Protein AF-A0A4P6PJD6-F1 (afdb_monomer)

Solvent-accessible surface area (backbone atoms only — not comparable to full-atom values): 22340 Å² total; per-residue (Å²): 119,71,74,57,70,67,36,54,51,46,52,53,50,51,53,49,51,72,67,47,90,59,89,52,44,44,57,61,60,54,14,66,74,69,74,42,59,56,69,58,41,50,55,44,51,53,52,38,32,74,73,45,54,30,39,79,43,86,52,99,87,63,39,33,37,32,66,50,53,61,76,93,73,62,55,62,68,58,53,46,59,72,56,39,93,68,86,53,54,46,57,66,66,32,89,92,68,45,76,51,91,52,59,96,75,33,64,63,57,53,51,49,50,63,69,70,42,88,86,84,69,65,77,89,72,66,69,76,66,90,79,77,68,78,72,72,73,57,74,84,69,69,81,62,75,76,81,66,54,76,43,26,31,19,60,49,35,74,76,37,65,84,48,47,68,58,32,56,78,55,55,35,57,40,27,75,48,11,79,39,34,34,52,59,35,36,50,74,39,74,46,54,68,73,63,50,51,52,56,52,40,60,54,68,73,45,80,73,77,90,78,73,80,62,66,85,79,49,57,67,56,58,51,49,50,47,45,47,70,48,45,50,46,48,50,68,57,45,52,65,53,46,53,57,31,50,54,51,40,44,72,76,38,33,91,85,44,34,70,58,53,50,54,43,49,54,40,52,49,51,46,50,59,48,48,62,56,48,56,48,47,37,67,73,48,51,49,52,51,49,40,38,47,51,32,25,72,71,71,74,43,69,81,65,85,61,92,70,74,47,74,62,57,62,49,54,55,50,56,50,53,43,44,54,42,51,54,37,50,52,50,42,36,60,72,35,59,72,58,49,80,58,92,88,62,48,76,60,44,49,55,35,37,53,49,51,52,51,50,53,55,45,49,44,52,45,43,24,52,36,64,64,40,48,50,62,48,48,54,53,48,53,55,59,72,73,107

pLDDT: mean 83.42, std 16.29, range [32.53, 98.69]

Secondary structure (DSSP, 8-state):
----HHHHHHHHHHHHHHH-SSSSB-HHHHHHHHT--HHHHHHHHHHHHHTTSEEEE--TT--EEEESS-GGG--HHHHHHHH-SS--SSGGG-TTT---TTTTT-HHHHHHHHHHS---S-TTT----S-----PPPHHHHSSS---TTSBHHHHHHH-GGGHHHHHHTT---SGGGGSBHHHHHHHTT--HHHHHHHHHHHHTSPPPTT---TTTS-HHHHHHHHIIIIIHHHHHHHHHHHHHHHHHHHHHHHHHHHHHHHHHHHHHHHHHHHHHHHHHIIIIIHHHHHHHHHHHTTSSPPP--TTSSTHHHHHHHHHHHHHHHHHHHHHHHHTTTTPPPTT--HHHHHHHHHHHHHHHHHHHHHHHIIIIIHHHHHHHHHHHH-

Sequence (387 aa):
MQLKQNTDYALRILMYVARSKEPLVSSREISEFYDISYSHVVKTVNRLGKFGYLELKRGRYGGGIRLGKNPAEIDIGTVVRQFETNLDIVECFDEDRNQCTIAGGCRLKALFQDALGPSSMPWKEKLWPTSFRCRPPNKDLIMNTLINPNITVGNLVVRHPQLRQKLEELGIDYCCGGKRPLTEAVEAAGQHWPETEAALLAVLEQRPEMDSTDWSSAPLSELIDHIVNTHHVFTKEQLPRLDGLLEKVQIAHGEHHGEMLGKLRLAYTAIRTELESHLMKEEQILFPLIKATEAFINGSAPRPVSHCGSVVNPIRQMEVEHDDAGDELAVMRKLTGNYTLPDGACPTFEALYDGLAALENDLHQHIHLENNILFPKAVKQEAQANA

Nearest PDB structures (foldseek):
  5fny-assembly2_B  TM=9.011E-01  e=1.352E-12  Escherichia coli K-12
  7bhc-assembly2_B  TM=8.953E-01  e=4.398E-12  Escherichia coli K-12
  5fnp-assembly2_B  TM=9.220E-01  e=1.370E-11  Escherichia coli K-12
  5fnn-assembly2_B  TM=8.927E-01  e=6.517E-12  Escherichia coli K-12
  7bhb-assembly1_A  TM=9.126E-01  e=3.142E-11  Escherichia coli K-12

Radius of gyration: 29.8 Å; Cα contacts (8 Å, |Δi|>4): 358; chains: 1; bounding box: 58×44×93 Å

Structure (mmCIF, N/CA/C/O backbone):
data_AF-A0A4P6PJD6-F1
#
_entry.id   AF-A0A4P6PJD6-F1
#
loop_
_atom_site.group_PDB
_atom_site.id
_atom_site.type_symbol
_atom_site.label_atom_id
_atom_site.label_alt_id
_atom_site.label_comp_id
_atom_site.label_asym_id
_atom_site.label_entity_id
_atom_site.label_seq_id
_atom_site.pdbx_PDB_ins_code
_atom_site.Cartn_x
_atom_site.Cartn_y
_atom_site.Cartn_z
_atom_site.occupancy
_atom_site.B_iso_or_equiv
_atom_site.auth_seq_id
_atom_site.auth_comp_id
_atom_site.auth_asym_id
_atom_site.auth_atom_id
_atom_site.pdbx_PDB_model_num
ATOM 1 N N . MET A 1 1 ? 3.689 -3.614 -29.637 1.00 50.12 1 MET A N 1
ATOM 2 C CA . MET A 1 1 ? 3.867 -4.860 -30.409 1.00 50.12 1 MET A CA 1
ATOM 3 C C . MET A 1 1 ? 5.308 -5.312 -30.241 1.00 50.12 1 MET A C 1
ATOM 5 O O . MET A 1 1 ? 6.193 -4.616 -30.719 1.00 50.12 1 MET A O 1
ATOM 9 N N . GLN A 1 2 ? 5.553 -6.402 -29.514 1.00 56.09 2 GLN A N 1
ATOM 10 C CA . GLN A 1 2 ? 6.896 -6.965 -29.343 1.00 56.09 2 GLN A CA 1
ATOM 11 C C . GLN A 1 2 ? 6.935 -8.338 -30.017 1.00 56.09 2 GLN A C 1
ATOM 13 O O . GLN A 1 2 ? 6.340 -9.284 -29.517 1.00 56.09 2 GLN A O 1
ATOM 18 N N . LEU A 1 3 ? 7.601 -8.441 -31.169 1.00 70.69 3 LEU A N 1
ATOM 19 C CA . LEU A 1 3 ? 7.989 -9.744 -31.716 1.00 70.69 3 LEU A CA 1
ATOM 20 C C . LEU A 1 3 ? 9.234 -10.229 -30.972 1.00 70.69 3 LEU A C 1
ATOM 22 O O . LEU A 1 3 ? 10.086 -9.418 -30.596 1.00 70.69 3 LEU A O 1
ATOM 26 N N . LYS A 1 4 ? 9.378 -11.543 -30.784 1.00 76.31 4 LYS A N 1
ATOM 27 C CA . LYS A 1 4 ? 10.622 -12.110 -30.261 1.00 76.31 4 LYS A CA 1
ATOM 28 C C . LYS A 1 4 ? 11.761 -11.757 -31.211 1.00 76.31 4 LYS A C 1
ATOM 30 O O . LYS A 1 4 ? 11.622 -11.791 -32.434 1.00 76.31 4 LYS A O 1
ATOM 35 N N . GLN A 1 5 ? 12.932 -11.508 -30.635 1.00 80.12 5 GLN A N 1
ATOM 36 C CA . GLN A 1 5 ? 14.146 -11.145 -31.368 1.00 80.12 5 GLN A CA 1
ATOM 37 C C . GLN A 1 5 ? 14.472 -12.138 -32.505 1.00 80.12 5 GLN A C 1
ATOM 39 O O . GLN A 1 5 ? 14.873 -11.744 -33.594 1.00 80.12 5 GLN A O 1
ATOM 44 N N . ASN A 1 6 ? 14.193 -13.431 -32.305 1.00 81.19 6 ASN A N 1
ATOM 45 C CA . ASN A 1 6 ? 14.381 -14.461 -33.333 1.00 81.19 6 ASN A CA 1
ATOM 46 C C . ASN A 1 6 ? 13.437 -14.324 -34.544 1.00 81.19 6 ASN A C 1
ATOM 48 O O . ASN A 1 6 ? 13.825 -14.699 -35.650 1.00 81.19 6 ASN A O 1
ATOM 52 N N . THR A 1 7 ? 12.217 -13.818 -34.356 1.00 86.75 7 THR A N 1
ATOM 53 C CA . THR A 1 7 ? 11.243 -13.587 -35.436 1.00 86.75 7 THR A CA 1
ATOM 54 C C . THR A 1 7 ? 11.638 -12.373 -36.260 1.00 86.75 7 THR A C 1
ATOM 56 O O . THR A 1 7 ? 11.644 -12.441 -37.488 1.00 86.75 7 THR A O 1
ATOM 59 N N . ASP A 1 8 ? 12.056 -11.293 -35.597 1.00 84.12 8 ASP A N 1
ATOM 60 C CA . ASP A 1 8 ? 12.627 -10.120 -36.264 1.00 84.12 8 ASP A CA 1
ATOM 61 C C . ASP A 1 8 ? 13.857 -10.511 -37.104 1.00 84.12 8 ASP A C 1
ATOM 63 O O . ASP A 1 8 ? 13.923 -10.201 -38.296 1.00 84.12 8 ASP A O 1
ATOM 67 N N . TYR A 1 9 ? 14.772 -11.309 -36.543 1.00 90.69 9 TYR A N 1
ATOM 68 C CA . TYR A 1 9 ? 15.929 -11.827 -37.277 1.00 90.69 9 TYR A CA 1
ATOM 69 C C . TYR A 1 9 ? 15.533 -12.669 -38.491 1.00 90.69 9 TYR A C 1
ATOM 71 O O . TYR A 1 9 ? 16.132 -12.526 -39.555 1.00 90.69 9 TYR A O 1
ATOM 79 N N . ALA A 1 10 ? 14.520 -13.529 -38.369 1.00 90.31 10 ALA A N 1
ATOM 80 C CA . ALA A 1 10 ? 14.054 -14.351 -39.480 1.00 90.31 10 ALA A CA 1
ATOM 81 C C . ALA A 1 10 ? 13.546 -13.500 -40.652 1.00 90.31 10 ALA A C 1
ATOM 83 O O . ALA A 1 10 ? 13.918 -13.749 -41.800 1.00 90.31 10 ALA A O 1
ATOM 84 N N . LEU A 1 11 ? 12.752 -12.465 -40.362 1.00 91.12 11 LEU A N 1
ATOM 85 C CA . LEU A 1 11 ? 12.223 -11.555 -41.377 1.00 91.12 11 LEU A CA 1
ATOM 86 C C . LEU A 1 11 ? 13.336 -10.743 -42.044 1.00 91.12 11 LEU A C 1
ATOM 88 O O . LEU A 1 11 ? 13.406 -10.700 -43.272 1.00 91.12 11 LEU A O 1
ATOM 92 N N . ARG A 1 12 ? 14.251 -10.164 -41.257 1.00 88.69 12 ARG A N 1
ATOM 93 C CA . ARG A 1 12 ? 15.390 -9.394 -41.785 1.00 88.69 12 ARG A CA 1
ATOM 94 C C . ARG A 1 12 ? 16.285 -10.236 -42.685 1.00 88.69 12 ARG A C 1
ATOM 96 O O . ARG A 1 12 ? 16.657 -9.788 -43.765 1.00 88.69 12 ARG A O 1
ATOM 103 N N . ILE A 1 13 ? 16.576 -11.473 -42.283 1.00 91.06 13 ILE A N 1
ATOM 104 C CA . ILE A 1 13 ? 17.376 -12.406 -43.082 1.00 91.06 13 ILE A CA 1
ATOM 105 C C . ILE A 1 13 ? 16.681 -12.722 -44.411 1.00 91.06 13 ILE A C 1
ATOM 107 O O . ILE A 1 13 ? 17.322 -12.652 -45.458 1.00 91.06 13 ILE A O 1
ATOM 111 N N . LEU A 1 14 ? 15.377 -13.021 -44.402 1.00 90.94 14 LEU A N 1
ATOM 112 C CA . LEU A 1 14 ? 14.624 -13.266 -45.638 1.00 90.94 14 LEU A CA 1
ATOM 113 C C . LEU A 1 14 ? 14.623 -12.040 -46.558 1.00 90.94 14 LEU A C 1
ATOM 115 O O . LEU A 1 14 ? 14.861 -12.184 -47.754 1.00 90.94 14 LEU A O 1
ATOM 119 N N . MET A 1 15 ? 14.418 -10.841 -46.007 1.00 86.88 15 MET A N 1
ATOM 120 C CA . MET A 1 15 ? 14.452 -9.587 -46.767 1.00 86.88 15 MET A CA 1
ATOM 121 C C . MET A 1 15 ? 15.829 -9.321 -47.381 1.00 86.88 15 MET A C 1
ATOM 123 O O . MET A 1 15 ? 15.917 -8.912 -48.539 1.00 86.88 15 MET A O 1
ATOM 127 N N . TYR A 1 16 ? 16.902 -9.575 -46.632 1.00 86.00 16 TYR A N 1
ATOM 128 C CA . TYR A 1 16 ? 18.270 -9.399 -47.109 1.00 86.00 16 TYR A CA 1
ATOM 129 C C . TYR A 1 16 ? 18.593 -10.341 -48.263 1.00 86.00 16 TYR A C 1
ATOM 131 O O . TYR A 1 16 ? 19.034 -9.899 -49.322 1.00 86.00 16 TYR A O 1
ATOM 139 N N . VAL A 1 17 ? 18.312 -11.635 -48.089 1.00 87.19 17 VAL A N 1
ATOM 140 C CA . VAL A 1 17 ? 18.567 -12.644 -49.123 1.00 87.19 17 VAL A CA 1
ATOM 141 C C . VAL A 1 17 ? 17.686 -12.395 -50.353 1.00 87.19 17 VAL A C 1
ATOM 143 O O . VAL A 1 17 ? 18.164 -12.552 -51.471 1.00 87.19 17 VAL A O 1
ATOM 146 N N . ALA A 1 18 ? 16.438 -11.941 -50.179 1.00 84.81 18 ALA A N 1
ATOM 147 C CA . ALA A 1 18 ? 15.542 -11.593 -51.286 1.00 84.81 18 ALA A CA 1
ATOM 148 C C . ALA A 1 18 ? 16.008 -10.372 -52.097 1.00 84.81 18 ALA A C 1
ATOM 150 O O . ALA A 1 18 ? 15.737 -10.287 -53.293 1.00 84.81 18 ALA A O 1
ATOM 151 N N . ARG A 1 19 ? 16.673 -9.410 -51.445 1.00 80.69 19 ARG A N 1
ATOM 152 C CA . ARG A 1 19 ? 17.155 -8.168 -52.066 1.00 80.69 19 ARG A CA 1
ATOM 153 C C . ARG A 1 19 ? 18.571 -8.292 -52.636 1.00 80.69 19 ARG A C 1
ATOM 155 O O . ARG A 1 19 ? 18.959 -7.458 -53.458 1.00 80.69 19 ARG A O 1
ATOM 162 N N . SER A 1 20 ? 19.349 -9.274 -52.186 1.00 78.12 20 SER A N 1
ATOM 163 C CA . SER A 1 20 ? 20.729 -9.455 -52.632 1.00 78.12 20 SER A CA 1
ATOM 164 C C . SER A 1 20 ? 20.799 -9.674 -54.144 1.00 78.12 20 SER A C 1
ATOM 166 O O . SER A 1 20 ? 20.017 -10.428 -54.719 1.00 78.12 20 SER A O 1
ATOM 168 N N . LYS A 1 21 ? 21.755 -9.002 -54.790 1.00 69.81 21 LYS A N 1
A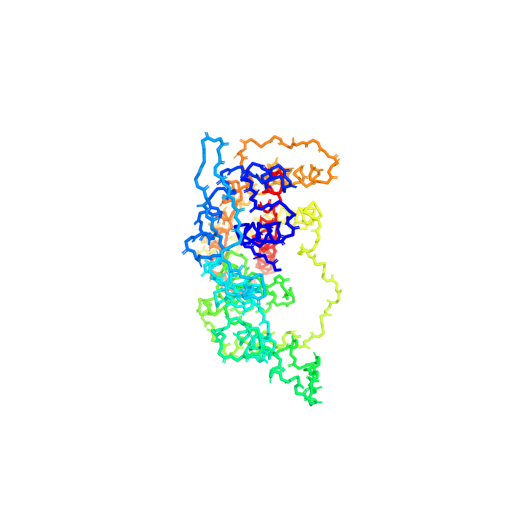TOM 169 C CA . LYS A 1 21 ? 22.084 -9.229 -56.205 1.00 69.81 21 LYS A CA 1
ATOM 170 C C . LYS A 1 21 ? 23.020 -10.426 -56.389 1.00 69.81 21 LYS A C 1
ATOM 172 O O . LYS A 1 21 ? 23.171 -10.906 -57.509 1.00 69.81 21 LYS A O 1
ATOM 177 N N . GLU A 1 22 ? 23.637 -10.887 -55.302 1.00 73.75 22 GLU A N 1
ATOM 178 C CA . GLU A 1 22 ? 24.540 -12.029 -55.303 1.00 73.75 22 GLU A CA 1
ATOM 179 C C . GLU A 1 22 ? 23.749 -13.345 -55.279 1.00 73.75 22 GLU A C 1
ATOM 181 O O . GLU A 1 22 ? 22.759 -13.461 -54.550 1.00 73.75 22 GLU A O 1
ATOM 186 N N . PRO A 1 23 ? 24.182 -14.374 -56.028 1.00 73.19 23 PRO A N 1
ATOM 187 C CA . PRO A 1 23 ? 23.473 -15.651 -56.106 1.00 73.19 23 PRO A CA 1
ATOM 188 C C . PRO A 1 23 ? 23.494 -16.447 -54.790 1.00 73.19 23 PRO A C 1
ATOM 190 O O . PRO A 1 23 ? 22.669 -17.345 -54.603 1.00 73.19 23 PRO A O 1
ATOM 193 N N . LEU A 1 24 ? 24.445 -16.154 -53.899 1.00 83.38 24 LEU A N 1
ATOM 194 C CA . LEU A 1 24 ? 24.596 -16.763 -52.581 1.00 83.38 24 LEU A CA 1
ATOM 195 C C . LEU A 1 24 ? 25.120 -15.717 -51.592 1.00 83.38 24 LEU A C 1
ATOM 197 O O . LEU A 1 24 ? 26.073 -15.011 -51.896 1.00 83.38 24 LEU A O 1
ATOM 201 N N . VAL A 1 25 ? 24.525 -15.675 -50.402 1.00 85.75 25 VAL A N 1
ATOM 202 C CA . VAL A 1 25 ? 24.901 -14.779 -49.298 1.00 85.75 25 VAL A CA 1
ATOM 203 C C . VAL A 1 25 ? 25.451 -15.594 -48.129 1.00 85.75 25 VAL A C 1
ATOM 205 O O . VAL A 1 25 ? 24.942 -16.675 -47.837 1.00 85.75 25 VAL A O 1
ATOM 208 N N . SER A 1 26 ? 26.460 -15.101 -47.420 1.00 87.81 26 SER A N 1
ATOM 209 C CA . SER A 1 26 ? 27.010 -15.767 -46.236 1.00 87.81 26 SER A CA 1
ATOM 210 C C . SER A 1 26 ? 26.375 -15.287 -44.923 1.00 87.81 26 SER A C 1
ATOM 212 O O . SER A 1 26 ? 25.946 -14.143 -44.775 1.00 87.81 26 SER A O 1
ATOM 214 N N . SER A 1 27 ? 26.386 -16.146 -43.897 1.00 87.88 27 SER A N 1
ATOM 215 C CA . SER A 1 27 ? 25.956 -15.758 -42.543 1.00 87.88 27 SER A CA 1
ATOM 216 C C . SER A 1 27 ? 26.829 -14.664 -41.912 1.00 87.88 27 SER A C 1
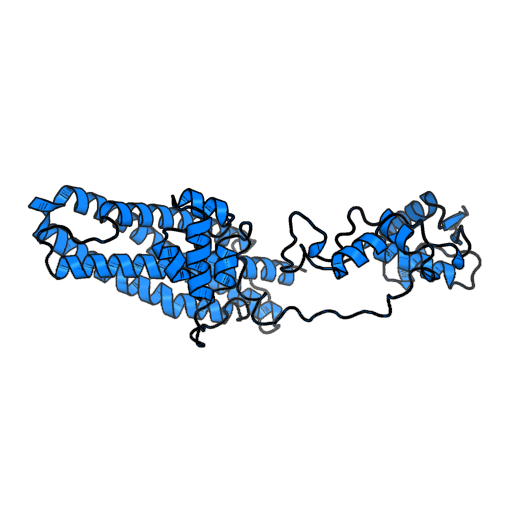ATOM 218 O O . SER A 1 27 ? 26.366 -13.990 -40.997 1.00 87.88 27 SER A O 1
ATOM 220 N N . ARG A 1 28 ? 28.088 -14.501 -42.355 1.00 82.94 28 ARG A N 1
ATOM 221 C CA . ARG A 1 28 ? 28.993 -13.455 -41.846 1.00 82.94 28 ARG A CA 1
ATOM 222 C C . ARG A 1 28 ? 28.596 -12.083 -42.372 1.00 82.94 28 ARG A C 1
ATOM 224 O O . ARG A 1 28 ? 28.440 -11.172 -41.575 1.00 82.94 28 ARG A O 1
ATOM 231 N N . GLU A 1 29 ? 28.308 -11.982 -43.666 1.00 80.12 29 GLU A N 1
ATOM 232 C CA . GLU A 1 29 ? 27.823 -10.736 -44.275 1.00 80.12 29 GLU A CA 1
ATOM 233 C C . GLU A 1 29 ? 26.508 -10.275 -43.639 1.00 80.12 29 GLU A C 1
ATOM 235 O O . GLU A 1 29 ? 26.345 -9.103 -43.325 1.00 80.12 29 GLU A O 1
ATOM 240 N N . ILE A 1 30 ? 25.580 -11.203 -43.382 1.00 84.31 30 ILE A N 1
ATOM 241 C CA . ILE A 1 30 ? 24.314 -10.900 -42.694 1.00 84.31 30 ILE A CA 1
ATOM 242 C C . ILE A 1 30 ? 24.558 -10.428 -41.252 1.00 84.31 30 ILE A C 1
ATOM 244 O O . ILE A 1 30 ? 23.887 -9.509 -40.784 1.00 84.31 30 ILE A O 1
ATOM 248 N N . SER A 1 31 ? 25.490 -11.076 -40.547 1.00 84.81 31 SER A N 1
ATOM 249 C CA . SER A 1 31 ? 25.873 -10.740 -39.172 1.00 84.81 31 SER A CA 1
ATOM 250 C C . SER A 1 31 ? 26.444 -9.325 -39.089 1.00 84.81 31 SER A C 1
ATOM 252 O O . SER A 1 31 ? 25.967 -8.538 -38.279 1.00 84.81 31 SER A O 1
ATOM 254 N N . GLU A 1 32 ? 27.382 -8.986 -39.972 1.00 77.56 32 GLU A N 1
ATOM 255 C CA . GLU A 1 32 ? 28.003 -7.660 -40.055 1.00 77.56 32 GLU A CA 1
ATOM 256 C C . GLU A 1 32 ? 27.006 -6.584 -40.504 1.00 77.56 32 GLU A C 1
ATOM 258 O O . GLU A 1 32 ? 26.977 -5.496 -39.937 1.00 77.56 32 GLU A O 1
ATOM 263 N N . PHE A 1 33 ? 26.148 -6.882 -41.486 1.00 73.75 33 PHE A N 1
ATOM 264 C CA . PHE A 1 33 ? 25.208 -5.901 -42.033 1.00 73.75 33 PHE A CA 1
ATOM 265 C C . PHE A 1 33 ? 24.131 -5.467 -41.032 1.00 73.75 33 PHE A C 1
ATOM 267 O O . PHE A 1 33 ? 23.745 -4.300 -41.012 1.00 73.75 33 PHE A O 1
ATOM 274 N N . TYR A 1 34 ? 23.612 -6.402 -40.233 1.00 71.81 34 TYR A N 1
ATOM 275 C CA . TYR A 1 34 ? 22.557 -6.117 -39.255 1.00 71.81 34 TYR A CA 1
ATOM 276 C C . TYR A 1 34 ? 23.060 -5.961 -37.820 1.00 71.81 34 TYR A C 1
ATOM 278 O O . TYR A 1 34 ? 22.228 -5.780 -36.932 1.00 71.81 34 TYR A O 1
ATOM 286 N N . ASP A 1 35 ? 24.372 -6.061 -37.596 1.00 80.00 35 ASP A N 1
ATOM 287 C CA . ASP A 1 35 ? 24.984 -6.100 -36.263 1.00 80.00 35 ASP A CA 1
ATOM 288 C C . ASP A 1 35 ? 24.335 -7.165 -35.349 1.00 80.00 35 ASP A C 1
ATOM 290 O O . ASP A 1 35 ? 23.975 -6.944 -34.194 1.00 80.00 35 ASP A O 1
ATOM 294 N N . ILE A 1 36 ? 24.112 -8.360 -35.910 1.00 83.75 36 ILE A N 1
ATOM 295 C CA . ILE A 1 36 ? 23.551 -9.517 -35.196 1.00 83.75 36 ILE A CA 1
ATOM 296 C C . ILE A 1 36 ? 24.681 -10.499 -34.934 1.00 83.75 36 ILE A C 1
ATOM 298 O O . ILE A 1 36 ? 25.457 -10.797 -35.838 1.00 83.75 36 ILE A O 1
ATOM 302 N N . SER A 1 37 ? 24.742 -11.092 -33.740 1.00 86.56 37 SER A N 1
ATOM 303 C CA . SER A 1 37 ? 25.757 -12.107 -33.447 1.00 86.56 37 SER A CA 1
ATOM 304 C C . SER A 1 37 ? 25.716 -13.265 -34.459 1.00 86.56 37 SER A C 1
ATOM 306 O O . SER A 1 37 ? 24.657 -13.805 -34.801 1.00 86.56 37 SER A O 1
ATOM 308 N N . TYR A 1 38 ? 26.893 -13.700 -34.914 1.00 83.56 38 TYR A N 1
ATOM 309 C CA . TYR A 1 38 ? 27.018 -14.793 -35.883 1.00 83.56 38 TYR A CA 1
ATOM 310 C C . TYR A 1 38 ? 26.287 -16.070 -35.428 1.00 83.56 38 TYR A C 1
ATOM 312 O O . TYR A 1 38 ? 25.680 -16.781 -36.231 1.00 83.56 38 TYR A O 1
ATOM 320 N N . SER A 1 39 ? 26.287 -16.343 -34.119 1.00 76.12 39 SER A N 1
ATOM 321 C CA . SER A 1 39 ? 25.596 -17.491 -33.529 1.00 76.12 39 SER A CA 1
ATOM 322 C C . SER A 1 39 ? 24.069 -17.400 -33.666 1.00 76.12 39 SER A C 1
ATOM 324 O O . SER A 1 39 ? 23.434 -18.418 -33.954 1.00 76.12 39 SER A O 1
ATOM 326 N N . HIS A 1 40 ? 23.472 -16.211 -33.519 1.00 80.56 40 HIS A N 1
ATOM 327 C CA . HIS A 1 40 ? 22.042 -15.995 -33.753 1.00 80.56 40 HIS A CA 1
ATOM 328 C C . HIS A 1 40 ? 21.689 -16.112 -35.235 1.00 80.56 40 HIS A C 1
ATOM 330 O O . HIS A 1 40 ? 20.734 -16.815 -35.566 1.00 80.56 40 HIS A O 1
ATOM 336 N N . VAL A 1 41 ? 22.498 -15.540 -36.133 1.00 87.19 41 VAL A N 1
ATOM 337 C CA . VAL A 1 41 ? 22.284 -15.675 -37.584 1.00 87.19 41 VAL A CA 1
ATOM 338 C C . VAL A 1 41 ? 22.294 -17.146 -38.001 1.00 87.19 41 VAL A C 1
ATOM 340 O O . VAL A 1 41 ? 21.356 -17.610 -38.647 1.00 87.19 41 VAL A O 1
ATOM 343 N N . VAL A 1 42 ? 23.296 -17.923 -37.578 1.00 89.56 42 VAL A N 1
ATOM 344 C CA . VAL A 1 42 ? 23.393 -19.353 -37.918 1.00 89.56 42 VAL A CA 1
ATOM 345 C C . VAL A 1 42 ? 22.197 -20.152 -37.390 1.00 89.56 42 VAL A C 1
ATOM 347 O O . VAL A 1 42 ? 21.653 -20.991 -38.113 1.00 89.56 42 VAL A O 1
ATOM 350 N N . LYS A 1 43 ? 21.749 -19.906 -36.152 1.00 86.62 43 LYS A N 1
ATOM 351 C CA . LYS A 1 43 ? 20.560 -20.573 -35.588 1.00 86.62 43 LYS A CA 1
ATOM 352 C C . LYS A 1 43 ? 19.301 -20.256 -36.400 1.00 86.62 43 LYS A C 1
ATOM 354 O O . LYS A 1 43 ? 18.559 -21.175 -36.755 1.00 86.62 43 LYS A O 1
ATOM 359 N N . THR A 1 44 ? 19.088 -18.985 -36.729 1.00 91.75 44 THR A N 1
ATOM 360 C CA . THR A 1 44 ? 17.915 -18.523 -37.480 1.00 91.75 44 THR A CA 1
ATOM 361 C C . THR A 1 44 ? 17.920 -19.042 -38.918 1.00 91.75 44 THR A C 1
ATOM 363 O O . THR A 1 44 ? 16.908 -19.576 -39.368 1.00 91.75 44 THR A O 1
ATOM 366 N N . VAL A 1 45 ? 19.065 -19.004 -39.609 1.00 92.75 45 VAL A N 1
ATOM 367 C CA . VAL A 1 45 ? 19.240 -19.558 -40.966 1.00 92.75 45 VAL A CA 1
ATOM 368 C C . VAL A 1 45 ? 18.938 -21.054 -41.000 1.00 92.75 45 VAL A C 1
ATOM 370 O O . VAL A 1 45 ? 18.191 -21.512 -41.862 1.00 92.75 45 VAL A O 1
ATOM 373 N N . ASN A 1 46 ? 19.460 -21.825 -40.042 1.00 89.56 46 ASN A N 1
ATOM 374 C CA . ASN A 1 46 ? 19.184 -23.260 -39.965 1.00 89.56 46 ASN A CA 1
ATOM 375 C C . ASN A 1 46 ? 17.691 -23.544 -39.758 1.00 89.56 46 ASN A C 1
ATOM 377 O O . ASN A 1 46 ? 17.148 -24.473 -40.355 1.00 89.56 46 ASN A O 1
ATOM 381 N N . ARG A 1 47 ? 17.008 -22.747 -38.929 1.00 91.94 47 ARG A N 1
ATOM 382 C CA . ARG A 1 47 ? 15.566 -22.889 -38.692 1.00 91.94 47 ARG A CA 1
ATOM 383 C C . ARG A 1 47 ? 14.742 -22.512 -39.926 1.00 91.94 47 ARG A C 1
ATOM 385 O O . ARG A 1 47 ? 13.841 -23.259 -40.289 1.00 91.94 47 ARG A O 1
ATOM 392 N N . LEU A 1 48 ? 15.083 -21.420 -40.610 1.00 93.19 48 LEU A N 1
ATOM 393 C CA . LEU A 1 48 ? 14.470 -21.038 -41.889 1.00 93.19 48 LEU A CA 1
ATOM 394 C C . LEU A 1 48 ? 14.684 -22.110 -42.969 1.00 93.19 48 LEU A C 1
ATOM 396 O O . LEU A 1 48 ? 13.770 -22.392 -43.743 1.00 93.19 48 LEU A O 1
ATOM 400 N N . GLY A 1 49 ? 15.859 -22.746 -42.982 1.00 92.50 49 GLY A N 1
ATOM 401 C CA . GLY A 1 49 ? 16.163 -23.880 -43.852 1.00 92.50 49 GLY A CA 1
ATOM 402 C C . GLY A 1 49 ? 15.290 -25.102 -43.571 1.00 92.50 49 GLY A C 1
ATOM 403 O O . GLY A 1 49 ? 14.771 -25.708 -44.502 1.00 92.50 49 GLY A O 1
ATOM 404 N N . LYS A 1 50 ? 15.039 -25.427 -42.294 1.00 90.44 50 LYS A N 1
ATOM 405 C CA . LYS A 1 50 ? 14.120 -26.517 -41.909 1.00 90.44 50 LYS A CA 1
ATOM 406 C C . LYS A 1 50 ? 12.691 -26.299 -42.416 1.00 90.44 50 LYS A C 1
ATOM 408 O O . LYS A 1 50 ? 12.032 -27.266 -42.775 1.00 90.44 50 LYS A O 1
ATOM 413 N N . PHE A 1 51 ? 12.225 -25.051 -42.467 1.00 89.69 51 PHE A N 1
ATOM 414 C CA . PHE A 1 51 ? 10.911 -24.700 -43.024 1.00 89.69 51 PHE A CA 1
ATOM 415 C C . PHE A 1 51 ? 10.921 -24.492 -44.551 1.00 89.69 51 PHE A C 1
ATOM 417 O O . PHE A 1 51 ? 9.891 -24.169 -45.147 1.00 89.69 51 PHE A O 1
ATOM 424 N N . GLY A 1 52 ? 12.075 -24.679 -45.198 1.00 91.38 52 GLY A N 1
ATOM 425 C CA . GLY A 1 52 ? 12.231 -24.581 -46.647 1.00 91.38 52 GLY A CA 1
ATOM 426 C C . GLY A 1 52 ? 12.197 -23.156 -47.200 1.00 91.38 52 GLY A C 1
ATOM 427 O O . GLY A 1 52 ? 12.059 -22.989 -48.407 1.00 91.38 52 GLY A O 1
ATOM 428 N N . TYR A 1 53 ? 12.305 -22.119 -46.362 1.00 93.38 53 TYR A N 1
ATOM 429 C CA . TYR A 1 53 ? 12.391 -20.735 -46.852 1.00 93.38 53 TYR A CA 1
ATOM 430 C C . TYR A 1 53 ? 13.780 -20.389 -47.386 1.00 93.38 53 TYR A C 1
ATOM 432 O O . TYR A 1 53 ? 13.907 -19.523 -48.249 1.00 93.38 53 TYR A O 1
ATOM 440 N N . LEU A 1 54 ? 14.815 -21.071 -46.890 1.00 93.75 54 LEU A N 1
ATOM 441 C CA . LEU A 1 54 ? 16.197 -20.909 -47.326 1.00 93.75 54 LEU A CA 1
ATOM 442 C C . LEU A 1 54 ? 16.772 -22.241 -47.803 1.00 93.75 54 LEU A C 1
ATOM 444 O O . LEU A 1 54 ? 16.531 -23.285 -47.203 1.00 93.75 54 LEU A O 1
ATOM 448 N N . GLU A 1 55 ? 17.596 -22.185 -48.842 1.00 91.62 55 GLU A N 1
ATOM 449 C CA . GLU A 1 55 ? 18.447 -23.292 -49.263 1.00 91.62 55 GLU A CA 1
ATOM 450 C C . GLU A 1 55 ? 19.886 -23.016 -48.815 1.00 91.62 55 GLU A C 1
ATOM 452 O O . GLU A 1 55 ? 20.459 -21.966 -49.119 1.00 91.62 55 GLU A O 1
ATOM 457 N N . LEU A 1 56 ? 20.469 -23.972 -48.088 1.00 91.19 56 LEU A N 1
ATOM 458 C CA . LEU A 1 56 ? 21.829 -23.882 -47.565 1.00 91.19 56 LEU A CA 1
ATOM 459 C C . LEU A 1 56 ? 22.767 -24.699 -48.462 1.00 91.19 56 LEU A C 1
ATOM 461 O O . LEU A 1 56 ? 22.716 -25.930 -48.467 1.00 91.19 56 LEU A O 1
ATOM 465 N N . LYS A 1 57 ? 23.664 -24.032 -49.193 1.00 84.94 57 LYS A N 1
ATOM 466 C CA . LYS A 1 57 ? 24.698 -24.693 -50.004 1.00 84.94 57 LYS A CA 1
ATOM 467 C C . LYS A 1 57 ? 25.976 -24.862 -49.201 1.00 84.94 57 LYS A C 1
ATOM 469 O O . LYS A 1 57 ? 26.443 -23.912 -48.592 1.00 84.94 57 LYS A O 1
ATOM 474 N N . ARG A 1 58 ? 26.580 -26.053 -49.212 1.00 72.50 58 ARG A N 1
ATOM 475 C CA . ARG A 1 58 ? 27.855 -26.322 -48.516 1.00 72.50 58 ARG A CA 1
ATOM 476 C C . ARG A 1 58 ? 29.054 -25.927 -49.390 1.00 72.50 58 ARG A C 1
ATOM 478 O O . ARG A 1 58 ? 29.048 -26.204 -50.584 1.00 72.50 58 ARG A O 1
ATOM 485 N N . GLY A 1 59 ? 30.089 -25.331 -48.790 1.00 60.69 59 GLY A N 1
ATOM 486 C CA . GLY A 1 59 ? 31.323 -24.919 -49.473 1.00 60.69 59 GLY A CA 1
ATOM 487 C C . GLY A 1 59 ? 32.511 -24.752 -48.515 1.00 60.69 59 GLY A C 1
ATOM 488 O O . GLY A 1 59 ? 32.322 -24.514 -47.323 1.00 60.69 59 GLY A O 1
ATOM 489 N N . ARG A 1 60 ? 33.740 -24.898 -49.039 1.00 44.38 60 ARG A N 1
ATOM 490 C CA . ARG A 1 60 ? 35.007 -25.025 -48.277 1.00 44.38 60 ARG A CA 1
ATOM 491 C C . ARG A 1 60 ? 35.403 -23.778 -47.460 1.00 44.38 60 ARG A C 1
ATOM 493 O O . ARG A 1 60 ? 36.205 -23.912 -46.546 1.00 44.38 60 ARG A O 1
ATOM 500 N N . TYR A 1 61 ? 34.818 -22.611 -47.751 1.00 46.25 61 TYR A N 1
ATOM 501 C CA . TYR A 1 61 ? 35.095 -21.323 -47.086 1.00 46.25 61 TYR A CA 1
ATOM 502 C C . TYR A 1 61 ? 33.861 -20.683 -46.423 1.00 46.25 61 TYR A C 1
ATOM 504 O O . TYR A 1 61 ? 33.847 -19.489 -46.144 1.00 46.25 61 TYR A O 1
ATOM 512 N N . GLY A 1 62 ? 32.833 -21.486 -46.138 1.00 55.12 62 GLY A N 1
ATOM 513 C CA . GLY A 1 62 ? 31.534 -21.007 -45.671 1.00 55.12 62 GLY A CA 1
ATOM 514 C C . GLY A 1 62 ? 30.503 -21.215 -46.768 1.00 55.12 62 GLY A C 1
ATOM 515 O O . GLY A 1 62 ? 30.633 -20.708 -47.876 1.00 55.12 62 GLY A O 1
ATOM 516 N N . GLY A 1 63 ? 29.515 -22.050 -46.476 1.00 67.56 63 GLY A N 1
ATOM 517 C CA . GLY A 1 63 ? 28.380 -22.253 -47.358 1.00 67.56 63 GLY A CA 1
ATOM 518 C C . GLY A 1 63 ? 27.620 -20.958 -47.655 1.00 67.56 63 GLY A C 1
ATOM 519 O O . GLY A 1 63 ? 27.708 -19.990 -46.903 1.00 67.56 63 GLY A O 1
ATOM 520 N N . GLY A 1 64 ? 26.863 -20.963 -48.747 1.00 81.69 64 GLY A N 1
ATOM 521 C CA . GLY A 1 64 ? 26.032 -19.842 -49.169 1.00 81.69 64 GLY A CA 1
ATOM 522 C C . GLY A 1 64 ? 24.554 -20.088 -48.885 1.00 81.69 64 GLY A C 1
ATOM 523 O O . GLY A 1 64 ? 24.092 -21.231 -48.872 1.00 81.69 64 GLY A O 1
ATOM 524 N N . ILE A 1 65 ? 23.813 -19.010 -48.689 1.00 91.38 65 ILE A N 1
ATOM 525 C CA . ILE A 1 65 ? 22.380 -18.985 -48.420 1.00 91.38 65 ILE A CA 1
ATOM 526 C C . ILE A 1 65 ? 21.696 -18.324 -49.610 1.00 91.38 65 ILE A C 1
ATOM 528 O O . ILE A 1 65 ? 22.107 -17.252 -50.055 1.00 91.38 65 ILE A O 1
ATOM 532 N N . ARG A 1 66 ? 20.624 -18.943 -50.098 1.00 90.94 66 ARG A N 1
ATOM 533 C CA . ARG A 1 66 ? 19.678 -18.322 -51.031 1.00 90.94 66 ARG A CA 1
ATOM 534 C C . ARG A 1 66 ? 18.248 -18.637 -50.618 1.00 90.94 66 ARG A C 1
ATOM 536 O O . ARG A 1 66 ? 18.026 -19.531 -49.801 1.00 90.94 66 ARG A O 1
ATOM 543 N N . LEU A 1 67 ? 17.277 -17.932 -51.190 1.00 90.50 67 LEU A N 1
ATOM 544 C CA . LEU A 1 67 ? 15.872 -18.278 -50.992 1.00 90.50 67 LEU A CA 1
ATOM 545 C C . LEU A 1 67 ? 15.579 -19.677 -51.547 1.00 90.50 67 LEU A C 1
ATOM 547 O O . LEU A 1 67 ? 15.980 -20.011 -52.660 1.00 90.50 67 LEU A O 1
ATOM 551 N N . GLY A 1 68 ? 14.867 -20.479 -50.757 1.00 88.69 68 GLY A N 1
ATOM 552 C CA . GLY A 1 68 ? 14.364 -21.797 -51.154 1.00 88.69 68 GLY A CA 1
ATOM 553 C C . GLY A 1 68 ? 13.011 -21.745 -51.873 1.00 88.69 68 GLY A C 1
ATOM 554 O O . GLY A 1 68 ? 12.560 -22.762 -52.391 1.00 88.69 68 GLY A O 1
ATOM 555 N N . LYS A 1 69 ? 12.365 -20.570 -51.910 1.00 86.50 69 LYS A N 1
ATOM 556 C CA . LYS A 1 69 ? 11.065 -20.309 -52.550 1.00 86.50 69 LYS A CA 1
ATOM 557 C C . LYS A 1 69 ? 11.107 -18.997 -53.322 1.00 86.50 69 LYS A C 1
ATOM 559 O O . LYS A 1 69 ? 11.942 -18.137 -53.031 1.00 86.50 69 LYS A O 1
ATOM 564 N N . ASN A 1 70 ? 10.190 -18.815 -54.270 1.00 84.25 70 ASN A N 1
ATOM 565 C CA . ASN A 1 70 ? 9.995 -17.502 -54.874 1.00 84.25 70 ASN A CA 1
ATOM 566 C C . ASN A 1 70 ? 9.569 -16.507 -53.772 1.00 84.25 70 ASN A C 1
ATOM 568 O O . ASN A 1 70 ? 8.670 -16.844 -53.001 1.00 84.25 70 ASN A O 1
ATOM 572 N N . PRO A 1 71 ? 10.167 -15.301 -53.671 1.00 81.75 71 PRO A N 1
ATOM 573 C CA . PRO A 1 71 ? 9.760 -14.300 -52.684 1.00 81.75 71 PRO A CA 1
ATOM 574 C C . PRO A 1 71 ? 8.245 -14.054 -52.636 1.00 81.75 71 PRO A C 1
ATOM 576 O O . PRO A 1 71 ? 7.694 -13.862 -51.557 1.00 81.75 71 PRO A O 1
ATOM 579 N N . ALA A 1 72 ? 7.567 -14.101 -53.789 1.00 81.69 72 ALA A N 1
ATOM 580 C CA . ALA A 1 72 ? 6.124 -13.886 -53.890 1.00 81.69 72 ALA A CA 1
ATOM 581 C C . ALA A 1 72 ? 5.277 -15.004 -53.246 1.00 81.69 72 ALA A C 1
ATOM 583 O O . ALA A 1 72 ? 4.095 -14.801 -52.987 1.00 81.69 72 ALA A O 1
ATOM 584 N N . GLU A 1 73 ? 5.870 -16.169 -52.980 1.00 83.38 73 GLU A N 1
ATOM 585 C CA . GLU A 1 73 ? 5.223 -17.333 -52.357 1.00 83.38 73 GLU A CA 1
ATOM 586 C C . GLU A 1 73 ? 5.480 -17.407 -50.842 1.00 83.38 73 GLU A C 1
ATOM 588 O O . GLU A 1 73 ? 4.979 -18.304 -50.160 1.00 83.38 73 GLU A O 1
ATOM 593 N N . ILE A 1 74 ? 6.290 -16.494 -50.293 1.00 84.31 74 ILE A N 1
ATOM 594 C CA . ILE A 1 74 ? 6.623 -16.470 -48.867 1.00 84.31 74 ILE A CA 1
ATOM 595 C C . ILE A 1 74 ? 5.557 -15.665 -48.118 1.00 84.31 74 ILE A C 1
ATOM 597 O O . ILE A 1 74 ? 5.590 -14.437 -48.056 1.00 84.31 74 ILE A O 1
ATOM 601 N N . ASP A 1 75 ? 4.616 -16.383 -47.510 1.00 83.88 75 ASP A N 1
ATOM 602 C CA . ASP A 1 75 ? 3.598 -15.822 -46.625 1.00 83.88 75 ASP A CA 1
ATOM 603 C C . ASP A 1 75 ? 4.220 -15.379 -45.288 1.00 83.88 75 ASP A C 1
ATOM 605 O O . ASP A 1 75 ? 4.584 -16.203 -44.443 1.00 83.88 75 ASP A O 1
ATOM 609 N N . ILE A 1 76 ? 4.348 -14.063 -45.089 1.00 81.69 76 ILE A N 1
ATOM 610 C CA . ILE A 1 76 ? 4.969 -13.482 -43.885 1.00 81.69 76 ILE A CA 1
ATOM 611 C C . ILE A 1 76 ? 4.241 -13.929 -42.611 1.00 81.69 76 ILE A C 1
ATOM 613 O O . ILE A 1 76 ? 4.893 -14.231 -41.612 1.00 81.69 76 ILE A O 1
ATOM 617 N N . GLY A 1 77 ? 2.908 -14.028 -42.639 1.00 75.75 77 GLY A N 1
ATOM 618 C CA . GLY A 1 77 ? 2.121 -14.470 -41.484 1.00 75.75 77 GLY A CA 1
ATOM 619 C C . GLY A 1 77 ? 2.480 -15.892 -41.048 1.00 75.75 77 GLY A C 1
ATOM 620 O O . GLY A 1 77 ? 2.556 -16.190 -39.859 1.00 75.75 77 GLY A O 1
ATOM 621 N N . THR A 1 78 ? 2.771 -16.765 -42.008 1.00 80.75 78 THR A N 1
ATOM 622 C CA . THR A 1 78 ? 3.193 -18.147 -41.769 1.00 80.75 78 THR A CA 1
ATOM 623 C C . THR A 1 78 ? 4.609 -18.216 -41.210 1.00 80.75 78 THR A C 1
ATOM 625 O O . THR A 1 78 ? 4.847 -18.984 -40.279 1.00 80.75 78 THR A O 1
ATOM 628 N N . VAL A 1 79 ? 5.527 -17.374 -41.697 1.00 84.19 79 VAL A N 1
ATOM 629 C CA . VAL A 1 79 ? 6.872 -17.240 -41.110 1.00 84.19 79 VAL A CA 1
ATOM 630 C C . VAL A 1 79 ? 6.773 -16.781 -39.654 1.00 84.19 79 VAL A C 1
ATOM 632 O O . VAL A 1 79 ? 7.363 -17.403 -38.775 1.00 84.19 79 VAL A O 1
ATOM 635 N N . VAL A 1 80 ? 5.983 -15.742 -39.380 1.00 83.25 80 VAL A N 1
ATOM 636 C CA . VAL A 1 80 ? 5.792 -15.198 -38.028 1.00 83.25 80 VAL A CA 1
ATOM 637 C C . VAL A 1 80 ? 5.197 -16.255 -37.087 1.00 83.25 80 VAL A C 1
ATOM 639 O O . VAL A 1 80 ? 5.774 -16.508 -36.034 1.00 83.25 80 VAL A O 1
ATOM 642 N N . ARG A 1 81 ? 4.147 -16.979 -37.504 1.00 77.19 81 ARG A N 1
ATOM 643 C CA . ARG A 1 81 ? 3.569 -18.119 -36.757 1.00 77.19 81 ARG A CA 1
ATOM 644 C C . ARG A 1 81 ? 4.561 -19.243 -36.451 1.00 77.19 81 ARG A C 1
ATOM 646 O O . ARG A 1 81 ? 4.434 -19.911 -35.437 1.00 77.19 81 ARG A O 1
ATOM 653 N N . GLN A 1 82 ? 5.514 -19.506 -37.341 1.00 82.88 82 GLN A N 1
ATOM 654 C CA . GLN A 1 82 ? 6.491 -20.585 -37.161 1.00 82.88 82 GLN A CA 1
ATOM 655 C C . GLN A 1 82 ? 7.677 -20.189 -36.278 1.00 82.88 82 GLN A C 1
ATOM 657 O O . GLN A 1 82 ? 8.384 -21.069 -35.772 1.00 82.88 82 GLN A O 1
ATOM 662 N N . PHE A 1 83 ? 7.934 -18.888 -36.127 1.00 82.44 83 PHE A N 1
ATOM 663 C CA . PH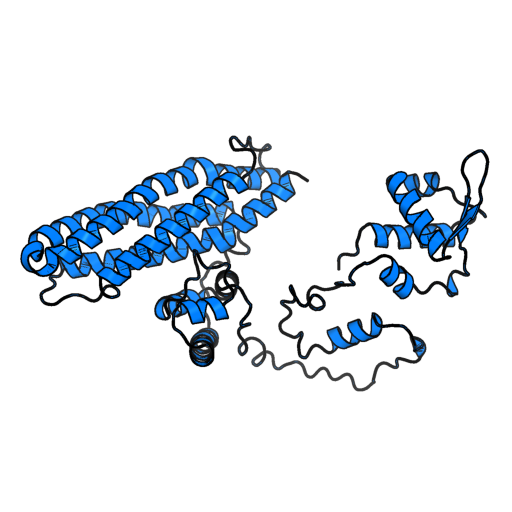E A 1 83 ? 9.025 -18.347 -35.317 1.00 82.44 83 PHE A CA 1
ATOM 664 C C . PHE A 1 83 ? 8.568 -17.884 -33.932 1.00 82.44 83 PHE A C 1
ATOM 666 O O . PHE A 1 83 ? 9.335 -18.039 -32.976 1.00 82.44 83 PHE A O 1
ATOM 673 N N . GLU A 1 84 ? 7.315 -17.455 -33.807 1.00 78.69 84 GLU A N 1
ATOM 674 C CA . GLU A 1 84 ? 6.658 -17.167 -32.537 1.00 78.69 84 GLU A CA 1
ATOM 675 C C . GLU A 1 84 ? 6.039 -18.426 -31.927 1.00 78.69 84 GLU A C 1
ATOM 677 O O . GLU A 1 84 ? 5.397 -19.217 -32.607 1.00 78.69 84 GLU A O 1
ATOM 682 N N . THR A 1 85 ? 6.252 -18.635 -30.628 1.00 61.09 85 THR A N 1
ATOM 683 C CA . THR A 1 85 ? 5.634 -19.757 -29.893 1.00 61.09 85 THR A CA 1
ATOM 684 C C . THR A 1 85 ? 4.189 -19.429 -29.518 1.00 61.09 85 THR A C 1
ATOM 686 O O . THR A 1 85 ? 3.340 -20.303 -29.613 1.00 61.09 85 THR A O 1
ATOM 689 N N . ASN A 1 86 ? 3.936 -18.157 -29.182 1.00 61.25 86 ASN A N 1
ATOM 690 C CA . ASN A 1 86 ? 2.629 -17.571 -28.893 1.00 61.25 86 ASN A CA 1
ATOM 691 C C . ASN A 1 86 ? 2.559 -16.225 -29.627 1.00 61.25 86 ASN A C 1
ATOM 693 O O . ASN A 1 86 ? 3.520 -15.454 -29.583 1.00 61.25 86 ASN A O 1
ATOM 697 N N . LEU A 1 87 ? 1.455 -15.948 -30.320 1.00 59.16 87 LEU A N 1
ATOM 698 C CA . LEU A 1 87 ? 1.236 -14.699 -31.057 1.00 59.16 87 LEU A CA 1
ATOM 699 C C . LEU A 1 87 ? 0.473 -13.681 -30.210 1.00 59.16 87 LEU A C 1
ATOM 701 O O . LEU A 1 87 ? -0.526 -13.112 -30.649 1.00 59.16 87 LEU A O 1
ATOM 705 N N . ASP A 1 88 ? 0.991 -13.412 -29.016 1.00 60.66 88 ASP A N 1
ATOM 706 C CA . ASP A 1 88 ? 0.467 -12.390 -28.107 1.00 60.66 88 ASP A CA 1
ATOM 707 C C . ASP A 1 88 ? 0.949 -11.002 -28.574 1.00 60.66 88 ASP A C 1
ATOM 709 O O . ASP A 1 88 ? 1.697 -10.290 -27.908 1.00 60.66 88 ASP A O 1
ATOM 713 N N . ILE A 1 89 ? 0.578 -10.640 -29.810 1.00 58.75 89 ILE A N 1
ATOM 714 C CA . ILE A 1 89 ? 1.000 -9.418 -30.523 1.00 58.75 89 ILE A CA 1
ATOM 715 C C . ILE A 1 89 ? 0.576 -8.157 -29.756 1.00 58.75 89 ILE A C 1
ATOM 717 O O . ILE A 1 89 ? 1.241 -7.111 -29.807 1.00 58.75 89 ILE A O 1
ATOM 721 N N . VAL A 1 90 ? -0.545 -8.278 -29.050 1.00 62.81 90 VAL A N 1
ATOM 722 C CA . VAL A 1 90 ? -1.158 -7.273 -28.193 1.00 62.81 90 VAL A CA 1
ATOM 723 C C . VAL A 1 90 ? -1.604 -7.993 -26.924 1.00 62.81 90 VAL A C 1
ATOM 725 O O . VAL A 1 90 ? -2.109 -9.107 -27.009 1.00 62.81 90 VAL A O 1
ATOM 728 N N . GLU A 1 91 ? -1.449 -7.347 -25.770 1.00 66.31 91 GLU A N 1
ATOM 729 C CA . GLU A 1 91 ? -1.829 -7.869 -24.446 1.00 66.31 91 GLU A CA 1
ATOM 730 C C . GLU A 1 91 ? -3.250 -8.464 -24.420 1.00 66.31 91 GLU A C 1
ATOM 732 O O . GLU A 1 91 ? -3.476 -9.490 -23.789 1.00 66.31 91 GLU A O 1
ATOM 737 N N . CYS A 1 92 ? -4.168 -7.946 -25.243 1.00 68.31 92 CYS A N 1
ATOM 738 C CA . CYS A 1 92 ? -5.530 -8.460 -25.325 1.00 68.31 92 CYS A CA 1
ATOM 739 C C . CYS A 1 92 ? -5.695 -9.876 -25.910 1.00 68.31 92 CYS A C 1
ATOM 741 O O . CYS A 1 92 ? -6.815 -10.395 -25.915 1.00 68.31 92 CYS A O 1
ATOM 743 N N . PHE A 1 93 ? -4.628 -10.491 -26.422 1.00 65.88 93 PHE A N 1
ATOM 744 C CA . PHE A 1 93 ? -4.602 -11.866 -26.940 1.00 65.88 93 PHE A CA 1
ATOM 745 C C . PHE A 1 93 ? -4.182 -12.899 -25.897 1.00 65.88 93 PHE A C 1
ATOM 747 O O . PHE A 1 93 ? -4.423 -14.083 -26.104 1.00 65.88 93 PHE A O 1
ATOM 754 N N . ASP A 1 94 ? -3.616 -12.440 -24.787 1.00 65.44 94 ASP A N 1
ATOM 755 C CA . ASP A 1 94 ? -3.127 -13.273 -23.702 1.00 65.44 94 ASP A CA 1
ATOM 756 C C . ASP A 1 94 ? -4.234 -13.443 -22.656 1.00 65.44 94 ASP A C 1
ATOM 758 O O . ASP A 1 94 ? -4.590 -12.482 -21.983 1.00 65.44 94 ASP A O 1
ATOM 762 N N . GLU A 1 95 ? -4.834 -14.627 -22.541 1.00 60.19 95 GLU A N 1
ATOM 763 C CA . GLU A 1 95 ? -5.974 -14.841 -21.631 1.00 60.19 95 GLU A CA 1
ATOM 764 C C . GLU A 1 95 ? -5.623 -14.603 -20.155 1.00 60.19 95 GLU A C 1
ATOM 766 O O . GLU A 1 95 ? -6.484 -14.144 -19.405 1.00 60.19 95 GLU A O 1
ATOM 771 N N . ASP A 1 96 ? -4.360 -14.799 -19.772 1.00 53.38 96 ASP A N 1
ATOM 772 C CA . ASP A 1 96 ? -3.882 -14.645 -18.397 1.00 53.38 96 ASP A CA 1
ATOM 773 C C . ASP A 1 96 ? -3.481 -13.193 -18.073 1.00 53.38 96 ASP A C 1
ATOM 775 O O . ASP A 1 96 ? -3.490 -12.781 -16.912 1.00 53.38 96 ASP A O 1
ATOM 779 N N . ARG A 1 97 ? -3.114 -12.390 -19.086 1.00 56.94 97 ARG A N 1
ATOM 780 C CA . ARG A 1 97 ? -2.629 -11.002 -18.917 1.00 56.94 97 ARG A CA 1
ATOM 781 C C . ARG A 1 97 ? -3.501 -9.931 -19.571 1.00 56.94 97 ARG A C 1
ATOM 783 O O . ARG A 1 97 ? -3.168 -8.752 -19.454 1.00 56.94 97 ARG A O 1
ATOM 790 N N . ASN A 1 98 ? -4.588 -10.303 -20.244 1.00 69.12 98 ASN A N 1
ATOM 791 C CA . ASN A 1 98 ? -5.470 -9.377 -20.950 1.00 69.12 98 ASN A CA 1
ATOM 792 C C . ASN A 1 98 ? -6.233 -8.455 -19.978 1.00 69.12 98 ASN A C 1
ATOM 794 O O . ASN A 1 98 ? -7.148 -8.870 -19.272 1.00 69.12 98 ASN A O 1
ATOM 798 N N . GLN A 1 99 ? -5.896 -7.171 -20.006 1.00 62.94 99 GLN A N 1
ATOM 799 C CA . GLN A 1 99 ? -6.495 -6.054 -19.280 1.00 62.94 99 GLN A CA 1
ATOM 800 C C . GLN A 1 99 ? -7.331 -5.146 -20.200 1.00 62.94 99 GLN A C 1
ATOM 802 O O . GLN A 1 99 ? -7.814 -4.095 -19.768 1.00 62.94 99 GLN A O 1
ATOM 807 N N . CYS A 1 100 ? -7.505 -5.511 -21.475 1.00 70.25 100 CYS A N 1
ATOM 808 C CA . CYS A 1 100 ? -8.257 -4.716 -22.436 1.00 70.25 100 CYS A CA 1
ATOM 809 C C . CYS A 1 100 ? -9.758 -4.728 -22.113 1.00 70.25 100 CYS A C 1
ATOM 811 O O . CYS A 1 100 ? -10.464 -5.713 -22.332 1.00 70.25 100 CYS A O 1
ATOM 813 N N . THR A 1 101 ? -10.262 -3.577 -21.672 1.00 57.16 101 THR A N 1
ATOM 814 C CA . THR A 1 101 ? -11.651 -3.359 -21.227 1.00 57.16 101 THR A CA 1
ATOM 815 C C . THR A 1 101 ? -12.710 -3.667 -22.281 1.00 57.16 101 THR A C 1
ATOM 817 O O . THR A 1 101 ? -13.854 -3.961 -21.951 1.00 57.16 101 THR A O 1
ATOM 820 N N . ILE A 1 102 ? -12.342 -3.639 -23.563 1.00 63.91 102 ILE A N 1
ATOM 821 C CA . ILE A 1 102 ? -13.254 -3.950 -24.665 1.00 63.91 102 ILE A CA 1
ATOM 822 C C . ILE A 1 102 ? -13.112 -5.385 -25.180 1.00 63.91 102 ILE A C 1
ATOM 824 O O . ILE A 1 102 ? -13.826 -5.739 -26.112 1.00 63.91 102 ILE A O 1
ATOM 828 N N . ALA A 1 103 ? -12.228 -6.226 -24.629 1.00 66.75 103 ALA A N 1
ATOM 829 C CA . ALA A 1 103 ? -11.853 -7.516 -25.221 1.00 66.75 103 ALA A CA 1
ATOM 830 C C . ALA A 1 103 ? -13.042 -8.439 -25.554 1.00 66.75 103 ALA A C 1
ATOM 832 O O . ALA A 1 103 ? -13.032 -9.049 -26.623 1.00 66.75 103 ALA A O 1
ATOM 833 N N . GLY A 1 104 ? -14.075 -8.490 -24.702 1.00 60.53 104 GLY A N 1
ATOM 834 C CA . GLY A 1 104 ? -15.279 -9.311 -24.913 1.00 60.53 104 GLY A CA 1
ATOM 835 C C . GLY A 1 104 ? -16.182 -8.855 -26.072 1.00 60.53 104 GLY A C 1
ATOM 836 O O . GLY A 1 104 ? -16.944 -9.654 -26.607 1.00 60.53 104 GLY A O 1
ATOM 837 N N . GLY A 1 105 ? -16.073 -7.592 -26.505 1.00 59.25 105 GLY A N 1
ATOM 838 C CA . GLY A 1 105 ? -16.821 -7.015 -27.636 1.00 59.25 105 GLY A CA 1
ATOM 839 C C . GLY A 1 105 ? -15.934 -6.437 -28.746 1.00 59.25 105 GLY A C 1
ATOM 840 O O . GLY A 1 105 ? -16.429 -5.837 -29.705 1.00 59.25 105 GLY A O 1
ATOM 841 N N . CYS A 1 106 ? -14.613 -6.584 -28.626 1.00 65.12 106 CYS A N 1
ATOM 842 C CA . CYS A 1 106 ? -13.636 -5.944 -29.491 1.00 65.12 106 CYS A CA 1
ATOM 843 C C . CYS A 1 106 ? -13.605 -6.636 -30.855 1.00 65.12 106 CYS A C 1
ATOM 845 O O . CYS A 1 106 ? -12.921 -7.639 -31.060 1.00 65.12 106 CYS A O 1
ATOM 847 N N . ARG A 1 107 ? -14.296 -6.054 -31.841 1.00 64.56 107 ARG A N 1
ATOM 848 C CA . ARG A 1 107 ? -14.255 -6.549 -33.227 1.00 64.56 107 ARG A CA 1
ATOM 849 C C . ARG A 1 107 ? -12.861 -6.454 -33.855 1.00 64.56 107 ARG A C 1
ATOM 851 O O . ARG A 1 107 ? -12.580 -7.198 -34.784 1.00 64.56 107 ARG A O 1
ATOM 858 N N . LEU A 1 108 ? -11.973 -5.607 -33.323 1.00 68.31 108 LEU A N 1
ATOM 859 C CA . LEU A 1 108 ? -10.565 -5.568 -33.724 1.00 68.31 108 LEU A CA 1
ATOM 860 C C . LEU A 1 108 ? -9.809 -6.824 -33.261 1.00 68.31 108 LEU A C 1
ATOM 862 O O . LEU A 1 108 ? -9.066 -7.390 -34.054 1.00 68.31 108 LEU A O 1
ATOM 866 N N . LYS A 1 109 ? -10.048 -7.311 -32.033 1.00 69.19 109 LYS A N 1
ATOM 867 C CA . LYS A 1 109 ? -9.493 -8.586 -31.545 1.00 69.19 109 LYS A CA 1
ATOM 868 C C . LYS A 1 109 ? -9.938 -9.740 -32.446 1.00 69.19 109 LYS A C 1
ATOM 870 O O . LYS A 1 109 ? -9.091 -10.498 -32.894 1.00 69.19 109 LYS A O 1
ATOM 875 N N . ALA A 1 110 ? -11.220 -9.799 -32.814 1.00 65.69 110 ALA A N 1
ATOM 876 C CA . ALA A 1 110 ? -11.728 -10.803 -33.754 1.00 65.69 110 ALA A CA 1
ATOM 877 C C . ALA A 1 110 ? -11.071 -10.709 -35.147 1.00 65.69 110 ALA A C 1
ATOM 879 O O . ALA A 1 110 ? -10.699 -11.727 -35.721 1.00 65.69 110 ALA A O 1
ATOM 880 N N . LEU A 1 111 ? -10.871 -9.494 -35.676 1.00 66.06 111 LEU A N 1
ATOM 881 C CA . LEU A 1 111 ? -10.176 -9.280 -36.953 1.00 66.06 111 LEU A CA 1
ATOM 882 C C . LEU A 1 111 ? -8.711 -9.731 -36.902 1.00 66.06 111 LEU A C 1
ATOM 884 O O . LEU A 1 111 ? -8.223 -10.343 -37.848 1.00 66.06 111 LEU A O 1
ATOM 888 N N . PHE A 1 112 ? -8.009 -9.453 -35.805 1.00 68.62 112 PHE A N 1
ATOM 889 C CA . PHE A 1 112 ? -6.641 -9.927 -35.612 1.00 68.62 112 PHE A CA 1
ATOM 890 C C . PHE A 1 112 ? -6.596 -11.446 -35.380 1.00 68.62 112 PHE A C 1
ATOM 892 O O . PHE A 1 112 ? -5.735 -12.094 -35.954 1.00 68.62 112 PHE A O 1
ATOM 899 N N . GLN A 1 113 ? -7.532 -12.048 -34.638 1.00 67.06 113 GLN A N 1
ATOM 900 C CA . GLN A 1 113 ? -7.640 -13.511 -34.505 1.00 67.06 113 GLN A CA 1
ATOM 901 C C . GLN A 1 113 ? -7.869 -14.186 -35.865 1.00 67.06 113 GLN A C 1
ATOM 903 O O . GLN A 1 113 ? -7.209 -15.173 -36.179 1.00 67.06 113 GLN A O 1
ATOM 908 N N . ASP A 1 114 ? -8.732 -13.616 -36.706 1.00 63.03 114 ASP A N 1
ATOM 909 C CA . ASP A 1 114 ? -8.972 -14.079 -38.075 1.00 63.03 114 ASP A CA 1
ATOM 910 C C . ASP A 1 114 ? -7.751 -13.869 -38.996 1.00 63.03 114 ASP A C 1
ATOM 912 O O . ASP A 1 114 ? -7.441 -14.703 -39.846 1.00 63.03 114 ASP A O 1
ATOM 916 N N . ALA A 1 115 ? -7.003 -12.777 -38.821 1.00 62.66 115 ALA A N 1
ATOM 917 C CA . ALA A 1 115 ? -5.750 -12.547 -39.545 1.00 62.66 115 ALA A CA 1
ATOM 918 C C . ALA A 1 115 ? -4.617 -13.493 -39.096 1.00 62.66 115 ALA A C 1
ATOM 920 O O . ALA A 1 115 ? -3.752 -13.860 -39.896 1.00 62.66 115 ALA A O 1
ATOM 921 N N . LEU A 1 116 ? -4.611 -13.886 -37.821 1.00 62.97 116 LEU A N 1
ATOM 922 C CA . LEU A 1 116 ? -3.598 -14.755 -37.223 1.00 62.97 116 LEU A CA 1
ATOM 923 C C . LEU A 1 116 ? -3.935 -16.247 -37.356 1.00 62.97 116 LEU A C 1
ATOM 925 O O . LEU A 1 116 ? -3.012 -17.062 -37.302 1.00 62.97 116 LEU A O 1
ATOM 929 N N . GLY A 1 117 ? -5.200 -16.602 -37.597 1.00 59.84 117 GLY A N 1
ATOM 930 C CA . GLY A 1 117 ? -5.667 -17.967 -37.847 1.00 59.84 117 GLY A CA 1
ATOM 931 C C . GLY A 1 117 ? -5.102 -18.610 -39.129 1.00 59.84 117 GLY A C 1
ATOM 932 O O . GLY A 1 117 ? -4.448 -17.946 -39.942 1.00 59.84 117 GLY A O 1
ATOM 933 N N . PRO A 1 118 ? -5.300 -19.929 -39.324 1.00 51.47 118 PRO A N 1
ATOM 934 C CA . PRO A 1 118 ? -4.807 -20.641 -40.501 1.00 51.47 118 PRO A CA 1
ATOM 935 C C . PRO A 1 118 ? -5.436 -20.088 -41.791 1.00 51.47 118 PRO A C 1
ATOM 937 O O . PRO A 1 118 ? -6.648 -20.142 -41.996 1.00 51.47 118 PRO A O 1
ATOM 940 N N . SER A 1 119 ? -4.578 -19.552 -42.663 1.00 51.09 119 SER A N 1
ATOM 941 C CA . SER A 1 119 ? -4.922 -18.983 -43.970 1.00 51.09 119 SER A CA 1
ATOM 942 C C . SER A 1 119 ? -5.593 -20.030 -44.864 1.00 51.09 119 SER A C 1
ATOM 944 O O . SER A 1 119 ? -4.928 -20.898 -45.424 1.00 51.09 119 SER A O 1
ATOM 946 N N . SER A 1 120 ? -6.916 -19.956 -44.994 1.00 46.44 120 SER A N 1
ATOM 947 C CA . SER A 1 120 ? -7.666 -20.671 -46.036 1.00 46.44 120 SER A CA 1
ATOM 948 C C . SER A 1 120 ? -8.306 -19.730 -47.062 1.00 46.44 120 SER A C 1
ATOM 950 O O . SER A 1 120 ? -8.884 -20.207 -48.034 1.00 46.44 120 SER A O 1
ATOM 952 N N . MET A 1 121 ? -8.165 -18.405 -46.905 1.00 43.44 121 MET A N 1
ATOM 953 C CA . MET A 1 121 ? -8.776 -17.422 -47.805 1.00 43.44 121 MET A CA 1
ATOM 954 C C . MET A 1 121 ? -7.778 -16.338 -48.256 1.00 43.44 121 MET A C 1
ATOM 956 O O . MET A 1 121 ? -7.100 -15.749 -47.408 1.00 43.44 121 MET A O 1
ATOM 960 N N . PRO A 1 122 ? -7.683 -16.030 -49.565 1.00 48.19 122 PRO A N 1
ATOM 961 C CA . PRO A 1 122 ? -6.818 -14.972 -50.076 1.00 48.19 122 PRO A CA 1
ATOM 962 C C . PRO A 1 122 ? -7.214 -13.588 -49.541 1.00 48.19 122 PRO A C 1
ATOM 964 O O . PRO A 1 122 ? -8.356 -13.155 -49.654 1.00 48.19 122 PRO A O 1
ATOM 967 N N . TRP A 1 123 ? -6.232 -12.835 -49.045 1.00 46.22 123 TRP A N 1
ATOM 968 C CA . TRP A 1 123 ? -6.339 -11.465 -48.513 1.00 46.22 123 TRP A CA 1
ATOM 969 C C . TRP A 1 123 ? -7.135 -10.487 -49.393 1.00 46.22 123 TRP A C 1
ATOM 971 O O . TRP A 1 123 ? -7.753 -9.560 -48.884 1.00 46.22 123 TRP A O 1
ATOM 981 N N . LYS A 1 124 ? -7.111 -10.688 -50.717 1.00 42.44 124 LYS A N 1
ATOM 982 C CA . LYS A 1 124 ? -7.794 -9.837 -51.704 1.00 42.44 124 LYS A CA 1
ATOM 983 C C . LYS A 1 124 ? -9.315 -10.028 -51.729 1.00 42.44 124 LYS A C 1
ATOM 985 O O . LYS A 1 124 ? -10.013 -9.162 -52.240 1.00 42.44 124 LYS A O 1
ATOM 990 N N . GLU A 1 125 ? -9.815 -11.130 -51.177 1.00 45.19 125 GLU A N 1
ATOM 991 C CA . GLU A 1 125 ? -11.245 -11.463 -51.128 1.00 45.19 125 GLU A CA 1
ATOM 992 C C . GLU A 1 125 ? -11.879 -11.146 -49.765 1.00 45.19 125 GLU A C 1
ATOM 994 O O . GLU A 1 125 ? -13.103 -11.152 -49.639 1.00 45.19 125 GLU A O 1
ATOM 999 N N . LYS A 1 126 ? -11.071 -10.768 -48.760 1.00 50.56 126 LYS A N 1
ATOM 1000 C CA . LYS A 1 126 ? -11.553 -10.145 -47.519 1.00 50.56 126 LYS A CA 1
ATOM 1001 C C . LYS A 1 126 ? -11.976 -8.700 -47.818 1.00 50.56 126 LYS A C 1
ATOM 1003 O O . LYS A 1 126 ? -11.264 -7.748 -47.509 1.00 50.56 126 LYS A O 1
ATOM 1008 N N . LEU A 1 127 ? -13.117 -8.529 -48.489 1.00 44.00 127 LEU A N 1
ATOM 1009 C CA . LEU A 1 127 ? -13.700 -7.212 -48.744 1.00 44.00 127 LEU A CA 1
ATOM 1010 C C . LEU A 1 127 ? -13.972 -6.507 -47.412 1.00 44.00 127 LEU A C 1
ATOM 1012 O O . LEU A 1 127 ? -14.655 -7.042 -46.542 1.00 44.00 127 LEU A O 1
ATOM 1016 N N . TRP A 1 128 ? -13.457 -5.285 -47.274 1.00 44.03 128 TRP A N 1
ATOM 1017 C CA . TRP A 1 128 ? -13.812 -4.364 -46.198 1.00 44.03 128 TRP A CA 1
ATOM 1018 C C . TRP A 1 128 ? -15.329 -4.111 -46.267 1.00 44.03 128 TRP A C 1
ATOM 1020 O O . TRP A 1 128 ? -15.774 -3.520 -47.256 1.00 44.03 128 TRP A O 1
ATOM 1030 N N . PRO A 1 129 ? -16.160 -4.560 -45.305 1.00 44.06 129 PRO A N 1
ATOM 1031 C CA . PRO A 1 129 ? -17.598 -4.332 -45.390 1.00 44.06 129 PRO A CA 1
ATOM 1032 C C . PRO A 1 129 ? -17.868 -2.825 -45.425 1.00 44.06 129 PRO A C 1
ATOM 1034 O O . PRO A 1 129 ? -17.569 -2.100 -44.484 1.00 44.06 129 PRO A O 1
ATOM 1037 N N . THR A 1 130 ? -18.446 -2.331 -46.518 1.00 44.19 130 THR A N 1
ATOM 1038 C CA . THR A 1 130 ? -18.707 -0.899 -46.760 1.00 44.19 130 THR A CA 1
ATOM 1039 C C . THR A 1 130 ? -19.675 -0.268 -45.750 1.00 44.19 130 THR A C 1
ATOM 1041 O O . THR A 1 130 ? -19.830 0.949 -45.712 1.00 44.19 130 THR A O 1
ATOM 1044 N N . SER A 1 131 ? -20.266 -1.071 -44.864 1.00 45.50 131 SER A N 1
ATOM 1045 C CA . SER A 1 131 ? -21.008 -0.638 -43.683 1.00 45.50 131 SER A CA 1
ATOM 1046 C C . SER A 1 131 ? -20.166 -0.728 -42.399 1.00 45.50 131 SER A C 1
ATOM 1048 O O . SER A 1 131 ? -20.605 -1.292 -41.395 1.00 45.50 131 SER A O 1
ATOM 1050 N N . PHE A 1 132 ? -18.958 -0.160 -42.397 1.00 44.59 132 PHE A N 1
ATOM 1051 C CA . PHE A 1 132 ? -18.236 0.151 -41.160 1.00 44.59 132 PHE A CA 1
ATOM 1052 C C . PHE A 1 132 ? -18.916 1.342 -40.471 1.00 44.59 132 PHE A C 1
ATOM 1054 O O . PHE A 1 132 ? -18.517 2.494 -40.619 1.00 44.59 132 PHE A O 1
ATOM 1061 N N . ARG A 1 133 ? -19.964 1.073 -39.690 1.00 40.44 133 ARG A N 1
ATOM 1062 C CA . ARG A 1 133 ? -20.308 1.944 -38.564 1.00 40.44 133 ARG A CA 1
ATOM 1063 C C . ARG A 1 133 ? -19.804 1.256 -37.309 1.00 40.44 133 ARG A C 1
ATOM 1065 O O . ARG A 1 133 ? -20.510 0.441 -36.722 1.00 40.44 133 ARG A O 1
ATOM 1072 N N . CYS A 1 134 ? -18.597 1.611 -36.871 1.00 40.75 134 CYS A N 1
ATOM 1073 C CA . CYS A 1 134 ? -18.359 1.613 -35.436 1.00 40.75 134 CYS A CA 1
ATOM 1074 C C . CYS A 1 134 ? -19.422 2.554 -34.871 1.00 40.75 134 CYS A C 1
ATOM 1076 O O . CYS A 1 134 ? -19.334 3.765 -35.068 1.00 40.75 134 CYS A O 1
ATOM 1078 N N . ARG A 1 135 ? -20.471 2.017 -34.237 1.00 37.91 135 ARG A N 1
ATOM 1079 C CA . ARG A 1 135 ? -21.177 2.829 -33.252 1.00 37.91 135 ARG A CA 1
ATOM 1080 C C . ARG A 1 135 ? -20.085 3.167 -32.243 1.00 37.91 135 ARG A C 1
ATOM 1082 O O . ARG A 1 135 ? -19.521 2.216 -31.695 1.00 37.91 135 ARG A O 1
ATOM 1089 N N . PRO A 1 136 ? -19.698 4.444 -32.069 1.00 32.53 136 PRO A N 1
ATOM 1090 C CA . PRO A 1 136 ? -18.846 4.765 -30.945 1.00 32.53 136 PRO A CA 1
ATOM 1091 C C . PRO A 1 136 ? -19.571 4.185 -29.729 1.00 32.53 136 PRO A C 1
ATOM 1093 O O . PRO A 1 136 ? -20.782 4.415 -29.597 1.00 32.53 136 PRO A O 1
ATOM 1096 N N . PRO A 1 137 ? -18.914 3.350 -28.910 1.00 36.97 137 PRO A N 1
ATOM 1097 C CA . PRO A 1 137 ? -19.485 3.060 -27.615 1.00 36.97 137 PRO A CA 1
ATOM 1098 C C . PRO A 1 137 ? -19.725 4.423 -26.981 1.00 36.97 137 PRO A C 1
ATOM 1100 O O . PRO A 1 137 ? -18.843 5.286 -27.022 1.00 36.97 137 PRO A O 1
ATOM 1103 N N . ASN A 1 138 ? -20.960 4.659 -26.552 1.00 35.31 138 ASN A N 1
ATOM 1104 C CA . ASN A 1 138 ? -21.311 5.894 -25.882 1.00 35.31 138 ASN A CA 1
ATOM 1105 C C . ASN A 1 138 ? -20.254 6.108 -24.787 1.00 35.31 138 ASN A C 1
ATOM 1107 O O . ASN A 1 138 ? -20.066 5.215 -23.959 1.00 35.31 138 ASN A O 1
ATOM 1111 N N . LYS A 1 139 ? -19.484 7.202 -24.866 1.00 35.00 139 LYS A N 1
ATOM 1112 C CA . LYS A 1 139 ? -18.329 7.445 -23.981 1.00 35.00 139 LYS A CA 1
ATOM 1113 C C . LYS A 1 139 ? -18.741 7.390 -22.507 1.00 35.00 139 LYS A C 1
ATOM 1115 O O . LYS A 1 139 ? -17.939 6.988 -21.674 1.00 35.00 139 LYS A O 1
ATOM 1120 N N . ASP A 1 140 ? -20.013 7.668 -22.246 1.00 34.34 140 ASP A N 1
ATOM 1121 C CA . ASP A 1 140 ? -20.620 7.682 -20.921 1.00 34.34 140 ASP A CA 1
ATOM 1122 C C . ASP A 1 140 ? -21.028 6.283 -20.408 1.00 34.34 140 ASP A C 1
ATOM 1124 O O . ASP A 1 140 ? -21.336 6.141 -19.234 1.00 34.34 140 ASP A O 1
ATOM 1128 N N . LEU A 1 141 ? -21.028 5.237 -21.252 1.00 35.97 141 LEU A N 1
ATOM 1129 C CA . LEU A 1 141 ? -21.608 3.918 -20.927 1.00 35.97 141 LEU A CA 1
ATOM 1130 C C . LEU A 1 141 ? -20.594 2.763 -20.835 1.00 35.97 141 LEU A C 1
ATOM 1132 O O . LEU A 1 141 ? -20.980 1.657 -20.480 1.00 35.97 141 LEU A O 1
ATOM 1136 N N . ILE A 1 142 ? -19.320 2.977 -21.193 1.00 39.62 142 ILE A N 1
ATOM 1137 C CA . ILE A 1 142 ? -18.262 1.944 -21.074 1.00 39.62 142 ILE A CA 1
ATOM 1138 C C . ILE A 1 142 ? -17.165 2.334 -20.078 1.00 39.62 142 ILE A C 1
ATOM 1140 O O . ILE A 1 142 ? -16.497 1.451 -19.552 1.00 39.62 142 ILE A O 1
ATOM 1144 N N . MET A 1 143 ? -16.991 3.619 -19.750 1.00 36.88 143 MET A N 1
ATOM 1145 C CA . MET A 1 143 ? -16.001 3.992 -18.731 1.00 36.88 143 MET A CA 1
ATOM 1146 C C . MET A 1 143 ? -16.424 3.646 -17.293 1.00 36.88 143 MET A C 1
ATOM 1148 O O . MET A 1 143 ? -15.549 3.593 -16.440 1.00 36.88 143 MET A O 1
ATOM 1152 N N . ASN A 1 144 ? -17.704 3.332 -17.038 1.00 39.62 144 ASN A N 1
ATOM 1153 C CA . ASN A 1 144 ? -18.263 3.337 -15.680 1.00 39.62 144 ASN A CA 1
ATOM 1154 C C . ASN A 1 144 ? -19.013 2.074 -15.212 1.00 39.62 144 ASN A C 1
ATOM 1156 O O . ASN A 1 144 ? -19.683 2.169 -14.196 1.00 39.62 144 ASN A O 1
ATOM 1160 N N . THR A 1 145 ? -18.983 0.914 -15.888 1.00 46.25 145 THR A N 1
ATOM 1161 C CA . THR A 1 145 ? -20.006 -0.121 -15.564 1.00 46.25 145 THR A CA 1
ATOM 1162 C C . THR A 1 145 ? -19.538 -1.560 -15.371 1.00 46.25 145 THR A C 1
ATOM 1164 O O . THR A 1 145 ? -20.377 -2.402 -15.086 1.00 46.25 145 THR A O 1
ATOM 1167 N N . LEU A 1 146 ? -18.245 -1.882 -15.471 1.00 59.06 146 LEU A N 1
ATOM 1168 C CA . LEU A 1 146 ? -17.765 -3.217 -15.087 1.00 59.06 146 LEU A CA 1
ATOM 1169 C C . LEU A 1 146 ? -16.402 -3.115 -14.408 1.00 59.06 146 LEU A C 1
ATOM 1171 O O . LEU A 1 146 ? -15.399 -2.789 -15.048 1.00 59.06 146 LEU A O 1
ATOM 1175 N N . ILE A 1 147 ? -16.372 -3.406 -13.111 1.00 77.19 147 ILE A N 1
ATOM 1176 C CA . ILE A 1 147 ? -15.129 -3.591 -12.367 1.00 77.19 147 ILE A CA 1
ATOM 1177 C C . ILE A 1 147 ? -14.630 -4.990 -12.714 1.00 77.19 147 ILE A C 1
ATOM 1179 O O . ILE A 1 147 ? -15.349 -5.966 -12.532 1.00 77.19 147 ILE A O 1
ATOM 1183 N N . ASN A 1 148 ? -13.415 -5.107 -13.257 1.00 80.50 148 ASN A N 1
ATOM 1184 C CA . ASN A 1 148 ? -12.861 -6.420 -13.585 1.00 80.50 148 ASN A CA 1
ATOM 1185 C C . ASN A 1 148 ? -12.677 -7.237 -12.287 1.00 80.50 148 ASN A C 1
ATOM 1187 O O . ASN A 1 148 ? -11.824 -6.853 -11.491 1.00 80.50 148 ASN A O 1
ATOM 1191 N N . PRO A 1 149 ? -13.387 -8.363 -12.083 1.00 82.25 149 PRO A N 1
ATOM 1192 C CA . PRO A 1 149 ? -13.294 -9.157 -10.852 1.00 82.25 149 PRO A CA 1
ATOM 1193 C C . PRO A 1 149 ? -11.892 -9.727 -1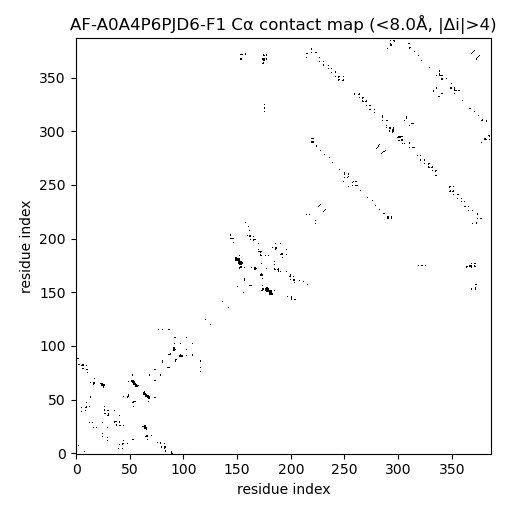0.591 1.00 82.25 149 PRO A C 1
ATOM 1195 O O . PRO A 1 149 ? -11.505 -9.942 -9.445 1.00 82.25 149 PRO A O 1
ATOM 1198 N N . ASN A 1 150 ? -11.110 -9.925 -11.655 1.00 85.25 150 ASN A N 1
ATOM 1199 C CA . ASN A 1 150 ? -9.770 -10.502 -11.586 1.00 85.25 150 ASN A CA 1
ATOM 1200 C C . ASN A 1 150 ? -8.663 -9.441 -11.492 1.00 85.25 150 ASN A C 1
ATOM 1202 O O . ASN A 1 150 ? -7.484 -9.794 -11.458 1.00 85.25 150 ASN A O 1
ATOM 1206 N N . ILE A 1 151 ? -8.996 -8.141 -11.490 1.00 86.38 151 ILE A N 1
ATOM 1207 C CA . ILE A 1 151 ? -7.990 -7.113 -11.201 1.00 86.38 151 ILE A CA 1
ATOM 1208 C C . ILE A 1 151 ? -7.490 -7.311 -9.772 1.00 86.38 151 ILE A C 1
ATOM 1210 O O . ILE A 1 151 ? -8.270 -7.663 -8.890 1.00 86.38 151 ILE A O 1
ATOM 1214 N N . THR A 1 152 ? -6.206 -7.074 -9.516 1.00 90.88 152 THR A N 1
ATOM 1215 C CA . THR A 1 152 ? -5.748 -7.057 -8.126 1.00 90.88 152 THR A CA 1
ATOM 1216 C C . THR A 1 152 ? -6.290 -5.818 -7.417 1.00 90.88 152 THR A C 1
ATOM 1218 O O . THR A 1 152 ? -6.419 -4.759 -8.043 1.00 90.88 152 THR A O 1
ATOM 1221 N N . VAL A 1 153 ? -6.594 -5.918 -6.122 1.00 90.94 153 VAL A N 1
ATOM 1222 C CA . VAL A 1 153 ? -7.162 -4.788 -5.362 1.00 90.94 153 VAL A CA 1
ATOM 1223 C C . VAL A 1 153 ? -6.237 -3.566 -5.404 1.00 90.94 153 VAL A C 1
ATOM 1225 O O . VAL A 1 153 ? -6.685 -2.445 -5.627 1.00 90.94 153 VAL A O 1
ATOM 1228 N N . GLY A 1 154 ? -4.925 -3.779 -5.307 1.00 86.56 154 GLY A N 1
ATOM 1229 C CA . GLY A 1 154 ? -3.929 -2.716 -5.413 1.00 86.56 154 GLY A CA 1
ATOM 1230 C C . GLY A 1 154 ? -3.987 -1.995 -6.762 1.00 86.56 154 GLY A C 1
ATOM 1231 O O . GLY A 1 154 ? -4.015 -0.768 -6.807 1.00 86.56 154 GLY A O 1
ATOM 1232 N N . ASN A 1 155 ? -4.106 -2.734 -7.872 1.00 82.88 155 ASN A N 1
ATOM 1233 C CA . ASN A 1 155 ? -4.244 -2.136 -9.204 1.00 82.88 155 ASN A CA 1
ATOM 1234 C C . ASN A 1 155 ? -5.584 -1.410 -9.390 1.00 82.88 155 ASN A C 1
ATOM 1236 O O . ASN A 1 155 ? -5.638 -0.430 -10.135 1.00 82.88 155 ASN A O 1
ATOM 1240 N N . LEU A 1 156 ? -6.656 -1.874 -8.740 1.00 87.75 156 LEU A N 1
ATOM 1241 C CA . LEU A 1 156 ? -7.933 -1.162 -8.719 1.00 87.75 156 LEU A CA 1
ATOM 1242 C C . LEU A 1 156 ? -7.764 0.215 -8.075 1.00 87.75 156 LEU A C 1
ATOM 1244 O O . LEU A 1 156 ? -8.170 1.211 -8.666 1.00 87.75 156 LEU A O 1
ATOM 1248 N N . VAL A 1 157 ? -7.120 0.270 -6.909 1.00 87.88 157 VAL A N 1
ATOM 1249 C CA . VAL A 1 157 ? -6.915 1.512 -6.158 1.00 87.88 157 VAL A CA 1
ATOM 1250 C C . VAL A 1 157 ? -5.958 2.468 -6.867 1.00 87.88 157 VAL A C 1
ATOM 1252 O O . VAL A 1 157 ? -6.228 3.664 -6.905 1.00 87.88 157 VAL A O 1
ATOM 1255 N N . VAL A 1 158 ? -4.902 1.962 -7.513 1.00 81.44 158 VAL A N 1
ATOM 1256 C CA . VAL A 1 158 ? -4.021 2.801 -8.347 1.00 81.44 158 VAL A CA 1
ATOM 1257 C C . VAL A 1 158 ? -4.808 3.478 -9.478 1.00 81.44 158 VAL A C 1
ATOM 1259 O O . VAL A 1 158 ? -4.551 4.633 -9.801 1.00 81.44 158 VAL A O 1
ATOM 1262 N N . ARG A 1 159 ? -5.777 2.778 -10.087 1.00 80.12 159 ARG A N 1
ATOM 1263 C CA . ARG A 1 159 ? -6.614 3.325 -11.174 1.00 80.12 159 ARG A CA 1
ATOM 1264 C C . ARG A 1 159 ? -7.743 4.219 -10.677 1.00 80.12 159 ARG A C 1
ATOM 1266 O O . ARG A 1 159 ? -8.164 5.120 -11.399 1.00 80.12 159 ARG A O 1
ATOM 1273 N N . HIS A 1 160 ? -8.249 3.940 -9.484 1.00 82.38 160 HIS A N 1
ATOM 1274 C CA . HIS A 1 160 ? -9.395 4.616 -8.897 1.00 82.38 160 HIS A CA 1
ATOM 1275 C C . HIS A 1 160 ? -9.119 4.947 -7.421 1.00 82.38 160 HIS A C 1
ATOM 1277 O O . HIS A 1 160 ? -9.689 4.302 -6.534 1.00 82.38 160 HIS A O 1
ATOM 1283 N N . PRO A 1 161 ? -8.269 5.955 -7.130 1.00 82.19 161 PRO A N 1
ATOM 1284 C CA . PRO A 1 161 ? -7.904 6.321 -5.758 1.00 82.19 161 PRO A CA 1
ATOM 1285 C C . PRO A 1 161 ? -9.100 6.677 -4.865 1.00 82.19 161 PRO A C 1
ATOM 1287 O O . PRO A 1 161 ? -9.024 6.522 -3.645 1.00 82.19 161 PRO A O 1
ATOM 1290 N N . GLN A 1 162 ? -10.211 7.116 -5.467 1.00 83.44 162 GLN A N 1
ATOM 1291 C CA . GLN A 1 162 ? -11.477 7.406 -4.791 1.00 83.44 162 GLN A CA 1
ATOM 1292 C C . GLN A 1 162 ? -12.166 6.166 -4.195 1.00 83.44 162 GLN A C 1
ATOM 1294 O O . GLN A 1 162 ? -13.055 6.309 -3.364 1.00 83.44 162 GLN A O 1
ATOM 1299 N N . LEU A 1 163 ? -11.773 4.948 -4.588 1.00 88.62 163 LEU A N 1
ATOM 1300 C CA . LEU A 1 163 ? -12.353 3.715 -4.047 1.00 88.62 163 LEU A CA 1
ATOM 1301 C C . LEU A 1 163 ? -11.785 3.313 -2.682 1.00 88.62 163 LEU A C 1
ATOM 1303 O O . LEU A 1 163 ? -12.383 2.457 -2.037 1.00 88.62 163 LEU A O 1
ATOM 1307 N N . ARG A 1 164 ? -10.674 3.914 -2.227 1.00 87.25 164 ARG A N 1
ATOM 1308 C CA . ARG A 1 164 ? -9.988 3.533 -0.974 1.00 87.25 164 ARG A CA 1
ATOM 1309 C C . ARG A 1 164 ? -10.921 3.530 0.224 1.00 87.25 164 ARG A C 1
ATOM 1311 O O . ARG A 1 164 ? -11.146 2.475 0.801 1.00 87.25 164 ARG A O 1
ATOM 1318 N N . GLN A 1 165 ? -11.550 4.673 0.491 1.00 85.75 165 GLN A N 1
ATOM 1319 C CA . GLN A 1 165 ? -12.483 4.822 1.606 1.00 85.75 165 GLN A CA 1
ATOM 1320 C C . GLN A 1 165 ? -13.586 3.759 1.558 1.00 85.75 165 GLN A C 1
ATOM 1322 O O . GLN A 1 165 ? -13.949 3.172 2.574 1.00 85.75 165 GLN A O 1
ATOM 1327 N N . LYS A 1 166 ? -14.098 3.451 0.358 1.00 91.38 166 LYS A N 1
ATOM 1328 C CA . LYS A 1 166 ? -15.152 2.448 0.228 1.00 91.38 166 LYS A CA 1
ATOM 1329 C C . LYS A 1 166 ? -14.660 1.025 0.480 1.00 91.38 166 LYS A C 1
ATOM 1331 O O . LYS A 1 166 ? -15.399 0.224 1.042 1.00 91.38 166 LYS A O 1
ATOM 1336 N N . LEU A 1 167 ? -13.439 0.699 0.062 1.00 92.44 167 LEU A N 1
ATOM 1337 C CA . LEU A 1 167 ? -12.817 -0.597 0.340 1.00 92.44 167 LEU A CA 1
ATOM 1338 C C . LEU A 1 167 ? -12.550 -0.770 1.842 1.00 92.44 167 LEU A C 1
ATOM 1340 O O . LEU A 1 167 ? -12.808 -1.849 2.368 1.00 92.44 167 LEU A O 1
ATOM 1344 N N . GLU A 1 168 ? -12.141 0.293 2.541 1.00 87.56 168 GLU A N 1
ATOM 1345 C CA . GLU A 1 168 ? -11.959 0.295 4.002 1.00 87.56 168 GLU A CA 1
ATOM 1346 C C . GLU A 1 168 ? -13.268 0.019 4.742 1.00 87.56 168 GLU A C 1
ATOM 1348 O O . GLU A 1 168 ? -13.311 -0.866 5.596 1.00 87.56 168 GLU A O 1
ATOM 1353 N N . GLU A 1 169 ? -14.352 0.712 4.372 1.00 88.88 169 GLU A N 1
ATOM 1354 C CA . GLU A 1 169 ? -15.695 0.481 4.928 1.00 88.88 169 GLU A CA 1
ATOM 1355 C C . GLU A 1 169 ? -16.159 -0.973 4.760 1.00 88.88 169 GLU A C 1
ATOM 1357 O O . GLU A 1 169 ? -16.892 -1.500 5.596 1.00 88.88 169 GLU A O 1
ATOM 1362 N N . LEU A 1 170 ? -15.752 -1.615 3.663 1.00 90.94 170 LEU A N 1
ATOM 1363 C CA . LEU A 1 170 ? -16.086 -3.003 3.351 1.00 90.94 170 LEU A CA 1
ATOM 1364 C C . LEU A 1 170 ? -15.118 -4.014 3.986 1.00 90.94 170 LEU A C 1
ATOM 1366 O O . LEU A 1 170 ? -15.368 -5.217 3.892 1.00 90.94 170 LEU A O 1
ATOM 1370 N N . GLY A 1 171 ? -14.037 -3.556 4.627 1.00 89.00 171 GLY A N 1
ATOM 1371 C CA . GLY A 1 171 ? -12.996 -4.411 5.199 1.00 89.00 171 GLY A CA 1
ATOM 1372 C C . GLY A 1 171 ? -12.128 -5.119 4.153 1.00 89.00 171 GLY A C 1
ATOM 1373 O O . GLY A 1 171 ? -11.566 -6.172 4.443 1.00 89.00 171 GLY A O 1
ATOM 1374 N N . ILE A 1 172 ? -12.041 -4.581 2.933 1.00 93.06 172 ILE A N 1
ATOM 1375 C CA . ILE A 1 172 ? -11.267 -5.165 1.833 1.00 93.06 172 ILE A CA 1
ATOM 1376 C C . ILE A 1 172 ? -9.841 -4.611 1.870 1.00 93.06 172 ILE A C 1
ATOM 1378 O O . ILE A 1 172 ? -9.610 -3.432 1.603 1.00 93.06 172 ILE A O 1
ATOM 1382 N N . ASP A 1 173 ? -8.884 -5.490 2.158 1.00 89.94 173 ASP A N 1
ATOM 1383 C CA . ASP A 1 173 ? -7.457 -5.169 2.212 1.00 89.94 173 ASP A CA 1
ATOM 1384 C C . ASP A 1 173 ? -6.890 -4.865 0.811 1.00 89.94 173 ASP A C 1
ATOM 1386 O O . ASP A 1 173 ? -6.763 -5.743 -0.049 1.00 89.94 173 ASP A O 1
ATOM 1390 N N . TYR A 1 174 ? -6.557 -3.592 0.583 1.00 90.69 174 TYR A N 1
ATOM 1391 C CA . TYR A 1 174 ? -5.956 -3.093 -0.656 1.00 90.69 174 TYR A CA 1
ATOM 1392 C C . TYR A 1 174 ? -4.478 -2.700 -0.512 1.00 90.69 174 TYR A C 1
ATOM 1394 O O . TYR A 1 174 ? -3.847 -2.326 -1.511 1.00 90.69 174 TYR A O 1
ATOM 1402 N N . CYS A 1 175 ? -3.932 -2.746 0.704 1.00 87.12 175 CYS A N 1
ATOM 1403 C CA . CYS A 1 175 ? -2.579 -2.304 1.022 1.00 87.12 175 CYS A CA 1
ATOM 1404 C C . CYS A 1 175 ? -1.615 -3.498 1.004 1.00 87.12 175 CYS A C 1
ATOM 1406 O O . CYS A 1 175 ? -0.906 -3.680 0.008 1.00 87.12 175 CYS A O 1
ATOM 1408 N N . CYS A 1 176 ? -1.638 -4.343 2.033 1.00 86.00 176 CYS A N 1
ATOM 1409 C CA . CYS A 1 176 ? -0.804 -5.542 2.163 1.00 86.00 176 CYS A CA 1
ATOM 1410 C C . CYS A 1 176 ? -1.290 -6.634 1.196 1.00 86.00 176 CYS A C 1
ATOM 1412 O O . CYS A 1 176 ? -0.557 -7.116 0.328 1.00 86.00 176 CYS A O 1
ATOM 1414 N N . GLY A 1 177 ? -2.598 -6.895 1.201 1.00 83.38 177 GLY A N 1
ATOM 1415 C CA . GLY A 1 177 ? -3.295 -7.810 0.300 1.00 83.38 177 GLY A CA 1
ATOM 1416 C C . GLY A 1 177 ? -3.484 -7.301 -1.132 1.00 83.38 177 GLY A C 1
ATOM 1417 O O . GLY A 1 177 ? -4.137 -7.970 -1.934 1.00 83.38 177 GLY A O 1
ATOM 1418 N N . GLY A 1 178 ? -2.893 -6.162 -1.515 1.00 85.56 178 GLY A N 1
ATOM 1419 C CA . GLY A 1 178 ? -3.115 -5.504 -2.811 1.00 85.56 178 GLY A CA 1
ATOM 1420 C C . GLY A 1 178 ? -2.789 -6.351 -4.054 1.00 85.56 178 GLY A C 1
ATOM 1421 O O . GLY A 1 178 ? -3.276 -6.062 -5.153 1.00 85.56 178 GLY A O 1
ATOM 1422 N N . LYS A 1 179 ? -2.003 -7.426 -3.905 1.00 87.88 179 LYS A N 1
ATOM 1423 C CA . LYS A 1 179 ? -1.686 -8.395 -4.974 1.00 87.88 179 LYS A CA 1
ATOM 1424 C C . LYS A 1 179 ? -2.798 -9.431 -5.208 1.00 87.88 179 LYS A C 1
ATOM 1426 O O . LYS A 1 179 ? -2.788 -10.085 -6.250 1.00 87.88 179 LYS A O 1
ATOM 1431 N N . ARG A 1 180 ? -3.750 -9.579 -4.281 1.00 91.00 180 ARG A N 1
ATOM 1432 C CA . ARG A 1 180 ? -4.868 -10.529 -4.370 1.00 91.00 180 ARG A CA 1
ATOM 1433 C C . ARG A 1 180 ? -5.883 -10.082 -5.435 1.00 91.00 180 ARG A C 1
ATOM 1435 O O . ARG A 1 180 ? -6.155 -8.880 -5.524 1.00 91.00 180 ARG A O 1
ATOM 1442 N N . PRO A 1 181 ? -6.451 -11.000 -6.240 1.00 92.62 181 PRO A N 1
ATOM 1443 C CA . PRO A 1 181 ? -7.599 -10.703 -7.094 1.00 92.62 181 PRO A CA 1
ATOM 1444 C C . PRO A 1 181 ? -8.766 -10.125 -6.288 1.00 92.62 181 PRO A C 1
ATOM 1446 O O . PRO A 1 181 ? -9.022 -10.543 -5.159 1.00 92.62 181 PRO A O 1
ATOM 1449 N N . LEU A 1 182 ? -9.494 -9.175 -6.868 1.00 91.62 182 LEU A N 1
ATOM 1450 C CA . LEU A 1 182 ? -10.551 -8.451 -6.172 1.00 91.62 182 LEU A CA 1
ATOM 1451 C C . LEU A 1 182 ? -11.653 -9.381 -5.655 1.00 91.62 182 LEU A C 1
ATOM 1453 O O . LEU A 1 182 ? -12.077 -9.219 -4.518 1.00 91.62 182 LEU A O 1
ATOM 1457 N N . THR A 1 183 ? -12.071 -10.388 -6.421 1.00 91.31 183 THR A N 1
ATOM 1458 C CA . THR A 1 183 ? -13.063 -11.372 -5.952 1.00 91.31 183 THR A CA 1
ATOM 1459 C C . THR A 1 183 ? -12.610 -12.157 -4.731 1.00 91.31 183 THR A C 1
ATOM 1461 O O . THR A 1 183 ? -13.401 -12.367 -3.817 1.00 91.31 183 THR A O 1
ATOM 1464 N N . GLU A 1 184 ? -11.341 -12.560 -4.686 1.00 93.06 184 GLU A N 1
ATOM 1465 C CA . GLU A 1 184 ? -10.786 -13.276 -3.534 1.00 93.06 184 GLU A CA 1
ATOM 1466 C C . GLU A 1 184 ? -10.674 -12.354 -2.313 1.00 93.06 184 GLU A C 1
ATOM 1468 O O . GLU A 1 184 ? -10.876 -12.785 -1.181 1.00 93.06 184 GLU A O 1
ATOM 1473 N N . ALA A 1 185 ? -10.362 -11.072 -2.520 1.00 93.31 185 ALA A N 1
ATOM 1474 C CA . ALA A 1 185 ? -10.320 -10.091 -1.439 1.00 93.31 185 ALA A CA 1
ATOM 1475 C C . ALA A 1 185 ? -11.718 -9.774 -0.883 1.00 93.31 185 ALA A C 1
ATOM 1477 O O . ALA A 1 185 ? -11.877 -9.662 0.329 1.00 93.31 185 ALA A O 1
ATOM 1478 N N . VAL A 1 186 ? -12.730 -9.701 -1.753 1.00 94.38 186 VAL A N 1
ATOM 1479 C CA . VAL A 1 186 ? -14.146 -9.574 -1.376 1.00 94.38 186 VAL A CA 1
ATOM 1480 C C . VAL A 1 186 ? -14.594 -10.765 -0.532 1.00 94.38 186 VAL A C 1
ATOM 1482 O O . VAL A 1 186 ? -15.153 -10.574 0.546 1.00 94.38 186 VAL A O 1
ATOM 1485 N N . GLU A 1 187 ? -14.301 -11.988 -0.977 1.00 93.44 187 GLU A N 1
ATOM 1486 C CA . GLU A 1 187 ? -14.644 -13.207 -0.237 1.00 93.44 187 GLU A CA 1
ATOM 1487 C C . GLU A 1 187 ? -13.928 -13.269 1.120 1.00 93.44 187 GLU A C 1
ATOM 1489 O O . GLU A 1 187 ? -14.554 -13.552 2.141 1.00 93.44 187 GLU A O 1
ATOM 1494 N N . ALA A 1 188 ? -12.634 -12.935 1.160 1.00 90.44 188 ALA A N 1
ATOM 1495 C CA . ALA A 1 188 ? -11.856 -12.903 2.396 1.00 90.44 188 ALA A CA 1
ATOM 1496 C C . ALA A 1 188 ? -12.372 -11.864 3.408 1.00 90.44 188 ALA A C 1
ATOM 1498 O O . ALA A 1 188 ? -12.290 -12.097 4.613 1.00 90.44 188 ALA A O 1
ATOM 1499 N N . ALA A 1 189 ? -12.936 -10.752 2.929 1.00 89.81 189 ALA A N 1
ATOM 1500 C CA . ALA A 1 189 ? -13.590 -9.740 3.758 1.00 89.81 189 ALA A CA 1
ATOM 1501 C C . ALA A 1 189 ? -14.999 -10.159 4.234 1.00 89.81 189 ALA A C 1
ATOM 1503 O O . ALA A 1 189 ? -15.669 -9.402 4.935 1.00 89.81 189 ALA A O 1
ATOM 1504 N N . GLY A 1 190 ? -15.480 -11.349 3.848 1.00 93.31 190 GLY A N 1
ATOM 1505 C CA . GLY A 1 190 ? -16.836 -11.814 4.147 1.00 93.31 190 GLY A CA 1
ATOM 1506 C C . GLY A 1 190 ? -17.924 -11.057 3.380 1.00 93.31 190 GLY A C 1
ATOM 1507 O O . GLY A 1 190 ? -19.086 -11.081 3.786 1.00 93.31 190 GLY A O 1
ATOM 1508 N N . GLN A 1 191 ? -17.553 -10.376 2.293 1.00 94.25 191 GLN A N 1
ATOM 1509 C CA . GLN A 1 191 ? -18.456 -9.624 1.427 1.00 94.25 191 GLN A CA 1
ATOM 1510 C C . GLN A 1 191 ? -18.918 -10.487 0.243 1.00 94.25 191 GLN A C 1
ATOM 1512 O O . GLN A 1 191 ? -18.352 -11.542 -0.048 1.00 94.25 191 GLN A O 1
ATOM 1517 N N . HIS A 1 192 ? -19.961 -10.042 -0.458 1.00 92.88 192 HIS A N 1
ATOM 1518 C CA . HIS A 1 192 ? -20.527 -10.754 -1.603 1.00 92.88 192 HIS A CA 1
ATOM 1519 C C . HIS A 1 192 ? -20.416 -9.898 -2.875 1.00 92.88 192 HIS A C 1
ATOM 1521 O O . HIS A 1 192 ? -20.664 -8.690 -2.857 1.00 92.88 192 HIS A O 1
ATOM 1527 N N . TRP A 1 193 ? -19.971 -10.520 -3.975 1.00 88.44 193 TRP A N 1
ATOM 1528 C CA . TRP A 1 193 ? -19.501 -9.802 -5.168 1.00 88.44 193 TRP A CA 1
ATOM 1529 C C . TRP A 1 193 ? -20.528 -8.827 -5.775 1.00 88.44 193 TRP A C 1
ATOM 1531 O O . TRP A 1 193 ? -20.167 -7.668 -5.948 1.00 88.44 193 TRP A O 1
ATOM 1541 N N . PRO A 1 194 ? -21.784 -9.219 -6.068 1.00 87.62 194 PRO A N 1
ATOM 1542 C CA . PRO A 1 194 ? -22.803 -8.308 -6.593 1.00 87.62 194 PRO A CA 1
ATOM 1543 C C . PRO A 1 194 ? -23.008 -7.034 -5.761 1.00 87.62 194 PRO A C 1
ATOM 1545 O O . PRO A 1 194 ? -23.130 -5.943 -6.315 1.00 87.62 194 PRO A O 1
ATOM 1548 N N . GLU A 1 195 ? -23.042 -7.156 -4.434 1.00 91.12 195 GLU A N 1
ATOM 1549 C CA . GLU A 1 195 ? -23.242 -6.040 -3.512 1.00 91.12 195 GLU A CA 1
ATOM 1550 C C . GLU A 1 195 ? -22.004 -5.143 -3.453 1.00 91.12 195 GLU A C 1
ATOM 1552 O O . GLU A 1 195 ? -22.124 -3.916 -3.495 1.00 91.12 195 GLU A O 1
ATOM 1557 N N . THR A 1 196 ? -20.811 -5.742 -3.407 1.00 92.44 196 THR A N 1
ATOM 1558 C CA . THR A 1 196 ? -19.552 -4.995 -3.454 1.00 92.44 196 THR A CA 1
ATOM 1559 C C . THR A 1 196 ? -19.374 -4.272 -4.783 1.00 92.44 196 THR A C 1
ATOM 1561 O O . THR A 1 196 ? -19.045 -3.089 -4.792 1.00 92.44 196 THR A O 1
ATOM 1564 N N . GLU A 1 197 ? -19.624 -4.944 -5.905 1.00 90.81 197 GLU A N 1
ATOM 1565 C CA . GLU A 1 197 ? -19.537 -4.355 -7.239 1.00 90.81 197 GLU A CA 1
ATOM 1566 C C . GLU A 1 197 ? -20.469 -3.145 -7.349 1.00 90.81 197 GLU A C 1
ATOM 1568 O O . GLU A 1 197 ? -20.021 -2.065 -7.728 1.00 90.81 197 GLU A O 1
ATOM 1573 N N . ALA A 1 198 ? -21.730 -3.277 -6.924 1.00 87.56 198 ALA A N 1
ATOM 1574 C CA . ALA A 1 198 ? -22.675 -2.163 -6.908 1.00 87.56 198 ALA A CA 1
ATOM 1575 C C . ALA A 1 198 ? -22.197 -0.996 -6.025 1.00 87.56 198 ALA A C 1
ATOM 1577 O O . ALA A 1 198 ? -22.298 0.165 -6.424 1.00 87.56 198 ALA A O 1
ATOM 1578 N N . ALA A 1 199 ? -21.645 -1.289 -4.845 1.00 91.12 199 ALA A N 1
ATOM 1579 C CA . ALA A 1 199 ? -21.135 -0.278 -3.926 1.00 91.12 199 ALA A CA 1
ATOM 1580 C C . ALA A 1 199 ? -19.920 0.481 -4.487 1.00 91.12 199 ALA A C 1
ATOM 1582 O O . ALA A 1 199 ? -19.838 1.699 -4.336 1.00 91.12 199 ALA A O 1
ATOM 1583 N N . LEU A 1 200 ? -18.992 -0.216 -5.146 1.00 90.69 200 LEU A N 1
ATOM 1584 C CA . LEU A 1 200 ? -17.825 0.397 -5.781 1.00 90.69 200 LEU A CA 1
ATOM 1585 C C . LEU A 1 200 ? -18.227 1.207 -7.023 1.00 90.69 200 LEU A C 1
ATOM 1587 O O . LEU A 1 200 ? -17.761 2.332 -7.198 1.00 90.69 200 LEU A O 1
ATOM 1591 N N . LEU A 1 201 ? -19.135 0.684 -7.854 1.00 87.31 201 LEU A N 1
ATOM 1592 C CA . LEU A 1 201 ? -19.674 1.405 -9.011 1.00 87.31 201 LEU A CA 1
ATOM 1593 C C . LEU A 1 201 ? -20.364 2.709 -8.590 1.00 87.31 201 LEU A C 1
ATOM 1595 O O . LEU A 1 201 ? -20.124 3.744 -9.205 1.00 87.31 201 LEU A O 1
ATOM 1599 N N . ALA A 1 202 ? -21.126 2.698 -7.493 1.00 88.06 202 ALA A N 1
ATOM 1600 C CA . ALA A 1 202 ? -21.772 3.899 -6.963 1.00 88.06 202 ALA A CA 1
ATOM 1601 C C . ALA A 1 202 ? -20.777 5.009 -6.569 1.00 88.06 202 ALA A C 1
ATOM 1603 O O . ALA A 1 202 ? -21.128 6.188 -6.605 1.00 88.06 202 ALA A O 1
ATOM 1604 N N . VAL A 1 203 ? -19.540 4.659 -6.198 1.00 87.25 203 VAL A N 1
ATOM 1605 C CA . VAL A 1 203 ? -18.465 5.634 -5.942 1.00 87.25 203 VAL A CA 1
ATOM 1606 C C . VAL A 1 203 ? -17.837 6.113 -7.250 1.00 87.25 203 VAL A C 1
ATOM 1608 O O . VAL A 1 203 ? -17.572 7.301 -7.399 1.00 87.25 203 VAL A O 1
ATOM 1611 N N . LEU A 1 204 ? -17.643 5.227 -8.231 1.00 81.62 204 LEU A N 1
ATOM 1612 C CA . LEU A 1 204 ? -17.111 5.597 -9.552 1.00 81.62 204 LEU A CA 1
ATOM 1613 C C . LEU A 1 204 ? -18.059 6.490 -10.366 1.00 81.62 204 LEU A C 1
ATOM 1615 O O . LEU A 1 204 ? -17.610 7.270 -11.205 1.00 81.62 204 LEU A O 1
ATOM 1619 N N . GLU A 1 205 ? -19.366 6.383 -10.133 1.00 80.31 205 GLU A N 1
ATOM 1620 C CA . GLU A 1 205 ? -20.378 7.254 -10.738 1.00 80.31 205 GLU A CA 1
ATOM 1621 C C . GLU A 1 205 ? -20.367 8.675 -10.159 1.00 80.31 205 GLU A C 1
ATOM 1623 O O . GLU A 1 205 ? -20.831 9.615 -10.813 1.00 80.31 205 GLU A O 1
ATOM 1628 N N . GLN A 1 206 ? -19.813 8.862 -8.959 1.00 77.75 206 GLN A N 1
ATOM 1629 C CA . GLN A 1 206 ? -19.646 10.186 -8.373 1.00 77.75 206 GLN A CA 1
ATOM 1630 C C . GLN A 1 206 ? -18.500 10.913 -9.082 1.00 77.75 206 GLN A C 1
ATOM 1632 O O . GLN A 1 206 ? -17.443 10.348 -9.363 1.00 77.75 206 GLN A O 1
ATOM 1637 N N . ARG A 1 207 ? -18.723 12.190 -9.416 1.00 57.25 207 ARG A N 1
ATOM 1638 C CA . ARG A 1 207 ? -17.703 13.030 -10.057 1.00 57.25 207 ARG A CA 1
ATOM 1639 C C . ARG A 1 207 ? -16.469 13.055 -9.144 1.00 57.25 207 ARG A C 1
ATOM 1641 O O . ARG A 1 207 ? -16.634 13.442 -7.989 1.00 57.25 207 ARG A O 1
ATOM 1648 N N . PRO A 1 208 ? -15.271 12.674 -9.624 1.00 55.56 208 PRO A N 1
ATOM 1649 C CA . PRO A 1 208 ? -14.091 12.678 -8.774 1.00 55.56 208 PRO A CA 1
ATOM 1650 C C . PRO A 1 208 ? -13.821 14.104 -8.291 1.00 55.56 208 PRO A C 1
ATOM 1652 O O . PRO A 1 208 ? -13.868 15.049 -9.087 1.00 55.56 208 PRO A O 1
ATOM 1655 N N . GLU A 1 209 ? -13.535 14.262 -6.998 1.00 53.66 209 GLU A N 1
ATOM 1656 C CA . GLU A 1 209 ? -12.828 15.452 -6.536 1.00 53.66 209 GLU A CA 1
ATOM 1657 C C . GLU A 1 209 ? -11.494 15.512 -7.284 1.00 53.66 209 GLU A C 1
ATOM 1659 O O . GLU A 1 209 ? -10.750 14.537 -7.372 1.00 53.66 209 GLU A O 1
ATOM 1664 N N . MET A 1 210 ? -11.247 16.645 -7.928 1.00 46.97 210 MET A N 1
ATOM 1665 C CA . MET A 1 210 ? -10.285 16.777 -9.023 1.00 46.97 210 MET A CA 1
ATOM 1666 C C . MET A 1 210 ? -8.824 16.914 -8.549 1.00 46.97 210 MET A C 1
ATOM 1668 O O . MET A 1 210 ? -7.961 17.232 -9.361 1.00 46.97 210 MET A O 1
ATOM 1672 N N . ASP A 1 211 ? -8.550 16.676 -7.263 1.00 51.72 211 ASP A N 1
ATOM 1673 C CA . ASP A 1 211 ? -7.326 17.123 -6.577 1.00 51.72 211 ASP A CA 1
ATOM 1674 C C . ASP A 1 211 ? -6.397 15.996 -6.087 1.00 51.72 211 ASP A C 1
ATOM 1676 O O . ASP A 1 211 ? -5.438 16.257 -5.362 1.00 51.72 211 ASP A O 1
ATOM 1680 N N . SER A 1 212 ? -6.600 14.735 -6.489 1.00 65.06 212 SER A N 1
ATOM 1681 C CA . SER A 1 212 ? -5.635 13.678 -6.144 1.00 65.06 212 SER A CA 1
ATOM 1682 C C . SER A 1 212 ? -4.471 13.630 -7.140 1.00 65.06 212 SER A C 1
ATOM 1684 O O . SER A 1 212 ? -4.679 13.331 -8.319 1.00 65.06 212 SER A O 1
ATOM 1686 N N . THR A 1 213 ? -3.243 13.858 -6.669 1.00 77.00 213 THR A N 1
ATOM 1687 C CA . THR A 1 213 ? -2.015 13.630 -7.448 1.00 77.00 213 THR A CA 1
ATOM 1688 C C . THR A 1 213 ? -1.963 12.196 -7.979 1.00 77.00 213 THR A C 1
ATOM 1690 O O . THR A 1 213 ? -2.112 11.237 -7.220 1.00 77.00 213 THR A O 1
ATOM 1693 N N . ASP A 1 214 ? -1.703 12.032 -9.278 1.00 83.38 214 ASP A N 1
ATOM 1694 C CA . ASP A 1 214 ? -1.455 10.716 -9.871 1.00 83.38 214 ASP A CA 1
ATOM 1695 C C . ASP A 1 214 ? -0.026 10.238 -9.569 1.00 83.38 214 ASP A C 1
ATOM 1697 O O . ASP A 1 214 ? 0.915 10.427 -10.347 1.00 83.38 214 ASP A O 1
ATOM 1701 N N . TRP A 1 215 ? 0.128 9.569 -8.428 1.00 89.12 215 TRP A N 1
ATOM 1702 C CA . TRP A 1 215 ? 1.399 8.992 -7.985 1.00 89.12 215 TRP A CA 1
ATOM 1703 C C . TRP A 1 215 ? 1.950 7.909 -8.925 1.00 89.12 215 TRP A C 1
ATOM 1705 O O . TRP A 1 215 ? 3.156 7.634 -8.927 1.00 89.12 215 TRP A O 1
ATOM 1715 N N . SER A 1 216 ? 1.108 7.313 -9.778 1.00 84.94 216 SER A N 1
ATOM 1716 C CA . SER A 1 216 ? 1.564 6.316 -10.749 1.00 84.94 216 SER A CA 1
ATOM 1717 C C . SER A 1 216 ? 2.481 6.935 -11.812 1.00 84.94 216 SER A C 1
ATOM 1719 O O . SER A 1 216 ? 3.454 6.296 -12.231 1.00 84.94 216 SER A O 1
ATOM 1721 N N . SER A 1 217 ? 2.254 8.205 -12.164 1.00 86.75 217 SER A N 1
ATOM 1722 C CA . SER A 1 217 ? 3.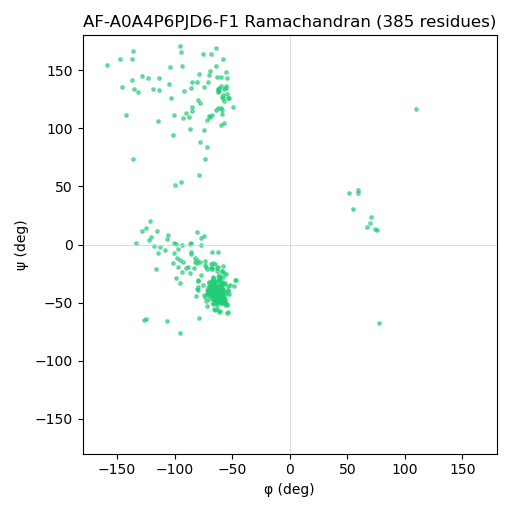038 8.953 -13.154 1.00 86.75 217 SER A CA 1
ATOM 1723 C C . SER A 1 217 ? 4.129 9.854 -12.557 1.00 86.75 217 SER A C 1
ATOM 1725 O O . SER A 1 217 ? 5.078 10.187 -13.267 1.00 86.75 217 SER A O 1
ATOM 1727 N N . ALA A 1 218 ? 4.048 10.198 -11.268 1.00 91.38 218 ALA A N 1
ATOM 1728 C CA . ALA A 1 218 ? 5.017 11.070 -10.597 1.00 91.38 218 ALA A CA 1
ATOM 1729 C C . ALA A 1 218 ? 6.445 10.468 -10.534 1.00 91.38 218 ALA A C 1
ATOM 1731 O O . ALA A 1 218 ? 6.591 9.233 -10.521 1.00 91.38 218 ALA A O 1
ATOM 1732 N N . PRO A 1 219 ? 7.503 11.302 -10.459 1.00 95.88 219 PRO A N 1
ATOM 1733 C CA . PRO A 1 219 ? 8.854 10.859 -10.106 1.00 95.88 219 PRO A CA 1
ATOM 1734 C C . PRO A 1 219 ? 8.888 10.114 -8.764 1.00 95.88 219 PRO A C 1
ATOM 1736 O O . PRO A 1 219 ? 8.119 10.416 -7.850 1.00 95.88 219 PRO A O 1
ATOM 1739 N N . LEU A 1 220 ? 9.795 9.146 -8.619 1.00 97.38 220 LEU A N 1
ATOM 1740 C CA . LEU A 1 220 ? 9.935 8.393 -7.370 1.00 97.38 220 LEU A CA 1
ATOM 1741 C C . LEU A 1 220 ? 10.463 9.256 -6.233 1.00 97.38 220 LEU A C 1
ATOM 1743 O O . LEU A 1 220 ? 10.033 9.074 -5.098 1.00 97.38 220 LEU A O 1
ATOM 1747 N N . SER A 1 221 ? 11.354 10.205 -6.519 1.00 97.44 221 SER A N 1
ATOM 1748 C CA . SER A 1 221 ? 11.807 11.183 -5.528 1.00 97.44 221 SER A CA 1
ATOM 1749 C C . SER A 1 221 ? 10.658 11.998 -4.936 1.00 97.44 221 SER A C 1
ATOM 1751 O O . SER A 1 221 ? 10.603 12.120 -3.714 1.00 97.44 221 SER A O 1
ATOM 1753 N N . GLU A 1 222 ? 9.726 12.471 -5.767 1.00 97.69 222 GLU A N 1
ATOM 1754 C CA . GLU A 1 222 ? 8.543 13.217 -5.319 1.00 97.69 222 GLU A CA 1
ATOM 1755 C C . GLU A 1 222 ? 7.584 12.344 -4.501 1.00 97.69 222 GLU A C 1
ATOM 1757 O O . GLU A 1 222 ? 7.105 12.779 -3.455 1.00 97.69 222 GLU A O 1
ATOM 1762 N N . LEU A 1 223 ? 7.337 11.099 -4.928 1.00 97.94 223 LEU A N 1
ATOM 1763 C CA . LEU A 1 223 ? 6.516 10.154 -4.162 1.00 97.94 223 LEU A CA 1
ATOM 1764 C C . LEU A 1 223 ? 7.140 9.844 -2.793 1.00 97.94 223 LEU A C 1
ATOM 1766 O O . LEU A 1 223 ? 6.442 9.855 -1.785 1.00 97.94 223 LEU A O 1
ATOM 1770 N N . ILE A 1 224 ? 8.455 9.622 -2.740 1.00 98.69 224 ILE A N 1
ATOM 1771 C CA . ILE A 1 224 ? 9.180 9.424 -1.479 1.00 98.69 224 ILE A CA 1
ATOM 1772 C C . ILE A 1 224 ? 9.065 10.664 -0.589 1.00 98.69 224 ILE A C 1
ATOM 1774 O O . ILE A 1 224 ? 8.819 10.536 0.606 1.00 98.69 224 ILE A O 1
ATOM 1778 N N . ASP A 1 225 ? 9.243 11.865 -1.146 1.00 98.38 225 ASP A N 1
ATOM 1779 C CA . ASP A 1 225 ? 9.096 13.101 -0.374 1.00 98.38 225 ASP A CA 1
ATOM 1780 C C . ASP A 1 225 ? 7.677 13.253 0.176 1.00 98.38 225 ASP A C 1
ATOM 1782 O O . ASP A 1 225 ? 7.509 13.688 1.313 1.00 98.38 225 ASP A O 1
ATOM 1786 N N . HIS A 1 226 ? 6.654 12.859 -0.581 1.00 97.88 226 HIS A N 1
ATOM 1787 C CA . HIS A 1 226 ? 5.285 12.842 -0.084 1.00 97.88 226 HIS A CA 1
ATOM 1788 C C . HIS A 1 226 ? 5.093 11.841 1.058 1.00 97.88 226 HIS A C 1
ATOM 1790 O O . HIS A 1 226 ? 4.564 12.234 2.098 1.00 97.88 226 HIS A O 1
ATOM 1796 N N . ILE A 1 227 ? 5.554 10.596 0.895 1.00 98.44 227 ILE A N 1
ATOM 1797 C CA . ILE A 1 227 ? 5.464 9.545 1.920 1.00 98.44 227 ILE A CA 1
ATOM 1798 C C . ILE A 1 227 ? 6.127 10.006 3.222 1.00 98.44 227 ILE A C 1
ATOM 1800 O O . ILE A 1 227 ? 5.497 9.993 4.279 1.00 98.44 227 ILE A O 1
ATOM 1804 N N . VAL A 1 228 ? 7.355 10.523 3.144 1.00 98.69 228 VAL A N 1
ATOM 1805 C CA . VAL A 1 228 ? 8.086 10.991 4.327 1.00 98.69 228 VAL A CA 1
ATOM 1806 C C . VAL A 1 228 ? 7.395 12.195 4.972 1.00 98.69 228 VAL A C 1
ATOM 1808 O O . VAL A 1 228 ? 7.169 12.204 6.180 1.00 98.69 228 VAL A O 1
ATOM 1811 N N . ASN A 1 229 ? 7.033 13.217 4.192 1.00 98.00 229 ASN A N 1
ATOM 1812 C CA . ASN A 1 229 ? 6.497 14.466 4.747 1.00 98.00 229 ASN A CA 1
ATOM 1813 C C . ASN A 1 229 ? 5.025 14.382 5.172 1.00 98.00 229 ASN A C 1
ATOM 1815 O O . ASN A 1 229 ? 4.552 15.275 5.871 1.00 98.00 229 ASN A O 1
ATOM 1819 N N . THR A 1 230 ? 4.308 13.344 4.743 1.00 96.31 230 THR A N 1
ATOM 1820 C CA . THR A 1 230 ? 2.888 13.149 5.061 1.00 96.31 230 THR A CA 1
ATOM 1821 C C . THR A 1 230 ? 2.743 12.025 6.074 1.00 96.31 230 THR A C 1
ATOM 1823 O O . THR A 1 230 ? 2.405 12.283 7.225 1.00 96.31 230 THR A O 1
ATOM 1826 N N . HIS A 1 231 ? 3.090 10.801 5.680 1.00 98.00 231 HIS A N 1
ATOM 1827 C CA . HIS A 1 231 ? 2.809 9.593 6.450 1.00 98.00 231 HIS A CA 1
ATOM 1828 C C . HIS A 1 231 ? 3.829 9.355 7.569 1.00 98.00 231 HIS A C 1
ATOM 1830 O O . HIS A 1 231 ? 3.459 9.113 8.719 1.00 98.00 231 HIS A O 1
ATOM 1836 N N . HIS A 1 232 ? 5.131 9.516 7.296 1.00 98.56 232 HIS A N 1
ATOM 1837 C CA . HIS A 1 232 ? 6.147 9.279 8.332 1.00 98.56 232 HIS A CA 1
ATOM 1838 C C . HIS A 1 232 ? 6.114 10.365 9.409 1.00 98.56 232 HIS A C 1
ATOM 1840 O O . HIS A 1 232 ? 6.246 10.059 10.595 1.00 98.56 232 HIS A O 1
ATOM 1846 N N . VAL A 1 233 ? 5.937 11.634 9.017 1.00 98.19 233 VAL A N 1
ATOM 1847 C CA . VAL A 1 233 ? 5.750 12.745 9.967 1.00 98.19 233 VAL A CA 1
ATOM 1848 C C . VAL A 1 233 ? 4.513 12.500 10.829 1.00 98.19 233 VAL A C 1
ATOM 1850 O O . VAL A 1 233 ? 4.632 12.518 12.054 1.00 98.19 233 VAL A O 1
ATOM 1853 N N . PHE A 1 234 ? 3.364 12.193 10.216 1.00 98.38 234 PHE A N 1
ATOM 1854 C CA . PHE A 1 234 ? 2.137 11.893 10.951 1.00 98.38 234 PHE A CA 1
ATOM 1855 C C . PHE A 1 234 ? 2.331 10.737 11.937 1.00 98.38 234 PHE A C 1
ATOM 1857 O O . PHE A 1 234 ? 2.034 10.888 13.122 1.00 98.38 234 PHE A O 1
ATOM 1864 N N . THR A 1 235 ? 2.898 9.615 11.488 1.00 98.19 235 THR A N 1
ATOM 1865 C CA . THR A 1 235 ? 3.144 8.439 12.333 1.00 98.19 235 THR A CA 1
ATOM 1866 C C . THR A 1 235 ? 4.046 8.785 13.520 1.00 98.19 235 THR A C 1
ATOM 1868 O O . THR A 1 235 ? 3.695 8.516 14.670 1.00 98.19 235 THR A O 1
ATOM 1871 N N . LYS A 1 236 ? 5.177 9.465 13.284 1.00 97.94 236 LYS A N 1
ATOM 1872 C CA . LYS A 1 236 ? 6.113 9.875 14.348 1.00 97.94 236 LYS A CA 1
ATOM 1873 C C . LYS A 1 236 ? 5.480 10.824 15.370 1.00 97.94 236 LYS A C 1
ATOM 1875 O O . LYS A 1 236 ? 5.869 10.795 16.536 1.00 97.94 236 LYS A O 1
ATOM 1880 N N . GLU A 1 237 ? 4.517 11.649 14.962 1.00 97.75 237 GLU A N 1
ATOM 1881 C CA . GLU A 1 237 ? 3.762 12.527 15.862 1.00 97.75 237 GLU A CA 1
ATOM 1882 C C . GLU A 1 237 ? 2.631 11.795 16.604 1.00 97.75 237 GLU A C 1
ATOM 1884 O O . GLU A 1 237 ? 2.396 12.062 17.788 1.00 97.75 237 GLU A O 1
ATOM 1889 N N . GLN A 1 238 ? 1.936 10.860 15.946 1.00 98.00 238 GLN A N 1
ATOM 1890 C CA . GLN A 1 238 ? 0.830 10.117 16.553 1.00 98.00 238 GLN A CA 1
ATOM 1891 C C . GLN A 1 238 ? 1.299 9.114 17.605 1.00 98.00 238 GLN A C 1
ATOM 1893 O O . GLN A 1 238 ? 0.655 9.014 18.649 1.00 98.00 238 GLN A O 1
ATOM 1898 N N . LEU A 1 239 ? 2.407 8.399 17.386 1.00 97.88 239 LEU A N 1
ATOM 1899 C CA . LEU A 1 239 ? 2.841 7.332 18.296 1.00 97.88 239 LEU A CA 1
ATOM 1900 C C . LEU A 1 239 ? 3.049 7.830 19.752 1.00 97.88 239 LEU A C 1
ATOM 1902 O O . LEU A 1 239 ? 2.428 7.284 20.666 1.00 97.88 239 LEU A O 1
ATOM 1906 N N . PRO A 1 240 ? 3.799 8.916 20.041 1.00 97.81 240 PRO A N 1
ATOM 1907 C CA . PRO A 1 240 ? 3.925 9.421 21.416 1.00 97.81 240 PRO A CA 1
ATOM 1908 C C . PRO A 1 240 ? 2.600 9.918 22.014 1.00 97.81 240 PRO A C 1
ATOM 1910 O O . PRO A 1 240 ? 2.364 9.799 23.219 1.00 97.81 240 PRO A O 1
ATOM 1913 N N . ARG A 1 241 ? 1.715 10.488 21.184 1.00 98.19 241 ARG A N 1
ATOM 1914 C CA . ARG A 1 241 ? 0.386 10.943 21.616 1.00 98.19 241 ARG A CA 1
ATOM 1915 C C . ARG A 1 241 ? -0.481 9.757 22.041 1.00 98.19 241 ARG A C 1
ATOM 1917 O O . ARG A 1 241 ? -1.133 9.827 23.086 1.00 98.19 241 ARG A O 1
ATOM 1924 N N . LEU A 1 242 ? -0.480 8.690 21.249 1.00 98.56 242 LEU A N 1
ATOM 1925 C CA . LEU A 1 242 ? -1.235 7.468 21.503 1.00 98.56 242 LEU A CA 1
ATOM 1926 C C . LEU A 1 242 ? -0.733 6.732 22.745 1.00 98.56 242 LEU A C 1
ATOM 1928 O O . LEU A 1 242 ? -1.567 6.288 23.532 1.00 98.56 242 LEU A O 1
ATOM 1932 N N . ASP A 1 243 ? 0.580 6.706 23.002 1.00 97.94 243 ASP A N 1
ATOM 1933 C CA . ASP A 1 243 ? 1.121 6.167 24.260 1.00 97.94 243 ASP A CA 1
ATOM 1934 C C . ASP A 1 243 ? 0.480 6.844 25.475 1.00 97.94 243 ASP A C 1
ATOM 1936 O O . ASP A 1 243 ? -0.030 6.183 26.383 1.00 97.94 243 ASP A O 1
ATOM 1940 N N . GLY A 1 244 ? 0.481 8.182 25.474 1.00 98.19 244 GLY A N 1
ATOM 1941 C CA . GLY A 1 244 ? -0.031 8.973 26.586 1.00 98.19 244 GLY A CA 1
ATOM 1942 C C . GLY A 1 244 ? -1.546 8.852 26.756 1.00 98.19 244 GLY A C 1
ATOM 1943 O O . GLY A 1 244 ? -2.044 8.892 27.882 1.00 98.19 244 GLY A O 1
ATOM 1944 N N . LEU A 1 245 ? -2.297 8.706 25.661 1.00 98.56 245 LEU A N 1
ATOM 1945 C CA . LEU A 1 245 ? -3.740 8.463 25.713 1.00 98.56 245 LEU A CA 1
ATOM 1946 C C . LEU A 1 245 ? -4.047 7.063 26.248 1.00 98.56 245 LEU A C 1
ATOM 1948 O O . LEU A 1 245 ? -4.867 6.928 27.157 1.00 98.56 245 LEU A O 1
ATOM 1952 N N . LEU A 1 246 ? -3.358 6.041 25.741 1.00 98.19 246 LEU A N 1
ATOM 1953 C CA . LEU A 1 246 ? -3.555 4.656 26.150 1.00 98.19 246 LEU A CA 1
ATOM 1954 C C . LEU A 1 246 ? -3.229 4.457 27.631 1.00 98.19 246 LEU A C 1
ATOM 1956 O O . LEU A 1 246 ? -4.006 3.826 28.346 1.00 98.19 246 LEU A O 1
ATOM 1960 N N . GLU A 1 247 ? -2.135 5.046 28.118 1.00 98.12 247 GLU A N 1
ATOM 1961 C CA . GLU A 1 247 ? -1.779 5.014 29.537 1.00 98.12 247 GLU A CA 1
ATOM 1962 C C . GLU A 1 247 ? -2.873 5.646 30.413 1.00 98.12 247 GLU A C 1
ATOM 1964 O O . GLU A 1 247 ? -3.328 5.032 31.381 1.00 98.12 247 GLU A O 1
ATOM 1969 N N . LYS A 1 248 ? -3.361 6.842 30.053 1.00 98.19 248 LYS A N 1
ATOM 1970 C CA . LYS A 1 248 ? -4.436 7.523 30.797 1.00 98.19 248 LYS A CA 1
ATOM 1971 C C . LYS A 1 248 ? -5.728 6.714 30.814 1.00 98.19 248 LYS A C 1
ATOM 1973 O O . LYS A 1 248 ? -6.371 6.613 31.859 1.00 98.19 248 LYS A O 1
ATOM 1978 N N . VAL A 1 249 ? -6.107 6.136 29.674 1.00 98.06 249 VAL A N 1
ATOM 1979 C CA . VAL A 1 249 ? -7.309 5.303 29.556 1.00 98.06 249 VAL A CA 1
ATOM 1980 C C . VAL A 1 249 ? -7.177 4.043 30.408 1.00 98.06 249 VAL A C 1
ATOM 1982 O O . VAL A 1 249 ? -8.113 3.702 31.124 1.00 98.06 249 VAL A O 1
ATOM 1985 N N . GLN A 1 250 ? -6.014 3.391 30.410 1.00 97.19 250 GLN A N 1
ATOM 1986 C CA . GLN A 1 250 ? -5.762 2.229 31.263 1.00 97.19 250 GLN A CA 1
ATOM 1987 C C . GLN A 1 250 ? -5.856 2.552 32.754 1.00 97.19 250 GLN A C 1
ATOM 1989 O O . GLN A 1 250 ? -6.455 1.779 33.499 1.00 97.19 250 GLN A O 1
ATOM 1994 N N . ILE A 1 251 ? -5.321 3.696 33.187 1.00 97.19 251 ILE A N 1
ATOM 1995 C CA . ILE A 1 251 ? -5.416 4.139 34.585 1.00 97.19 251 ILE A CA 1
ATOM 1996 C C . ILE A 1 251 ? -6.877 4.400 34.977 1.00 97.19 251 ILE A C 1
ATOM 1998 O O . ILE A 1 251 ? -7.310 3.970 36.042 1.00 97.19 251 ILE A O 1
ATOM 2002 N N . ALA A 1 252 ? -7.638 5.095 34.128 1.00 96.50 252 ALA A N 1
ATOM 2003 C CA . ALA A 1 252 ? -9.002 5.517 34.449 1.00 96.50 252 ALA A CA 1
ATOM 2004 C C . ALA A 1 252 ? -10.056 4.408 34.286 1.00 96.50 252 ALA A C 1
ATOM 2006 O O . ALA A 1 252 ? -11.052 4.406 35.004 1.00 96.50 252 ALA A O 1
ATOM 2007 N N . HIS A 1 253 ? -9.857 3.477 33.350 1.00 96.19 253 HIS A N 1
ATOM 2008 C CA . HIS A 1 253 ? -10.864 2.485 32.952 1.00 96.19 253 HIS A CA 1
ATOM 2009 C C . HIS A 1 253 ? -10.418 1.028 33.145 1.00 96.19 253 HIS A C 1
ATOM 2011 O O . HIS A 1 253 ? -11.148 0.112 32.763 1.00 96.19 253 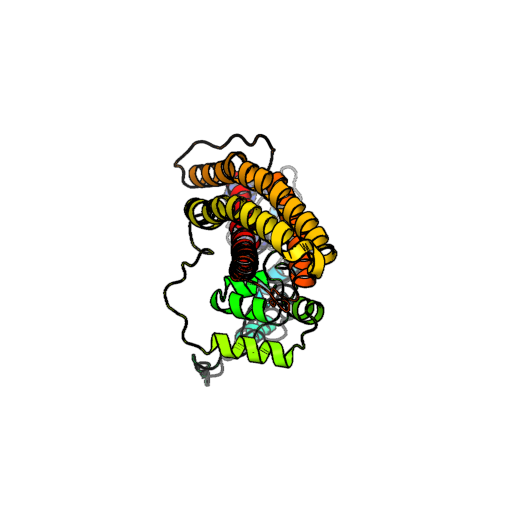HIS A O 1
ATOM 2017 N N . GLY A 1 254 ? -9.253 0.781 33.751 1.00 93.25 254 GLY A N 1
ATOM 2018 C CA . GLY A 1 254 ? -8.707 -0.566 33.943 1.00 93.25 254 GLY A CA 1
ATOM 2019 C C . GLY A 1 254 ? -9.586 -1.503 34.779 1.00 93.25 254 GLY A C 1
ATOM 2020 O O . GLY A 1 254 ? -9.567 -2.707 34.547 1.00 93.25 254 GLY A O 1
ATOM 2021 N N . GLU A 1 255 ? -10.398 -0.979 35.700 1.00 94.12 255 GLU A N 1
ATOM 2022 C CA . GLU A 1 255 ? -11.314 -1.800 36.508 1.00 94.12 255 GLU A CA 1
ATOM 2023 C C . GLU A 1 255 ? -12.438 -2.424 35.665 1.00 94.12 255 GLU A C 1
ATOM 2025 O O . GLU A 1 255 ? -12.788 -3.586 35.857 1.00 94.12 255 GLU A O 1
ATOM 2030 N N . HIS A 1 256 ? -12.973 -1.673 34.697 1.00 92.38 256 HIS A N 1
ATOM 2031 C CA . HIS A 1 256 ? -14.103 -2.106 33.871 1.00 92.38 256 HIS A CA 1
ATOM 2032 C C . HIS A 1 256 ? -13.674 -2.739 32.541 1.00 92.38 256 HIS A C 1
ATOM 2034 O O . HIS A 1 256 ? -14.327 -3.664 32.069 1.00 92.38 256 HIS A O 1
ATOM 2040 N N . HIS A 1 257 ? -12.565 -2.271 31.956 1.00 94.38 257 HIS A N 1
ATOM 2041 C CA . HIS A 1 257 ? -12.125 -2.626 30.597 1.00 94.38 257 HIS A CA 1
ATOM 2042 C C . HIS A 1 257 ? -10.695 -3.197 30.547 1.00 94.38 257 HIS A C 1
ATOM 2044 O O . HIS A 1 257 ? -10.093 -3.289 29.477 1.00 94.38 257 HIS A O 1
ATOM 2050 N N . GLY A 1 258 ? -10.123 -3.579 31.695 1.00 93.44 258 GLY A N 1
ATOM 2051 C CA . GLY A 1 258 ? -8.697 -3.894 31.843 1.00 93.44 258 GLY A CA 1
ATOM 2052 C C . GLY A 1 258 ? -8.167 -5.029 30.968 1.00 93.44 258 GLY A C 1
ATOM 2053 O O . GLY A 1 258 ? -7.067 -4.910 30.434 1.00 93.44 258 GLY A O 1
ATOM 2054 N N . GLU A 1 259 ? -8.931 -6.108 30.769 1.00 95.75 259 GLU A N 1
ATOM 2055 C CA . GLU A 1 259 ? -8.485 -7.226 29.922 1.00 95.75 259 GLU A CA 1
ATOM 2056 C C . GLU A 1 259 ? -8.337 -6.797 28.454 1.00 95.75 259 GLU A C 1
ATOM 2058 O O . GLU A 1 259 ? -7.302 -7.047 27.831 1.00 95.75 259 GLU A O 1
ATOM 2063 N N . MET A 1 260 ? -9.353 -6.116 27.912 1.00 95.81 260 MET A N 1
ATOM 2064 C CA . MET A 1 260 ? -9.332 -5.600 26.543 1.00 95.81 260 MET A CA 1
ATOM 2065 C C . MET A 1 260 ? -8.220 -4.561 26.377 1.00 95.81 260 MET A C 1
ATOM 2067 O O . MET A 1 260 ? -7.409 -4.685 25.462 1.00 95.81 260 MET A O 1
ATOM 2071 N N . LEU A 1 261 ? -8.109 -3.598 27.299 1.00 96.94 261 LEU A N 1
ATOM 2072 C CA . LEU A 1 261 ? -7.077 -2.559 27.242 1.00 96.94 261 LEU A CA 1
ATOM 2073 C C . LEU A 1 261 ? -5.658 -3.122 27.407 1.00 96.94 261 LEU A C 1
ATOM 2075 O O . LEU A 1 261 ? -4.708 -2.563 26.861 1.00 96.94 261 LEU A O 1
ATOM 2079 N N . GLY A 1 262 ? -5.492 -4.215 28.154 1.00 97.38 262 GLY A N 1
ATOM 2080 C CA . GLY A 1 262 ? -4.224 -4.932 28.269 1.00 97.38 262 GLY A CA 1
ATOM 2081 C C . GLY A 1 262 ? -3.813 -5.572 26.943 1.00 97.38 262 GLY A C 1
ATOM 2082 O O . GLY A 1 262 ? -2.688 -5.371 26.490 1.00 97.38 262 GLY A O 1
ATOM 2083 N N . LYS A 1 263 ? -4.742 -6.277 26.283 1.00 97.38 263 LYS A N 1
ATOM 2084 C CA . LYS A 1 263 ? -4.522 -6.866 24.950 1.00 97.38 263 LYS A CA 1
ATOM 2085 C C . LYS A 1 263 ? -4.255 -5.796 23.890 1.00 97.38 263 LYS A C 1
ATOM 2087 O O . LYS A 1 263 ? -3.317 -5.941 23.115 1.00 97.38 263 LYS A O 1
ATOM 2092 N N . LEU A 1 264 ? -5.016 -4.700 23.913 1.00 97.50 264 LEU A N 1
ATOM 2093 C CA . LEU A 1 264 ? -4.830 -3.569 23.003 1.00 97.50 264 LEU A CA 1
ATOM 2094 C C . LEU A 1 264 ? -3.435 -2.955 23.154 1.00 97.50 264 LEU A C 1
ATOM 2096 O O . LEU A 1 264 ? -2.791 -2.655 22.157 1.00 97.50 264 LEU A O 1
ATOM 2100 N N . ARG A 1 265 ? -2.935 -2.818 24.390 1.00 97.75 265 ARG A N 1
ATOM 2101 C CA . ARG A 1 265 ? -1.577 -2.316 24.632 1.00 97.75 265 ARG A CA 1
ATOM 2102 C C . ARG A 1 265 ? -0.498 -3.237 24.098 1.00 97.75 265 ARG A C 1
ATOM 2104 O O . ARG A 1 265 ? 0.505 -2.724 23.617 1.00 97.75 265 ARG A O 1
ATOM 2111 N N . LEU A 1 266 ? -0.678 -4.553 24.186 1.00 95.94 266 LEU A N 1
ATOM 2112 C CA . LEU A 1 266 ? 0.283 -5.501 23.625 1.00 95.94 266 LEU A CA 1
ATOM 2113 C C . LEU A 1 266 ? 0.375 -5.348 22.101 1.00 95.94 266 LEU A C 1
ATOM 2115 O O . LEU A 1 266 ? 1.471 -5.094 21.612 1.00 95.94 266 LEU A O 1
ATOM 2119 N N . ALA A 1 267 ? -0.762 -5.390 21.398 1.00 94.81 267 ALA A N 1
ATOM 2120 C CA . ALA A 1 267 ? -0.819 -5.214 19.942 1.00 94.81 267 ALA A CA 1
ATOM 2121 C C . ALA A 1 267 ? -0.254 -3.849 19.502 1.00 94.81 267 ALA A C 1
ATOM 2123 O O . ALA A 1 267 ? 0.639 -3.760 18.664 1.00 94.81 267 ALA A O 1
ATOM 2124 N N . TYR A 1 268 ? -0.674 -2.768 20.169 1.00 97.38 268 TYR A N 1
ATOM 2125 C CA . TYR A 1 268 ? -0.167 -1.424 19.885 1.00 97.38 268 TYR A CA 1
ATOM 2126 C C . TYR A 1 268 ? 1.345 -1.282 20.151 1.00 97.38 268 TYR A C 1
ATOM 2128 O O . TYR A 1 268 ? 2.049 -0.586 19.424 1.00 97.38 268 TYR A O 1
ATOM 2136 N N . THR A 1 269 ? 1.878 -1.942 21.184 1.00 95.69 269 THR A N 1
ATOM 2137 C CA . THR A 1 269 ? 3.324 -1.899 21.461 1.00 95.69 269 THR A CA 1
ATOM 2138 C C . THR A 1 269 ? 4.113 -2.652 20.388 1.00 95.69 269 THR A C 1
ATOM 2140 O O . THR A 1 269 ? 5.199 -2.195 20.028 1.00 95.69 269 THR A O 1
ATOM 2143 N N . ALA A 1 270 ? 3.577 -3.765 19.868 1.00 91.56 270 ALA A N 1
ATOM 2144 C CA . ALA A 1 270 ? 4.200 -4.524 18.785 1.00 91.56 270 ALA A CA 1
ATOM 2145 C C . ALA A 1 270 ? 4.348 -3.649 17.533 1.00 91.56 270 ALA A C 1
ATOM 2147 O O . ALA A 1 270 ? 5.478 -3.358 17.133 1.00 91.56 270 ALA A O 1
ATOM 2148 N N . ILE A 1 271 ? 3.238 -3.092 17.031 1.00 94.00 271 ILE A N 1
ATOM 2149 C CA . ILE A 1 271 ? 3.267 -2.250 15.828 1.00 94.00 271 ILE A CA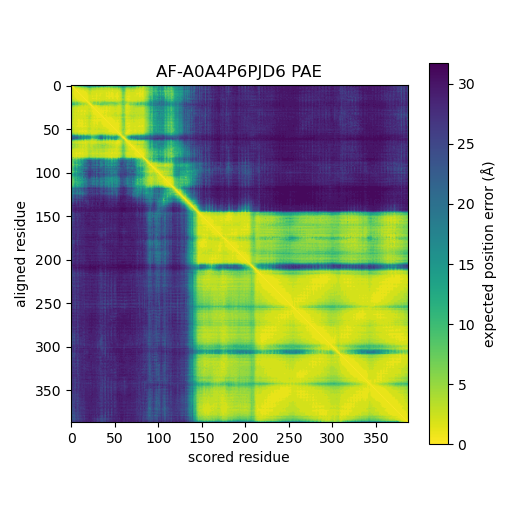 1
ATOM 2150 C C . ILE A 1 271 ? 4.116 -0.988 16.020 1.00 94.00 271 ILE A C 1
ATOM 2152 O O . ILE A 1 271 ? 4.910 -0.633 15.153 1.00 94.00 271 ILE A O 1
ATOM 2156 N N . ARG A 1 272 ? 4.037 -0.329 17.185 1.00 94.75 272 ARG A N 1
ATOM 2157 C CA . ARG A 1 272 ? 4.880 0.834 17.499 1.00 94.75 272 ARG A CA 1
ATOM 2158 C C . ARG A 1 272 ? 6.370 0.496 17.387 1.00 94.75 272 ARG A C 1
ATOM 2160 O O . ARG A 1 272 ? 7.124 1.257 16.784 1.00 94.75 272 ARG A O 1
ATOM 2167 N N . THR A 1 273 ? 6.795 -0.608 18.001 1.00 89.81 273 THR A N 1
ATOM 2168 C CA . THR A 1 273 ? 8.211 -1.011 18.021 1.00 89.81 273 THR A CA 1
ATOM 2169 C C . THR A 1 273 ? 8.717 -1.299 16.611 1.00 89.81 273 THR A C 1
ATOM 2171 O O . THR A 1 273 ? 9.829 -0.904 16.255 1.00 89.81 273 THR A O 1
ATOM 2174 N N . GLU A 1 274 ? 7.897 -1.962 15.798 1.00 91.88 274 GLU A N 1
ATOM 2175 C CA . GLU A 1 274 ? 8.238 -2.273 14.415 1.00 91.88 274 GLU A CA 1
ATOM 2176 C C . GLU A 1 274 ? 8.339 -1.006 13.568 1.00 91.88 274 GLU A C 1
ATOM 2178 O O . GLU A 1 274 ? 9.396 -0.782 12.969 1.00 91.88 274 GLU A O 1
ATOM 2183 N N . LEU A 1 275 ? 7.322 -0.135 13.616 1.00 94.25 275 LEU A N 1
ATOM 2184 C CA . LEU A 1 275 ? 7.270 1.127 12.873 1.00 94.25 275 LEU A CA 1
ATOM 2185 C C . LEU A 1 275 ? 8.480 2.027 13.157 1.00 94.25 275 LEU A C 1
ATOM 2187 O O . LEU A 1 275 ? 9.067 2.567 12.223 1.00 94.25 275 LEU A O 1
ATOM 2191 N N . GLU A 1 276 ? 8.922 2.160 14.414 1.00 89.88 276 GLU A N 1
ATOM 2192 C CA . GLU A 1 276 ? 10.110 2.967 14.742 1.00 89.88 276 GLU A CA 1
ATOM 2193 C C . GLU A 1 276 ? 11.350 2.510 13.954 1.00 89.88 276 GLU A C 1
ATOM 2195 O O . GLU A 1 276 ? 12.060 3.328 13.361 1.00 89.88 276 GLU A O 1
ATOM 2200 N N . SER A 1 277 ? 11.600 1.199 13.905 1.00 92.12 277 SER A N 1
ATOM 2201 C CA . SER A 1 277 ? 12.733 0.641 13.159 1.00 92.12 277 SER A CA 1
ATOM 2202 C C . SER A 1 277 ? 12.501 0.637 11.645 1.00 92.12 277 SER A C 1
ATOM 2204 O O . SER A 1 277 ? 13.445 0.829 10.874 1.00 92.12 277 SER A O 1
ATOM 2206 N N . HIS A 1 278 ? 11.255 0.422 11.223 1.00 96.25 278 HIS A N 1
ATOM 2207 C CA . HIS A 1 278 ? 10.817 0.349 9.838 1.00 96.25 278 HIS A CA 1
ATOM 2208 C C . HIS A 1 278 ? 11.084 1.667 9.112 1.00 96.25 278 HIS A C 1
ATOM 2210 O O . HIS A 1 278 ? 11.918 1.706 8.206 1.00 96.25 278 HIS A O 1
ATOM 2216 N N . LEU A 1 279 ? 10.517 2.769 9.617 1.00 97.81 279 LEU A N 1
ATOM 2217 C CA . LEU A 1 279 ? 10.665 4.099 9.018 1.00 97.81 279 LEU A CA 1
ATOM 2218 C C . LEU A 1 279 ? 12.142 4.523 8.934 1.00 97.81 279 LEU A C 1
ATOM 2220 O O . LEU A 1 279 ? 12.562 5.178 7.981 1.00 97.81 279 LEU A O 1
ATOM 2224 N N . MET A 1 280 ? 12.971 4.121 9.908 1.00 95.25 280 MET A N 1
ATOM 2225 C CA . MET A 1 280 ? 14.416 4.368 9.863 1.00 95.25 280 MET A CA 1
ATOM 2226 C C . MET A 1 280 ? 15.109 3.628 8.713 1.00 95.25 280 MET A C 1
ATOM 2228 O O . MET A 1 280 ? 15.964 4.218 8.049 1.00 95.25 280 MET A O 1
ATOM 2232 N N . LYS A 1 281 ? 14.780 2.351 8.472 1.00 94.94 281 LYS A N 1
ATOM 2233 C CA . LYS A 1 281 ? 15.345 1.582 7.346 1.00 94.94 281 LYS A CA 1
ATOM 2234 C C . LYS A 1 281 ? 14.941 2.211 6.020 1.00 94.94 281 LYS A C 1
ATOM 2236 O O . LYS A 1 281 ? 15.770 2.327 5.120 1.00 94.94 281 LYS A O 1
ATOM 2241 N N . GLU A 1 282 ? 13.709 2.678 5.907 1.00 98.12 282 GLU A N 1
ATOM 2242 C CA . GLU A 1 282 ? 13.259 3.349 4.699 1.00 98.12 282 GLU A CA 1
ATOM 2243 C C . GLU A 1 282 ? 14.000 4.664 4.460 1.00 98.12 282 GLU A C 1
ATOM 2245 O O . GLU A 1 282 ? 14.686 4.821 3.448 1.00 98.12 282 GLU A O 1
ATOM 2250 N N . GLU A 1 283 ? 13.957 5.575 5.431 1.00 98.25 283 GLU A N 1
ATOM 2251 C CA . GLU A 1 283 ? 14.509 6.926 5.304 1.00 98.25 283 GLU A CA 1
ATOM 2252 C C . GLU A 1 283 ? 16.034 6.957 5.181 1.00 98.25 283 GLU A C 1
ATOM 2254 O O . GLU A 1 283 ? 16.578 7.813 4.481 1.00 98.25 283 GLU A O 1
ATOM 2259 N N . GLN A 1 284 ? 16.741 6.049 5.860 1.00 95.25 284 GLN A N 1
ATOM 2260 C CA . GLN A 1 284 ? 18.206 6.064 5.890 1.00 95.25 284 GLN A CA 1
ATOM 2261 C C . GLN A 1 284 ? 18.836 5.168 4.827 1.00 95.25 284 GLN A C 1
ATOM 2263 O O . GLN A 1 284 ? 19.990 5.394 4.458 1.00 95.25 284 GLN A O 1
ATOM 2268 N N . ILE A 1 285 ? 18.110 4.158 4.339 1.00 93.31 285 ILE A N 1
ATOM 2269 C CA . ILE A 1 285 ? 18.683 3.106 3.500 1.00 93.31 285 ILE A CA 1
ATOM 2270 C C . ILE A 1 285 ? 17.944 2.973 2.168 1.00 93.31 285 ILE A C 1
ATOM 2272 O O . ILE A 1 285 ? 18.543 3.206 1.114 1.00 93.31 285 ILE A O 1
ATOM 2276 N N . LEU A 1 286 ? 16.662 2.600 2.192 1.00 96.12 286 LEU A N 1
ATOM 2277 C CA . LEU A 1 286 ? 15.923 2.248 0.976 1.00 96.12 286 LEU A CA 1
ATOM 2278 C C . LEU A 1 286 ? 15.620 3.472 0.104 1.00 96.12 286 LEU A C 1
ATOM 2280 O O . LEU A 1 286 ? 15.967 3.497 -1.078 1.00 96.12 286 LEU A O 1
ATOM 2284 N N . PHE A 1 287 ? 15.020 4.512 0.674 1.00 98.12 287 PHE A N 1
ATOM 2285 C CA . PHE A 1 287 ? 14.631 5.716 -0.055 1.00 98.12 287 PHE A CA 1
ATOM 2286 C C . PHE A 1 287 ? 15.823 6.479 -0.645 1.00 98.12 287 PHE A C 1
ATOM 2288 O O . PHE A 1 287 ? 15.753 6.845 -1.825 1.00 98.12 287 PHE A O 1
ATOM 2295 N N . PRO A 1 288 ? 16.952 6.672 0.073 1.00 96.19 288 PRO A N 1
ATOM 2296 C CA . PRO A 1 288 ? 18.152 7.248 -0.528 1.00 96.19 288 PRO A CA 1
ATOM 2297 C C . PRO A 1 288 ? 18.671 6.438 -1.719 1.00 96.19 288 PRO A C 1
ATOM 2299 O O . PRO A 1 288 ? 19.065 7.026 -2.728 1.00 96.19 288 PRO A O 1
ATOM 2302 N N . LEU A 1 289 ? 18.634 5.102 -1.647 1.00 95.25 289 LEU A N 1
ATOM 2303 C CA . LEU A 1 289 ? 19.043 4.236 -2.754 1.00 95.25 289 LEU A CA 1
ATOM 2304 C C . LEU A 1 289 ? 18.127 4.406 -3.977 1.00 95.25 289 LEU A C 1
ATOM 2306 O O . LEU A 1 289 ? 18.625 4.527 -5.101 1.00 95.25 289 LEU A O 1
ATOM 2310 N N . ILE A 1 290 ? 16.806 4.463 -3.776 1.00 96.94 290 ILE A N 1
ATOM 2311 C CA . ILE A 1 290 ? 15.831 4.674 -4.860 1.00 96.94 290 ILE A CA 1
ATOM 2312 C C . ILE A 1 290 ? 16.043 6.045 -5.517 1.00 96.94 290 ILE A C 1
ATOM 2314 O O . ILE A 1 290 ? 16.179 6.120 -6.743 1.00 96.94 290 ILE A O 1
ATOM 2318 N N . LYS A 1 291 ? 16.157 7.117 -4.720 1.00 97.25 291 LYS A N 1
ATOM 2319 C CA . LYS A 1 291 ? 16.417 8.480 -5.218 1.00 97.25 291 LYS A CA 1
ATOM 2320 C C . LYS A 1 291 ? 17.734 8.576 -5.985 1.00 97.25 291 LYS A C 1
ATOM 2322 O O 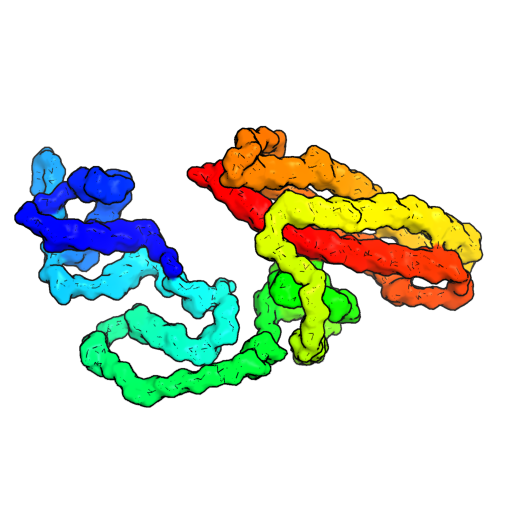. LYS A 1 291 ? 17.781 9.156 -7.067 1.00 97.25 291 LYS A O 1
ATOM 2327 N N . ALA A 1 292 ? 18.804 7.975 -5.465 1.00 95.31 292 ALA A N 1
ATOM 2328 C CA . ALA A 1 292 ? 20.103 7.980 -6.133 1.00 95.31 292 ALA A CA 1
ATOM 2329 C C . ALA A 1 292 ? 20.077 7.197 -7.458 1.00 95.31 292 ALA A C 1
ATOM 2331 O O . ALA A 1 292 ? 20.713 7.601 -8.431 1.00 95.31 292 ALA A O 1
ATOM 2332 N N . THR A 1 293 ? 19.306 6.108 -7.523 1.00 95.12 293 THR A N 1
ATOM 2333 C CA . THR A 1 293 ? 19.096 5.350 -8.765 1.00 95.12 293 THR A CA 1
ATOM 2334 C C . THR A 1 293 ? 18.334 6.183 -9.801 1.00 95.12 293 THR A C 1
ATOM 2336 O O . THR A 1 293 ? 18.688 6.159 -10.978 1.00 95.12 293 THR A O 1
ATOM 2339 N N . GLU A 1 294 ? 17.331 6.959 -9.377 1.00 96.38 294 GLU A N 1
ATOM 2340 C CA . GLU A 1 294 ? 16.546 7.825 -10.272 1.00 96.38 294 GLU A CA 1
ATOM 2341 C C . GLU A 1 294 ? 17.428 8.941 -10.839 1.00 96.38 294 GLU A C 1
ATOM 2343 O O . GLU A 1 294 ? 17.473 9.164 -12.049 1.00 96.38 294 GLU A O 1
ATOM 2348 N N . ALA A 1 295 ? 18.214 9.585 -9.973 1.00 96.00 295 ALA A N 1
ATOM 2349 C CA . ALA A 1 295 ? 19.160 10.618 -10.372 1.00 96.00 295 ALA A CA 1
ATOM 2350 C C . ALA A 1 295 ? 20.231 10.093 -11.348 1.00 96.00 295 ALA A C 1
ATOM 2352 O O . ALA A 1 295 ? 20.609 10.811 -12.275 1.00 96.00 295 ALA A O 1
ATOM 2353 N N . PHE A 1 296 ? 20.697 8.848 -11.181 1.00 95.31 296 PHE A N 1
ATOM 2354 C CA . PHE A 1 296 ? 21.623 8.205 -12.118 1.00 95.31 296 PHE A CA 1
ATOM 2355 C C . PHE A 1 296 ? 21.001 7.987 -13.503 1.00 95.31 296 PHE A C 1
ATOM 2357 O O . PHE A 1 296 ? 21.606 8.365 -14.506 1.00 95.31 296 PHE A O 1
ATOM 2364 N N . ILE A 1 297 ? 19.786 7.436 -13.570 1.00 93.81 297 ILE A N 1
ATOM 2365 C CA . ILE A 1 297 ? 19.074 7.209 -14.842 1.00 93.81 297 ILE A CA 1
ATOM 2366 C C . ILE A 1 297 ? 18.808 8.525 -15.571 1.00 93.81 297 ILE A C 1
ATOM 2368 O O . ILE A 1 297 ? 18.958 8.603 -16.789 1.00 93.81 297 ILE A O 1
ATOM 2372 N N . ASN A 1 298 ? 18.498 9.581 -14.822 1.00 94.69 298 ASN A N 1
ATOM 2373 C CA . ASN A 1 298 ? 18.293 10.922 -15.363 1.00 94.69 298 ASN A CA 1
ATOM 2374 C C . ASN A 1 298 ? 19.610 11.652 -15.705 1.00 94.69 298 ASN A C 1
ATOM 2376 O O . ASN A 1 298 ? 19.587 12.837 -16.035 1.00 94.69 298 ASN A O 1
ATOM 2380 N N . GLY A 1 299 ? 20.771 10.995 -15.591 1.00 94.12 299 GLY A N 1
ATOM 2381 C CA . GLY A 1 299 ? 22.085 11.575 -15.895 1.00 94.12 299 GLY A CA 1
ATOM 2382 C C . GLY A 1 299 ? 22.521 12.701 -14.951 1.00 94.12 299 GLY A C 1
ATOM 2383 O O . GLY A 1 299 ? 23.438 13.453 -15.272 1.00 94.12 299 GLY A O 1
ATOM 2384 N N . SER A 1 300 ? 21.862 12.834 -13.799 1.00 93.50 300 SER A N 1
ATOM 2385 C CA . SER A 1 300 ? 22.060 13.922 -12.833 1.00 93.50 300 SER A CA 1
ATOM 2386 C C . SER A 1 300 ? 22.995 13.543 -11.675 1.00 93.50 300 SER A C 1
ATOM 2388 O O . SER A 1 300 ? 23.431 14.416 -10.928 1.00 93.50 300 SER A O 1
ATOM 2390 N N . ALA A 1 301 ? 23.324 12.255 -11.519 1.00 93.56 301 ALA A N 1
ATOM 2391 C CA . ALA A 1 301 ? 24.208 11.734 -10.475 1.00 93.56 301 ALA A CA 1
ATOM 2392 C C . ALA A 1 301 ? 25.017 10.513 -10.967 1.00 93.56 301 ALA A C 1
ATOM 2394 O O . ALA A 1 301 ? 24.625 9.867 -11.940 1.00 93.56 301 ALA A O 1
ATOM 2395 N N . PRO A 1 302 ? 26.149 10.166 -10.321 1.00 92.69 302 PRO A N 1
ATOM 2396 C CA . PRO A 1 302 ? 26.855 8.916 -10.599 1.00 92.69 302 PRO A CA 1
ATOM 2397 C C . PRO A 1 302 ? 26.048 7.691 -10.141 1.00 92.69 302 PRO A C 1
ATOM 2399 O O . PRO A 1 302 ? 25.135 7.798 -9.324 1.00 92.69 302 PRO A O 1
ATOM 2402 N N . ARG A 1 303 ? 26.426 6.504 -10.637 1.00 90.50 303 ARG A N 1
ATOM 2403 C CA . ARG A 1 303 ? 25.788 5.237 -10.252 1.00 90.50 303 ARG A CA 1
ATOM 2404 C C . ARG A 1 303 ? 25.885 5.023 -8.733 1.00 90.50 303 ARG A C 1
ATOM 2406 O O . ARG A 1 303 ? 26.996 5.094 -8.201 1.00 90.50 303 ARG A O 1
ATOM 2413 N N . PRO A 1 304 ? 24.773 4.731 -8.037 1.00 87.81 304 PRO A N 1
ATOM 2414 C CA . PRO A 1 304 ? 24.798 4.516 -6.597 1.00 87.81 304 PRO A CA 1
ATOM 2415 C C . PRO A 1 304 ? 25.528 3.225 -6.221 1.00 87.81 304 PRO A C 1
ATOM 2417 O O . PRO A 1 304 ? 25.496 2.228 -6.946 1.00 87.81 304 PRO A O 1
ATOM 2420 N N . VAL A 1 305 ? 26.156 3.234 -5.045 1.00 82.12 305 VAL A N 1
ATOM 2421 C CA . VAL A 1 305 ? 26.710 2.026 -4.427 1.00 82.12 305 VAL A CA 1
ATOM 2422 C C . VAL A 1 305 ? 25.595 1.333 -3.650 1.00 82.12 305 VAL A C 1
ATOM 2424 O O . VAL A 1 305 ? 25.101 1.862 -2.656 1.00 82.12 305 VAL A O 1
ATOM 2427 N N . SER A 1 306 ? 25.212 0.137 -4.091 1.00 78.06 306 SER A N 1
ATOM 2428 C CA . SER A 1 306 ? 24.253 -0.697 -3.368 1.00 78.06 306 SER A CA 1
ATOM 2429 C C . SER A 1 306 ? 24.983 -1.557 -2.337 1.00 78.06 306 SER A C 1
ATOM 2431 O O . SER A 1 306 ? 25.708 -2.487 -2.686 1.00 78.06 306 SER A O 1
ATOM 2433 N N . HIS A 1 307 ? 24.797 -1.250 -1.053 1.00 77.44 307 HIS A N 1
ATOM 2434 C CA . HIS A 1 307 ? 25.337 -2.041 0.062 1.00 77.44 307 HIS A CA 1
ATOM 2435 C C . HIS A 1 307 ? 24.589 -3.378 0.239 1.00 77.44 307 HIS A C 1
ATOM 2437 O O . HIS A 1 307 ? 25.118 -4.305 0.846 1.00 77.44 307 HIS A O 1
ATOM 2443 N N . CYS A 1 308 ? 23.378 -3.489 -0.313 1.00 73.44 308 CYS A N 1
ATOM 2444 C CA . CYS A 1 308 ? 22.503 -4.661 -0.247 1.00 73.44 308 CYS A CA 1
ATOM 2445 C C . CYS A 1 308 ? 22.432 -5.447 -1.574 1.00 73.44 308 CYS A C 1
ATOM 2447 O O . CYS A 1 308 ? 21.635 -6.380 -1.714 1.00 73.44 308 CYS A O 1
ATOM 2449 N N . GLY A 1 309 ? 23.271 -5.093 -2.554 1.00 81.56 309 GLY A N 1
ATOM 2450 C CA . GLY A 1 309 ? 23.302 -5.696 -3.887 1.00 81.56 309 GLY A CA 1
ATOM 2451 C C . GLY A 1 309 ? 22.179 -5.186 -4.789 1.00 81.56 309 GLY A C 1
ATOM 2452 O O . GLY A 1 309 ? 22.456 -4.461 -5.740 1.00 81.56 309 GLY A O 1
ATOM 2453 N N . SER A 1 310 ? 20.927 -5.525 -4.474 1.00 88.50 310 SER A N 1
ATOM 2454 C CA . SER A 1 310 ? 19.727 -5.122 -5.225 1.00 88.50 310 SER A CA 1
ATOM 2455 C C . SER A 1 310 ? 18.681 -4.504 -4.304 1.00 88.50 310 SER A C 1
ATOM 2457 O O . SER A 1 310 ? 18.495 -4.984 -3.185 1.00 88.50 310 SER A O 1
ATOM 2459 N N . VAL A 1 311 ? 17.952 -3.503 -4.804 1.00 90.56 311 VAL A N 1
ATOM 2460 C CA . VAL A 1 311 ? 16.805 -2.863 -4.138 1.00 90.56 311 VAL A CA 1
ATOM 2461 C C . VAL A 1 311 ? 15.684 -3.859 -3.807 1.00 90.56 311 VAL A C 1
ATOM 2463 O O . VAL A 1 311 ? 14.931 -3.651 -2.862 1.00 90.56 311 VAL A O 1
ATOM 2466 N N . VAL A 1 312 ? 15.612 -4.991 -4.518 1.00 91.44 312 VAL A N 1
ATOM 2467 C CA . VAL A 1 312 ? 14.637 -6.063 -4.258 1.00 91.44 312 VAL A CA 1
ATOM 2468 C C . VAL A 1 312 ? 14.797 -6.653 -2.854 1.00 91.44 312 VAL A C 1
ATOM 2470 O O . VAL A 1 312 ? 13.807 -7.039 -2.239 1.00 91.44 312 VAL A O 1
ATOM 2473 N N . ASN A 1 313 ? 16.026 -6.739 -2.339 1.00 87.94 313 ASN A N 1
ATOM 2474 C CA . ASN A 1 313 ? 16.294 -7.346 -1.035 1.00 87.94 313 ASN A CA 1
ATOM 2475 C C . ASN A 1 313 ? 15.677 -6.545 0.127 1.00 87.94 313 ASN A C 1
ATOM 2477 O O . ASN A 1 313 ? 14.896 -7.134 0.871 1.00 87.94 313 ASN A O 1
ATOM 2481 N N . PRO A 1 314 ? 15.964 -5.235 0.292 1.00 89.94 314 PRO A N 1
ATOM 2482 C CA . PRO A 1 314 ? 15.301 -4.435 1.317 1.00 89.94 314 PRO A CA 1
ATOM 2483 C C . PRO A 1 314 ? 13.792 -4.310 1.075 1.00 89.94 314 PRO A C 1
ATOM 2485 O O . PRO A 1 314 ? 13.051 -4.404 2.042 1.00 89.94 314 PRO A O 1
ATOM 2488 N N . ILE A 1 315 ? 13.319 -4.202 -0.177 1.00 94.38 315 ILE A N 1
ATOM 2489 C CA . ILE A 1 315 ? 11.872 -4.148 -0.478 1.00 94.38 315 ILE A CA 1
ATOM 2490 C C . ILE A 1 315 ? 11.137 -5.378 0.058 1.00 94.38 315 ILE A C 1
ATOM 2492 O O . ILE A 1 315 ? 10.111 -5.232 0.706 1.00 94.38 315 ILE A O 1
ATOM 2496 N N . ARG A 1 316 ? 11.664 -6.591 -0.158 1.00 90.81 316 ARG A N 1
ATOM 2497 C CA . ARG A 1 316 ? 11.036 -7.816 0.370 1.00 90.81 316 ARG A CA 1
ATOM 2498 C C . ARG A 1 316 ? 10.921 -7.804 1.890 1.00 90.81 316 ARG A C 1
ATOM 2500 O O . ARG A 1 316 ? 9.945 -8.315 2.415 1.00 90.81 316 ARG A O 1
ATOM 2507 N N . GLN A 1 317 ? 11.924 -7.258 2.576 1.00 90.88 317 GLN A N 1
ATOM 2508 C CA . GLN A 1 317 ? 11.880 -7.127 4.028 1.00 90.88 317 GLN A CA 1
ATOM 2509 C C . GLN A 1 317 ? 10.817 -6.108 4.461 1.00 90.88 317 GLN A C 1
ATOM 2511 O O . GLN A 1 317 ? 10.117 -6.375 5.429 1.00 90.88 317 GLN A O 1
ATOM 2516 N N . MET A 1 318 ? 10.664 -4.987 3.743 1.00 94.94 318 MET A N 1
ATOM 2517 C CA . MET A 1 318 ? 9.606 -4.009 4.041 1.00 94.94 318 MET A CA 1
ATOM 2518 C C . MET A 1 318 ? 8.217 -4.608 3.796 1.00 94.94 318 MET A C 1
ATOM 2520 O O . MET A 1 318 ? 7.355 -4.477 4.649 1.00 94.94 318 MET A O 1
ATOM 2524 N N . GLU A 1 319 ? 8.016 -5.344 2.695 1.00 91.50 319 GLU A N 1
ATOM 2525 C CA . GLU A 1 319 ? 6.731 -6.001 2.404 1.00 91.50 319 GLU A CA 1
ATOM 2526 C C . GLU A 1 319 ? 6.325 -7.016 3.491 1.00 91.50 319 GLU A C 1
ATOM 2528 O O . GLU A 1 319 ? 5.151 -7.080 3.831 1.00 91.50 319 GLU A O 1
ATOM 2533 N N . VAL A 1 320 ? 7.273 -7.768 4.067 1.00 89.19 320 VAL A N 1
ATOM 2534 C CA . VAL A 1 320 ? 6.985 -8.673 5.201 1.00 89.19 320 VAL A CA 1
ATOM 2535 C C . VAL A 1 320 ? 6.558 -7.887 6.439 1.00 89.19 320 VAL A C 1
ATOM 2537 O O . VAL A 1 320 ? 5.574 -8.233 7.076 1.00 89.19 320 VAL A O 1
ATOM 2540 N N . GLU A 1 321 ? 7.266 -6.806 6.757 1.00 91.56 321 GLU A N 1
ATOM 2541 C CA . GLU A 1 321 ? 6.926 -5.960 7.905 1.00 91.56 321 GLU A CA 1
ATOM 2542 C C . GLU A 1 321 ? 5.583 -5.235 7.715 1.00 91.56 321 GLU A C 1
ATOM 2544 O O . GLU A 1 321 ? 4.884 -4.974 8.688 1.00 91.56 321 GLU A O 1
ATOM 2549 N N . HIS A 1 322 ? 5.184 -4.946 6.473 1.00 94.75 322 HIS A N 1
ATOM 2550 C CA . HIS A 1 322 ? 3.845 -4.443 6.162 1.00 94.75 322 HIS A CA 1
ATOM 2551 C C . HIS A 1 322 ? 2.762 -5.487 6.427 1.00 94.75 322 HIS A C 1
ATOM 2553 O O . HIS A 1 322 ? 1.714 -5.142 6.971 1.00 94.75 322 HIS A O 1
ATOM 2559 N N . ASP A 1 323 ? 3.000 -6.744 6.049 1.00 86.94 323 ASP A N 1
ATOM 2560 C CA . ASP A 1 323 ? 2.068 -7.838 6.333 1.00 86.94 323 ASP A CA 1
ATOM 2561 C C . ASP A 1 323 ? 1.896 -8.011 7.857 1.00 86.94 323 ASP A C 1
ATOM 2563 O O . ASP A 1 323 ? 0.762 -8.029 8.340 1.00 86.94 323 ASP A O 1
ATOM 2567 N N . ASP A 1 324 ? 2.999 -8.020 8.618 1.00 86.81 324 ASP A N 1
ATOM 2568 C CA . ASP A 1 324 ? 2.984 -8.112 10.089 1.00 86.81 324 ASP A CA 1
ATOM 2569 C C . ASP A 1 324 ? 2.234 -6.921 10.731 1.00 86.81 324 ASP A C 1
ATOM 2571 O O . ASP A 1 324 ? 1.374 -7.102 11.601 1.00 86.81 324 ASP A O 1
ATOM 2575 N N . ALA A 1 325 ? 2.479 -5.695 10.251 1.00 89.88 325 ALA A N 1
ATOM 2576 C CA . ALA A 1 325 ? 1.761 -4.505 10.708 1.00 89.88 325 ALA A CA 1
ATOM 2577 C C . ALA A 1 325 ? 0.254 -4.585 10.404 1.00 89.88 325 ALA A C 1
ATOM 2579 O O . ALA A 1 325 ? -0.566 -4.210 11.245 1.00 89.88 325 ALA A O 1
ATOM 2580 N N . GLY A 1 326 ? -0.125 -5.092 9.226 1.00 87.69 326 GLY A N 1
ATOM 2581 C CA . GLY A 1 326 ? -1.522 -5.310 8.844 1.00 87.69 326 GLY A CA 1
ATOM 2582 C C . GLY A 1 326 ? -2.242 -6.298 9.768 1.00 87.69 326 GLY A C 1
ATOM 2583 O O . GLY A 1 326 ? -3.378 -6.045 10.180 1.00 87.69 326 GLY A O 1
ATOM 2584 N N . ASP A 1 327 ? -1.569 -7.383 10.156 1.00 87.25 327 ASP A N 1
ATOM 2585 C CA . ASP A 1 327 ? -2.106 -8.373 11.094 1.00 87.25 327 ASP A CA 1
ATOM 2586 C C . ASP A 1 327 ? -2.354 -7.766 12.489 1.00 87.25 327 ASP A C 1
ATOM 2588 O O . ASP A 1 327 ? -3.423 -7.971 13.080 1.00 87.25 327 ASP A O 1
ATOM 2592 N N . GLU A 1 328 ? -1.420 -6.961 13.008 1.00 90.81 328 GLU A N 1
ATOM 2593 C CA . GLU A 1 328 ? -1.588 -6.281 14.301 1.00 90.81 328 GLU A CA 1
ATOM 2594 C C . GLU A 1 328 ? -2.698 -5.218 14.267 1.00 90.81 328 GLU A C 1
ATOM 2596 O O . GLU A 1 328 ? -3.499 -5.123 15.206 1.00 90.81 328 GLU A O 1
ATOM 2601 N N . LEU A 1 329 ? -2.831 -4.464 13.168 1.00 92.88 329 LEU A N 1
ATOM 2602 C CA . LEU A 1 329 ? -3.947 -3.529 12.971 1.00 92.88 329 LEU A CA 1
ATOM 2603 C C . LEU A 1 329 ? -5.297 -4.258 12.999 1.00 92.88 329 LEU A C 1
ATOM 2605 O O . LEU A 1 329 ? -6.214 -3.841 13.714 1.00 92.88 329 LEU A O 1
ATOM 2609 N N . ALA A 1 330 ? -5.402 -5.411 12.332 1.00 88.19 330 ALA A N 1
ATOM 2610 C CA . ALA A 1 330 ? -6.608 -6.235 12.362 1.00 88.19 330 ALA A CA 1
ATOM 2611 C C . ALA A 1 330 ? -6.937 -6.743 13.781 1.00 88.19 330 ALA A C 1
ATOM 2613 O O . ALA A 1 330 ? -8.109 -6.765 14.186 1.00 88.19 330 ALA A O 1
ATOM 2614 N N . VAL A 1 331 ? -5.921 -7.112 14.573 1.00 92.81 331 VAL A N 1
ATOM 2615 C CA . VAL A 1 331 ? -6.087 -7.470 15.992 1.00 92.81 331 VAL A CA 1
ATOM 2616 C C . VAL A 1 331 ? -6.613 -6.280 16.793 1.00 92.81 331 VAL A C 1
ATOM 2618 O O . VAL A 1 331 ? -7.587 -6.432 17.541 1.00 92.81 331 VAL A O 1
ATOM 2621 N N . MET A 1 332 ? -6.019 -5.098 16.627 1.00 95.69 332 MET A N 1
ATOM 2622 C CA . MET A 1 332 ? -6.444 -3.875 17.309 1.00 95.69 332 MET A CA 1
ATOM 2623 C C . MET A 1 332 ? -7.892 -3.525 16.963 1.00 95.69 332 MET A C 1
ATOM 2625 O O . MET A 1 332 ? -8.711 -3.382 17.873 1.00 95.69 332 MET A O 1
ATOM 2629 N N . ARG A 1 333 ? -8.244 -3.489 15.674 1.00 93.94 333 ARG A N 1
ATOM 2630 C CA . ARG A 1 333 ? -9.608 -3.230 15.192 1.00 93.94 333 ARG A CA 1
ATOM 2631 C C . ARG A 1 333 ? -10.621 -4.215 15.777 1.00 93.94 333 ARG A C 1
ATOM 2633 O O . ARG A 1 333 ? -11.714 -3.824 16.186 1.00 93.94 333 ARG A O 1
ATOM 2640 N N . LYS A 1 334 ? -10.270 -5.501 15.872 1.00 93.56 334 LYS A N 1
ATOM 2641 C CA . LYS A 1 334 ? -11.135 -6.520 16.483 1.00 93.56 334 LYS A CA 1
ATOM 2642 C C . LYS A 1 334 ? -11.335 -6.292 17.982 1.00 93.56 334 LYS A C 1
ATOM 2644 O O . LYS A 1 334 ? -12.459 -6.416 18.465 1.00 93.56 334 LYS A O 1
ATOM 2649 N N . LEU A 1 335 ? -10.271 -5.976 18.721 1.00 96.00 335 LEU A N 1
ATOM 2650 C CA . LEU A 1 335 ? -10.334 -5.722 20.166 1.00 96.00 335 LEU A CA 1
ATOM 2651 C C . LEU A 1 335 ? -11.177 -4.491 20.507 1.00 96.00 335 LEU A C 1
ATOM 2653 O O . LEU A 1 335 ? -11.867 -4.492 21.524 1.00 96.00 335 LEU A O 1
ATOM 2657 N N . THR A 1 336 ? -11.130 -3.465 19.658 1.00 96.00 336 THR A N 1
ATOM 2658 C CA . THR A 1 336 ? -11.872 -2.213 19.839 1.00 96.00 336 THR A CA 1
ATOM 2659 C C . THR A 1 336 ? -13.293 -2.261 19.277 1.00 96.00 336 THR A C 1
ATOM 2661 O O . THR A 1 336 ? -14.003 -1.260 19.336 1.00 96.00 336 THR A O 1
ATOM 2664 N N . GLY A 1 337 ? -13.726 -3.393 18.707 1.00 94.38 337 GLY A N 1
ATOM 2665 C CA . GLY A 1 337 ? -15.034 -3.495 18.060 1.00 94.38 337 GLY A CA 1
ATOM 2666 C C . GLY A 1 337 ? -15.180 -2.498 16.911 1.00 94.38 337 GLY A C 1
ATOM 2667 O O . GLY A 1 337 ? -16.177 -1.785 16.842 1.00 94.38 337 GLY A O 1
ATOM 2668 N N . ASN A 1 338 ? -14.168 -2.418 16.044 1.00 92.88 338 ASN A N 1
ATOM 2669 C CA . ASN A 1 338 ? -14.056 -1.419 14.982 1.00 92.88 338 ASN A CA 1
ATOM 2670 C C . ASN A 1 338 ? -14.046 0.022 15.520 1.00 92.88 338 ASN A C 1
ATOM 2672 O O . ASN A 1 338 ? -14.769 0.884 15.028 1.00 92.88 338 ASN A O 1
ATOM 2676 N N . TYR A 1 339 ? -13.271 0.249 16.586 1.00 96.00 339 TYR A N 1
ATOM 2677 C CA . TYR A 1 339 ? -13.192 1.523 17.313 1.00 96.00 339 TYR A CA 1
ATOM 2678 C C . TYR A 1 339 ? -14.546 2.042 17.815 1.00 96.00 339 TYR A C 1
ATOM 2680 O O . TYR A 1 339 ? -14.750 3.245 17.966 1.00 96.00 339 TYR A O 1
ATOM 2688 N N . THR A 1 340 ? -15.470 1.135 18.133 1.00 95.69 340 THR A N 1
ATOM 2689 C CA . THR A 1 340 ? -16.742 1.497 18.761 1.00 95.69 340 THR A CA 1
ATOM 2690 C C . THR A 1 340 ? -16.519 1.718 20.251 1.00 95.69 340 THR A C 1
ATOM 2692 O O . THR A 1 340 ? -16.028 0.834 20.954 1.00 95.69 340 THR A O 1
ATOM 2695 N N . LEU A 1 341 ? -16.889 2.896 20.754 1.00 96.06 341 LEU A N 1
ATOM 2696 C CA . LEU A 1 341 ? -16.684 3.229 22.162 1.00 96.06 341 LEU A CA 1
ATOM 2697 C C . LEU A 1 341 ? -17.469 2.287 23.088 1.00 96.06 341 LEU A C 1
ATOM 2699 O O . LEU A 1 341 ? -18.663 2.070 22.864 1.00 96.06 341 LEU A O 1
ATOM 2703 N N . PRO A 1 342 ? -16.834 1.752 24.146 1.00 94.19 342 PRO A N 1
ATOM 2704 C CA . PRO A 1 342 ? -17.536 0.955 25.138 1.00 94.19 342 PRO A CA 1
ATOM 2705 C C . PRO A 1 342 ? -18.370 1.832 26.079 1.00 94.19 342 PRO A C 1
ATOM 2707 O O . PRO A 1 342 ? -18.138 3.036 26.228 1.00 94.19 342 PRO A O 1
ATOM 2710 N N . ASP A 1 343 ? -19.302 1.200 26.792 1.00 92.44 343 ASP A N 1
ATOM 2711 C CA . ASP A 1 343 ? -20.099 1.873 27.814 1.00 92.44 343 ASP A CA 1
ATOM 2712 C C . ASP A 1 343 ? -19.208 2.557 28.866 1.00 92.44 343 ASP A C 1
ATOM 2714 O O . ASP A 1 343 ? -18.229 1.993 29.372 1.00 92.44 343 ASP A O 1
ATOM 2718 N N . GLY A 1 344 ? -19.561 3.802 29.197 1.00 90.62 344 GLY A N 1
ATOM 2719 C CA . GLY A 1 344 ? -18.821 4.622 30.157 1.00 90.62 344 GLY A CA 1
ATOM 2720 C C . GLY A 1 344 ? -17.508 5.211 29.627 1.00 90.62 344 GLY A C 1
ATOM 2721 O O . GLY A 1 344 ? -16.718 5.709 30.431 1.00 90.62 344 GLY A O 1
ATOM 2722 N N . ALA A 1 345 ? -17.256 5.171 28.313 1.00 94.69 345 ALA A N 1
ATOM 2723 C CA . ALA A 1 345 ? -16.113 5.840 27.696 1.00 94.69 345 ALA A CA 1
ATOM 2724 C C . ALA A 1 345 ? -16.109 7.352 27.992 1.00 94.69 345 ALA A C 1
ATOM 2726 O O . ALA A 1 345 ? -17.126 8.037 27.883 1.00 94.69 345 ALA A O 1
ATOM 2727 N N . CYS A 1 346 ? -14.943 7.875 28.377 1.00 96.38 346 CYS A N 1
ATOM 2728 C CA . CYS A 1 346 ? -14.731 9.308 28.573 1.00 96.38 346 CYS A CA 1
ATOM 2729 C C . CYS A 1 346 ? -14.136 9.964 27.308 1.00 96.38 346 CYS A C 1
ATOM 2731 O O . CYS A 1 346 ? -13.652 9.251 26.428 1.00 96.38 346 CYS A O 1
ATOM 2733 N N . PRO A 1 347 ? -14.050 11.307 27.234 1.00 98.00 347 PRO A N 1
ATOM 2734 C CA . PRO A 1 347 ? -13.460 11.993 26.076 1.00 98.00 347 PRO A CA 1
ATOM 2735 C C . PRO A 1 347 ? -12.004 11.597 25.764 1.00 98.00 347 PRO A C 1
ATOM 2737 O O . PRO A 1 347 ? -11.572 11.646 24.619 1.00 98.00 347 PRO A O 1
ATOM 2740 N N . THR A 1 348 ? -11.219 11.178 26.766 1.00 97.75 348 THR A N 1
ATOM 2741 C CA . THR A 1 348 ? -9.849 10.667 26.538 1.00 97.75 348 THR A CA 1
ATOM 2742 C C . THR A 1 348 ? -9.862 9.305 25.840 1.00 97.75 348 THR A C 1
ATOM 2744 O O . THR A 1 348 ? -8.963 9.001 25.063 1.00 97.75 348 THR A O 1
ATOM 2747 N N . PHE A 1 349 ? -10.877 8.487 26.126 1.00 98.31 349 PHE A N 1
ATOM 2748 C CA . PHE A 1 349 ? -11.089 7.191 25.489 1.00 98.31 349 PHE A CA 1
ATOM 2749 C C . PHE A 1 349 ? -11.498 7.382 24.025 1.00 98.31 349 PHE A C 1
ATOM 2751 O O . PHE A 1 349 ? -10.925 6.749 23.145 1.00 98.31 349 PHE A O 1
ATOM 2758 N N . GLU A 1 350 ? -12.416 8.316 23.769 1.00 98.06 350 GLU A N 1
ATOM 2759 C CA . GLU A 1 350 ? -12.782 8.756 22.418 1.00 98.06 350 GLU A CA 1
ATOM 2760 C C . GLU A 1 350 ? -11.555 9.220 21.630 1.00 98.06 350 GLU A C 1
ATOM 2762 O O . GLU A 1 350 ? -11.235 8.642 20.597 1.00 98.06 350 GLU A O 1
ATOM 2767 N N . ALA A 1 351 ? -10.760 10.133 22.195 1.00 98.19 351 ALA A N 1
ATOM 2768 C CA . ALA A 1 351 ? -9.536 10.608 21.552 1.00 98.19 351 ALA A CA 1
ATOM 2769 C C . ALA A 1 351 ? -8.501 9.499 21.274 1.00 98.19 351 ALA A C 1
ATOM 2771 O O . ALA A 1 351 ? -7.735 9.614 20.314 1.00 98.19 351 ALA A O 1
ATOM 2772 N N . LEU A 1 352 ? -8.438 8.454 22.112 1.00 98.50 352 LEU A N 1
ATOM 2773 C CA . LEU A 1 352 ? -7.595 7.282 21.862 1.00 98.50 352 LEU A CA 1
ATOM 2774 C C . LEU A 1 352 ? -8.100 6.516 20.640 1.00 98.50 352 LEU A C 1
ATOM 2776 O O . LEU A 1 352 ? -7.309 6.225 19.751 1.00 98.50 352 LEU A O 1
ATOM 2780 N N . TYR A 1 353 ? -9.391 6.187 20.596 1.00 98.25 353 TYR A N 1
ATOM 2781 C CA . TYR A 1 353 ? -9.969 5.398 19.507 1.00 98.25 353 TYR A CA 1
ATOM 2782 C C . TYR A 1 353 ? -9.938 6.154 18.179 1.00 98.25 353 TYR A C 1
ATOM 2784 O O . TYR A 1 353 ? -9.514 5.575 17.182 1.00 98.25 353 TYR A O 1
ATOM 2792 N N . ASP A 1 354 ? -10.233 7.455 18.185 1.00 97.88 354 ASP A N 1
ATOM 2793 C CA . ASP A 1 354 ? -10.073 8.319 17.013 1.00 97.88 354 ASP A CA 1
ATOM 2794 C C . ASP A 1 354 ? -8.623 8.340 16.521 1.00 97.88 354 ASP A C 1
ATOM 2796 O O . ASP A 1 354 ? -8.357 8.256 15.325 1.00 97.88 354 ASP A O 1
ATOM 2800 N N . GLY A 1 355 ? -7.662 8.439 17.445 1.00 98.31 355 GLY A N 1
ATOM 2801 C CA . GLY A 1 355 ? -6.243 8.431 17.103 1.00 98.31 355 GLY A CA 1
ATOM 2802 C C . GLY A 1 355 ? -5.772 7.087 16.542 1.00 98.31 355 GLY A C 1
ATOM 2803 O O . GLY A 1 355 ? -4.984 7.071 15.601 1.00 98.31 355 GLY A O 1
ATOM 2804 N N . LEU A 1 356 ? -6.253 5.969 17.094 1.00 98.31 356 LEU A N 1
ATOM 2805 C CA . LEU A 1 356 ? -5.940 4.629 16.596 1.00 98.31 356 LEU A CA 1
ATOM 2806 C C . LEU A 1 356 ? -6.531 4.392 15.203 1.00 98.31 356 LEU A C 1
ATOM 2808 O O . LEU A 1 356 ? -5.832 3.872 14.339 1.00 98.31 356 LEU A O 1
ATOM 2812 N N . ALA A 1 357 ? -7.778 4.811 14.976 1.00 96.06 357 ALA A N 1
ATOM 2813 C CA . ALA A 1 357 ? -8.420 4.735 13.668 1.00 96.06 357 ALA A CA 1
ATOM 2814 C C . ALA A 1 357 ? -7.700 5.617 12.636 1.00 96.06 357 ALA A C 1
ATOM 2816 O O . ALA A 1 357 ? -7.468 5.198 11.506 1.00 96.06 357 ALA A O 1
ATOM 2817 N N . ALA A 1 358 ? -7.289 6.828 13.030 1.00 96.19 358 ALA A N 1
ATOM 2818 C CA . ALA A 1 358 ? -6.514 7.711 12.166 1.00 96.19 358 ALA A CA 1
ATOM 2819 C C . ALA A 1 358 ? -5.134 7.126 11.820 1.00 96.19 358 ALA A C 1
ATOM 2821 O O . ALA A 1 358 ? -4.707 7.240 10.675 1.00 96.19 358 ALA A O 1
ATOM 2822 N N . LEU A 1 359 ? -4.457 6.484 12.782 1.00 97.44 359 LEU A N 1
ATOM 2823 C CA . LEU A 1 359 ? -3.195 5.780 12.541 1.00 97.44 359 LEU A CA 1
ATOM 2824 C C . LEU A 1 359 ? -3.372 4.618 11.559 1.00 97.44 359 LEU A C 1
ATOM 2826 O O . LEU A 1 359 ? -2.603 4.515 10.611 1.00 97.44 359 LEU A O 1
ATOM 2830 N N . GLU A 1 360 ? -4.384 3.773 11.761 1.00 95.81 360 GLU A N 1
ATOM 2831 C CA . GLU A 1 360 ? -4.666 2.648 10.864 1.00 95.81 360 GLU A CA 1
ATOM 2832 C C . GLU A 1 360 ? -4.942 3.121 9.427 1.00 95.81 360 GLU A C 1
ATOM 2834 O O . GLU A 1 360 ? -4.353 2.599 8.480 1.00 95.81 360 GLU A O 1
ATOM 2839 N N . ASN A 1 361 ? -5.779 4.148 9.259 1.00 91.75 361 ASN A N 1
ATOM 2840 C CA . ASN A 1 361 ? -6.106 4.691 7.938 1.00 91.75 361 ASN A CA 1
ATOM 2841 C C . ASN A 1 361 ? -4.875 5.285 7.234 1.00 91.75 361 ASN A C 1
ATOM 2843 O O . ASN A 1 361 ? -4.667 5.056 6.040 1.00 91.75 361 ASN A O 1
ATOM 2847 N N . ASP A 1 362 ? -4.039 6.033 7.962 1.00 95.75 362 ASP A N 1
ATOM 2848 C CA . ASP A 1 362 ? -2.815 6.604 7.394 1.00 95.75 362 ASP A CA 1
ATOM 2849 C C . ASP A 1 362 ? -1.825 5.509 6.974 1.00 95.75 362 ASP A C 1
ATOM 2851 O O . ASP A 1 362 ? -1.315 5.551 5.855 1.00 95.75 362 ASP A O 1
ATOM 2855 N N . LEU A 1 363 ? -1.638 4.476 7.807 1.00 96.12 363 LEU A N 1
ATOM 2856 C CA . LEU A 1 363 ? -0.778 3.332 7.492 1.00 96.12 363 LEU A CA 1
ATOM 2857 C C . LEU A 1 363 ? -1.274 2.553 6.269 1.00 96.12 363 LEU A C 1
ATOM 2859 O O . LEU A 1 363 ? -0.473 2.191 5.410 1.00 96.12 363 LEU A O 1
ATOM 2863 N N . HIS A 1 364 ? -2.583 2.338 6.115 1.00 92.75 364 HIS A N 1
ATOM 2864 C CA . HIS A 1 364 ? -3.120 1.705 4.906 1.00 92.75 364 HIS A CA 1
ATOM 2865 C C . HIS A 1 364 ? -2.823 2.516 3.642 1.00 92.75 364 HIS A C 1
ATOM 2867 O O . HIS A 1 364 ? -2.479 1.951 2.597 1.00 92.75 364 HIS A O 1
ATOM 2873 N N . GLN A 1 365 ? -2.949 3.844 3.711 1.00 91.69 365 GLN A N 1
ATOM 2874 C CA . GLN A 1 365 ? -2.595 4.710 2.594 1.00 91.69 365 GLN A CA 1
ATOM 2875 C C . GLN A 1 365 ? -1.088 4.684 2.309 1.00 91.69 365 GLN A C 1
ATOM 2877 O O . GLN A 1 365 ? -0.704 4.538 1.146 1.00 91.69 365 GLN A O 1
ATOM 2882 N N . HIS A 1 366 ? -0.261 4.805 3.344 1.00 96.06 366 HIS A N 1
ATOM 2883 C CA . HIS A 1 366 ? 1.198 4.744 3.280 1.00 96.06 366 HIS A CA 1
ATOM 2884 C C . HIS A 1 366 ? 1.659 3.448 2.607 1.00 96.06 366 HIS A C 1
ATOM 2886 O O . HIS A 1 366 ? 2.246 3.493 1.523 1.00 96.06 366 HIS A O 1
ATOM 2892 N N . ILE A 1 367 ? 1.289 2.299 3.169 1.00 95.88 367 ILE A N 1
ATOM 2893 C CA . ILE A 1 367 ? 1.668 0.976 2.663 1.00 95.88 3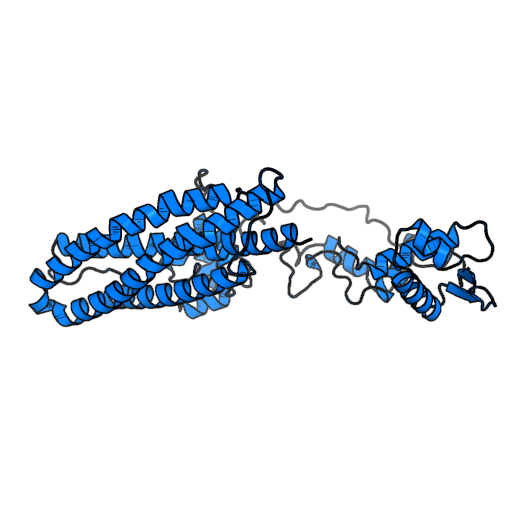67 ILE A CA 1
ATOM 2894 C C . ILE A 1 367 ? 1.169 0.779 1.228 1.00 95.88 367 ILE A C 1
ATOM 2896 O O . ILE A 1 367 ? 1.855 0.182 0.397 1.00 95.88 367 ILE A O 1
ATOM 2900 N N . HIS A 1 368 ? -0.013 1.301 0.878 1.00 93.69 368 HIS A N 1
ATOM 2901 C CA . HIS A 1 368 ? -0.495 1.238 -0.500 1.00 93.69 368 HIS A CA 1
ATOM 2902 C C . HIS A 1 368 ? 0.426 1.982 -1.477 1.00 93.69 368 HIS A C 1
ATOM 2904 O O . HIS A 1 368 ? 0.757 1.425 -2.531 1.00 93.69 368 HIS A O 1
ATOM 2910 N N . LEU A 1 369 ? 0.823 3.218 -1.151 1.00 95.25 369 LEU A N 1
ATOM 2911 C CA . LEU A 1 369 ? 1.740 4.005 -1.982 1.00 95.25 369 LEU A CA 1
ATOM 2912 C C . LEU A 1 369 ? 3.068 3.270 -2.183 1.00 95.25 369 LEU A C 1
ATOM 2914 O O . LEU A 1 369 ? 3.664 3.343 -3.258 1.00 95.25 369 LEU A O 1
ATOM 2918 N N . GLU A 1 370 ? 3.502 2.507 -1.192 1.00 97.88 370 GLU A N 1
ATOM 2919 C CA . GLU A 1 370 ? 4.737 1.744 -1.260 1.00 97.88 370 GLU A CA 1
ATOM 2920 C C . GLU A 1 370 ? 4.603 0.455 -2.059 1.00 97.88 370 GLU A C 1
ATOM 2922 O O . GLU A 1 370 ? 5.196 0.322 -3.137 1.00 97.88 370 GLU A O 1
ATOM 2927 N N . ASN A 1 371 ? 3.764 -0.463 -1.582 1.00 95.88 371 ASN A N 1
ATOM 2928 C CA . ASN A 1 371 ? 3.608 -1.806 -2.135 1.00 95.88 371 ASN A CA 1
ATOM 2929 C C . ASN A 1 371 ? 3.098 -1.788 -3.577 1.00 95.88 371 ASN A C 1
ATOM 2931 O O . ASN A 1 371 ? 3.509 -2.608 -4.402 1.00 95.88 371 ASN A O 1
ATOM 2935 N N . ASN A 1 372 ? 2.191 -0.863 -3.901 1.00 92.56 372 ASN A N 1
ATOM 2936 C CA . ASN A 1 372 ? 1.498 -0.872 -5.187 1.00 92.56 372 ASN A CA 1
ATOM 2937 C C . ASN A 1 372 ? 2.068 0.135 -6.194 1.00 92.56 372 ASN A C 1
ATOM 2939 O O . ASN A 1 372 ? 1.800 -0.002 -7.390 1.00 92.56 372 ASN A O 1
ATOM 2943 N N . ILE A 1 373 ? 2.868 1.117 -5.752 1.00 93.88 373 ILE A N 1
ATOM 2944 C CA . ILE A 1 373 ? 3.398 2.171 -6.630 1.00 93.88 373 ILE A CA 1
ATOM 2945 C C . ILE A 1 373 ? 4.923 2.286 -6.528 1.00 93.88 373 ILE A C 1
ATOM 2947 O O . ILE A 1 373 ? 5.608 2.013 -7.520 1.00 93.88 373 ILE A O 1
ATOM 2951 N N . LEU A 1 374 ? 5.467 2.673 -5.371 1.00 98.06 374 LEU A N 1
ATOM 2952 C CA . LEU A 1 374 ? 6.894 2.969 -5.203 1.00 98.06 374 LEU A CA 1
ATOM 2953 C C . LEU A 1 374 ? 7.767 1.738 -5.459 1.00 98.06 374 LEU A C 1
ATOM 2955 O O . LEU A 1 374 ? 8.650 1.787 -6.318 1.00 98.06 374 LEU A O 1
ATOM 2959 N N . PHE A 1 375 ? 7.521 0.627 -4.762 1.00 97.50 375 PHE A N 1
ATOM 2960 C CA . PHE A 1 375 ? 8.367 -0.564 -4.831 1.00 97.50 375 PHE A CA 1
ATOM 2961 C C . PHE A 1 375 ? 8.357 -1.214 -6.224 1.00 97.50 375 PHE A C 1
ATOM 2963 O O . PHE A 1 375 ? 9.442 -1.439 -6.777 1.00 97.50 375 PHE A O 1
ATOM 2970 N N . PRO A 1 376 ? 7.200 -1.437 -6.889 1.00 95.00 376 PRO A N 1
ATOM 2971 C CA . PRO A 1 376 ? 7.191 -1.976 -8.248 1.00 95.00 376 PRO A CA 1
ATOM 2972 C C . PRO A 1 376 ? 7.917 -1.080 -9.259 1.00 95.00 376 PRO A C 1
ATOM 2974 O O . PRO A 1 376 ? 8.564 -1.584 -10.184 1.00 95.00 376 PRO A O 1
ATOM 2977 N N . LYS A 1 377 ? 7.824 0.249 -9.108 1.00 95.88 377 LYS A N 1
ATOM 2978 C CA . LYS A 1 377 ? 8.546 1.203 -9.961 1.00 95.88 377 LYS A CA 1
ATOM 2979 C C . LYS A 1 377 ? 10.046 1.194 -9.661 1.00 95.88 377 LYS A C 1
ATOM 2981 O O . LYS A 1 377 ? 10.826 1.146 -10.607 1.00 95.88 377 LYS A O 1
ATOM 2986 N N . ALA A 1 378 ? 10.452 1.144 -8.393 1.00 96.88 378 ALA A N 1
ATOM 2987 C CA . ALA A 1 378 ? 11.855 1.076 -7.986 1.00 96.88 378 ALA A CA 1
ATOM 2988 C C . ALA A 1 378 ? 12.567 -0.167 -8.548 1.00 96.88 378 ALA A C 1
ATOM 2990 O O . ALA A 1 378 ? 13.672 -0.059 -9.080 1.00 96.88 378 ALA A O 1
ATOM 2991 N N . VAL A 1 379 ? 11.913 -1.334 -8.528 1.00 95.38 379 VAL A N 1
ATOM 2992 C CA . VAL A 1 379 ? 12.462 -2.568 -9.122 1.00 95.38 379 VAL A CA 1
ATOM 2993 C C . VAL A 1 379 ? 12.650 -2.429 -10.637 1.00 95.38 379 VAL A C 1
ATOM 2995 O O . VAL A 1 379 ? 13.691 -2.807 -11.178 1.00 95.38 379 VAL A O 1
ATOM 2998 N N . LYS A 1 380 ? 11.668 -1.851 -11.345 1.00 93.94 380 LYS A N 1
ATOM 2999 C CA . LYS A 1 380 ? 11.787 -1.579 -12.791 1.00 93.94 380 LYS A CA 1
ATOM 3000 C C . LYS A 1 380 ? 12.911 -0.587 -13.087 1.00 93.94 380 LYS A C 1
ATOM 3002 O O . LYS A 1 380 ? 13.630 -0.758 -14.068 1.00 93.94 380 LYS A O 1
ATOM 3007 N N . GLN A 1 381 ? 13.059 0.424 -12.241 1.00 92.69 381 GLN A N 1
ATOM 3008 C CA . GLN A 1 381 ? 14.080 1.450 -12.357 1.00 92.69 381 GLN A CA 1
ATOM 3009 C C . GLN A 1 381 ? 15.491 0.865 -12.175 1.00 92.69 381 GLN A C 1
ATOM 3011 O O . GLN A 1 381 ? 16.367 1.110 -12.998 1.00 92.69 381 GLN A O 1
ATOM 3016 N N . GLU A 1 382 ? 15.714 0.012 -11.171 1.00 92.56 382 GLU A N 1
ATOM 3017 C CA . GLU A 1 382 ? 16.996 -0.690 -11.007 1.00 92.56 382 GLU A CA 1
ATOM 3018 C C . GLU A 1 382 ? 17.324 -1.573 -12.224 1.00 92.56 382 GLU A C 1
ATOM 3020 O O . GLU A 1 382 ? 18.462 -1.585 -12.697 1.00 92.56 382 GLU A O 1
ATOM 3025 N N . ALA A 1 383 ? 16.331 -2.274 -12.781 1.00 90.44 383 ALA A N 1
ATOM 3026 C CA . ALA A 1 383 ? 16.525 -3.070 -13.992 1.00 90.44 383 ALA A CA 1
ATOM 3027 C C . ALA A 1 383 ? 16.956 -2.210 -15.196 1.00 90.44 383 ALA A C 1
ATOM 3029 O O . ALA A 1 383 ? 17.802 -2.645 -15.974 1.00 90.44 383 ALA A O 1
ATOM 3030 N N . GLN A 1 384 ? 16.424 -0.989 -15.327 1.00 89.56 384 GLN A N 1
ATOM 3031 C CA . GLN A 1 384 ? 16.847 -0.025 -16.350 1.00 89.56 384 GLN A CA 1
ATOM 3032 C C . GLN A 1 384 ? 18.271 0.490 -16.113 1.00 89.56 384 GLN A C 1
ATOM 3034 O O . GLN A 1 384 ? 19.031 0.599 -17.065 1.00 89.56 384 GLN A O 1
ATOM 3039 N N . ALA A 1 385 ? 18.658 0.763 -14.863 1.00 86.88 385 ALA A N 1
ATOM 3040 C CA . ALA A 1 385 ? 20.013 1.209 -14.519 1.00 86.88 385 ALA A CA 1
ATOM 3041 C C . ALA A 1 385 ? 21.098 0.134 -14.745 1.00 86.88 385 ALA A C 1
ATOM 3043 O O . ALA A 1 385 ? 22.288 0.455 -14.813 1.00 86.88 385 ALA A O 1
ATOM 3044 N N . ASN A 1 386 ? 20.702 -1.140 -14.799 1.00 83.88 386 ASN A N 1
ATOM 3045 C CA . ASN A 1 386 ? 21.594 -2.280 -15.008 1.00 83.88 386 ASN A CA 1
ATOM 3046 C C . ASN A 1 386 ? 21.700 -2.730 -16.476 1.00 83.88 386 ASN A C 1
ATOM 3048 O O . ASN A 1 386 ? 22.581 -3.543 -16.771 1.00 83.88 386 ASN A O 1
ATOM 3052 N N . ALA A 1 387 ? 20.807 -2.253 -17.348 1.00 77.88 387 ALA A N 1
ATOM 3053 C CA . ALA A 1 387 ? 20.818 -2.509 -18.789 1.00 77.88 387 ALA A CA 1
ATOM 3054 C C . ALA A 1 387 ? 21.829 -1.600 -19.499 1.00 77.88 387 ALA A C 1
ATOM 3056 O O . ALA A 1 387 ? 22.453 -2.092 -20.468 1.00 77.88 387 ALA A O 1
#

Foldseek 3Di:
DDQPPLLVLLVQVLVCQLPDPDQFDFLVCSCVVVVNDSVSSVVSQVLCVVVQQWDWADDPVGTTIHGSDDPVPDDSLVSSPSRDPDPCVDLLRDPVRHPPLCSVPDVVVVVVCVVNDDDPDDPVPPDDPPPPDPPPPPPVPRVQADDDQFQFLLVVCLVPVQCLVVCVVLVQQCFLSRRGGNNVSCVVSVHDDVVSSVSSSVSSPDDDPPDDDNLQPDDLLVLLVCLCVPLVVLLVVLLVVLVVLLVVCCVVCCVPCVVLSVQLVVLSVVLNVLSVVLVCCCVVPLSVQLVQLSCVLVVNHPHDDHPPPDSVVVLVVSSVSLVVSVVSLVSNCVSCVNVDDDPPDDVSSNVSSVSSNVSSSSSSVSSSCRPSHNSVVSRVSVVVSVD

Mean predicted aligned error: 16.35 Å